Protein AF-0000000081161377 (afdb_homodimer)

Structure (mmCIF, N/CA/C/O backbone):
data_AF-0000000081161377-model_v1
#
loop_
_entity.id
_entity.type
_entity.pdbx_description
1 polymer 'Uncharacterized protein'
#
loop_
_atom_site.group_PDB
_atom_site.id
_atom_site.type_symbol
_atom_site.label_atom_id
_atom_site.label_alt_id
_atom_site.label_comp_id
_atom_site.label_asym_id
_atom_site.label_entity_id
_atom_site.label_seq_id
_atom_site.pdbx_PDB_ins_code
_atom_site.Cartn_x
_atom_site.Cartn_y
_atom_site.Cartn_z
_atom_site.occupancy
_atom_site.B_iso_or_equiv
_atom_site.auth_seq_id
_atom_site.auth_comp_id
_atom_site.auth_asym_id
_atom_site.auth_atom_id
_atom_site.pdbx_PDB_model_num
ATOM 1 N N . MET A 1 1 ? 20.375 -40.031 -29.859 1 19.09 1 MET A N 1
ATOM 2 C CA . MET A 1 1 ? 19.906 -38.844 -30.578 1 19.09 1 MET A CA 1
ATOM 3 C C . MET A 1 1 ? 18.578 -38.344 -30 1 19.09 1 MET A C 1
ATOM 5 O O . MET A 1 1 ? 17.781 -37.719 -30.703 1 19.09 1 MET A O 1
ATOM 9 N N . GLY A 1 2 ? 18.172 -38.812 -28.812 1 23.3 2 GLY A N 1
ATOM 10 C CA . GLY A 1 2 ? 16.859 -38.844 -28.172 1 23.3 2 GLY A CA 1
ATOM 11 C C . GLY A 1 2 ? 16.281 -37.469 -27.922 1 23.3 2 GLY A C 1
ATOM 12 O O . GLY A 1 2 ? 16.859 -36.656 -27.188 1 23.3 2 GLY A O 1
ATOM 13 N N . LYS A 1 3 ? 15.68 -36.938 -29.031 1 28.64 3 LYS A N 1
ATOM 14 C CA . LYS A 1 3 ? 15.125 -35.625 -29.344 1 28.64 3 LYS A CA 1
ATOM 15 C C . LYS A 1 3 ? 14.031 -35.25 -28.359 1 28.64 3 LYS A C 1
ATOM 17 O O . LYS A 1 3 ? 12.992 -35.906 -28.281 1 28.64 3 LYS A O 1
ATOM 22 N N . PHE A 1 4 ? 14.305 -35.125 -27.172 1 28.86 4 PHE A N 1
ATOM 23 C CA . PHE A 1 4 ? 13.289 -34.719 -26.219 1 28.86 4 PHE A CA 1
ATOM 24 C C . PHE A 1 4 ? 12.438 -33.594 -26.797 1 28.86 4 PHE A C 1
ATOM 26 O O . PHE A 1 4 ? 12.961 -32.562 -27.234 1 28.86 4 PHE A O 1
ATOM 33 N N . PRO A 1 5 ? 11.359 -33.906 -27.5 1 31.62 5 PRO A N 1
ATOM 34 C CA . PRO A 1 5 ? 10.477 -32.875 -28.047 1 31.62 5 PRO A CA 1
ATOM 35 C C . PRO A 1 5 ? 10.102 -31.812 -27.016 1 31.62 5 PRO A C 1
ATOM 37 O O . PRO A 1 5 ? 9.508 -32.125 -25.984 1 31.62 5 PRO A O 1
ATOM 40 N N . ARG A 1 6 ? 10.922 -31.031 -26.453 1 37.88 6 ARG A N 1
ATOM 41 C CA . ARG A 1 6 ? 10.758 -29.859 -25.625 1 37.88 6 ARG A CA 1
ATOM 42 C C . ARG A 1 6 ? 9.523 -29.062 -26.031 1 37.88 6 ARG A C 1
ATOM 44 O O . ARG A 1 6 ? 9.5 -28.453 -27.109 1 37.88 6 ARG A O 1
ATOM 51 N N . LYS A 1 7 ? 8.359 -29.516 -25.891 1 40.12 7 LYS A N 1
ATOM 52 C CA . LYS A 1 7 ? 7.25 -28.594 -26.141 1 40.12 7 LYS A CA 1
ATOM 53 C C . LYS A 1 7 ? 7.547 -27.203 -25.578 1 40.12 7 LYS A C 1
ATOM 55 O O . LYS A 1 7 ? 7.871 -27.062 -24.406 1 40.12 7 LYS A O 1
ATOM 60 N N . TRP A 1 8 ? 8.078 -26.266 -26.344 1 36.84 8 TRP A N 1
ATOM 61 C CA . TRP A 1 8 ? 8.609 -24.906 -26.297 1 36.84 8 TRP A CA 1
ATOM 62 C C . TRP A 1 8 ? 7.664 -23.969 -25.562 1 36.84 8 TRP A C 1
ATOM 64 O O . TRP A 1 8 ? 6.539 -23.734 -26 1 36.84 8 TRP A O 1
ATOM 74 N N . ASN A 1 9 ? 7.461 -24.094 -24.219 1 48 9 ASN A N 1
ATOM 75 C CA . ASN A 1 9 ? 6.883 -22.906 -23.594 1 48 9 ASN A CA 1
ATOM 76 C C . ASN A 1 9 ? 7.684 -21.641 -23.938 1 48 9 ASN A C 1
ATOM 78 O O . ASN A 1 9 ? 8.891 -21.594 -23.688 1 48 9 ASN A O 1
ATOM 82 N N . PRO A 1 10 ? 7.191 -20.812 -24.797 1 52.94 10 PRO A N 1
ATOM 83 C CA . PRO A 1 10 ? 7.875 -19.609 -25.281 1 52.94 10 PRO A CA 1
ATOM 84 C C . PRO A 1 10 ? 8.453 -18.766 -24.156 1 52.94 10 PRO A C 1
ATOM 86 O O . PRO A 1 10 ? 9.266 -17.875 -24.406 1 52.94 10 PRO A O 1
ATOM 89 N N . TYR A 1 11 ? 8.039 -19.188 -22.984 1 63.38 11 TYR A N 1
ATOM 90 C CA . TYR A 1 11 ? 8.539 -18.328 -21.922 1 63.38 11 TYR A CA 1
ATOM 91 C C . TYR A 1 11 ? 9.609 -19.031 -21.094 1 63.38 11 TYR A C 1
ATOM 93 O O . TYR A 1 11 ? 9.359 -20.094 -20.516 1 63.38 11 TYR A O 1
ATOM 101 N N . SER A 1 12 ? 10.812 -18.531 -21.125 1 63.22 12 SER A N 1
ATOM 102 C CA . SER A 1 12 ? 11.977 -19.125 -20.484 1 63.22 12 SER A CA 1
ATOM 103 C C . SER A 1 12 ? 11.758 -19.266 -18.969 1 63.22 12 SER A C 1
ATOM 105 O O . SER A 1 12 ? 12.43 -20.062 -18.312 1 63.22 12 SER A O 1
ATOM 107 N N . ASN A 1 13 ? 10.805 -18.547 -18.469 1 67.75 13 ASN A N 1
ATOM 108 C CA . ASN A 1 13 ? 10.578 -18.547 -17.031 1 67.75 13 ASN A CA 1
ATOM 109 C C . ASN A 1 13 ? 9.43 -19.484 -16.641 1 67.75 13 ASN A C 1
ATOM 111 O O . ASN A 1 13 ? 8.961 -19.453 -15.508 1 67.75 13 ASN A O 1
ATOM 115 N N . VAL A 1 14 ? 8.992 -20.266 -17.609 1 73.38 14 VAL A N 1
ATOM 116 C CA . VAL A 1 14 ? 7.898 -21.203 -17.359 1 73.38 14 VAL A CA 1
ATOM 117 C C . VAL A 1 14 ? 8.359 -22.625 -17.641 1 73.38 14 VAL A C 1
ATOM 119 O O . VAL A 1 14 ? 8.812 -22.938 -18.75 1 73.38 14 VAL A O 1
ATOM 122 N N . ILE A 1 15 ? 8.328 -23.484 -16.641 1 74.38 15 ILE A N 1
ATOM 123 C CA . ILE A 1 15 ? 8.617 -24.906 -16.844 1 74.38 15 ILE A CA 1
ATOM 124 C C . ILE A 1 15 ? 7.434 -25.578 -17.531 1 74.38 15 ILE A C 1
ATOM 126 O O . ILE A 1 15 ? 7.602 -26.25 -18.547 1 74.38 15 ILE A O 1
ATOM 130 N N . SER A 1 16 ? 6.277 -25.281 -16.969 1 76.19 16 SER A N 1
ATOM 131 C CA . SER A 1 16 ? 5.043 -25.797 -17.562 1 76.19 16 SER A CA 1
ATOM 132 C C . SER A 1 16 ? 3.824 -25.078 -16.984 1 76.19 16 SER A C 1
ATOM 134 O O . SER A 1 16 ? 3.828 -24.688 -15.812 1 76.19 16 SER A O 1
ATOM 136 N N . THR A 1 17 ? 2.809 -24.984 -17.766 1 75.75 17 THR A N 1
ATOM 137 C CA . THR A 1 17 ? 1.557 -24.391 -17.297 1 75.75 17 THR A CA 1
ATOM 138 C C . THR A 1 17 ? 0.518 -25.484 -17.016 1 75.75 17 THR A C 1
ATOM 140 O O . THR A 1 17 ? -0.561 -25.203 -16.5 1 75.75 17 THR A O 1
ATOM 143 N N . SER A 1 18 ? 0.878 -26.688 -17.312 1 80.5 18 SER A N 1
ATOM 144 C CA . SER A 1 18 ? -0.15 -27.719 -17.219 1 80.5 18 SER A CA 1
ATOM 145 C C . SER A 1 18 ? 0.377 -28.969 -16.531 1 80.5 18 SER A C 1
ATOM 147 O O . SER A 1 18 ? -0.378 -29.906 -16.266 1 80.5 18 SER A O 1
ATOM 149 N N . GLU A 1 19 ? 1.676 -28.922 -16.266 1 85 19 GLU A N 1
ATOM 150 C CA . GLU A 1 19 ? 2.27 -30.094 -15.609 1 85 19 GLU A CA 1
ATOM 151 C C . GLU A 1 19 ? 3.135 -29.672 -14.422 1 85 19 GLU A C 1
ATOM 153 O O . GLU A 1 19 ? 3.59 -28.531 -14.352 1 85 19 GLU A O 1
ATOM 158 N N . THR A 1 20 ? 3.262 -30.578 -13.539 1 89.94 20 THR A N 1
ATOM 159 C CA . THR A 1 20 ? 4.227 -30.391 -12.453 1 89.94 20 THR A CA 1
ATOM 160 C C . THR A 1 20 ? 5.613 -30.859 -12.883 1 89.94 20 THR A C 1
ATOM 162 O O . THR A 1 20 ? 5.816 -31.25 -14.039 1 89.94 20 THR A O 1
ATOM 165 N N . LEU A 1 21 ? 6.562 -30.781 -12.008 1 87.19 21 LEU A N 1
ATOM 166 C CA . LEU A 1 21 ? 7.922 -31.234 -12.289 1 87.19 21 LEU A CA 1
ATOM 167 C C . LEU A 1 21 ? 7.949 -32.719 -12.625 1 87.19 21 LEU A C 1
ATOM 169 O O . LEU A 1 21 ? 7.305 -33.531 -11.953 1 87.19 21 LEU A O 1
ATOM 173 N N . ASN A 1 22 ? 8.586 -33 -13.625 1 88.12 22 ASN A N 1
ATOM 174 C CA . ASN A 1 22 ? 8.781 -34.406 -14.031 1 88.12 22 ASN A CA 1
ATOM 175 C C . ASN A 1 22 ? 10.07 -34.562 -14.82 1 88.12 22 ASN A C 1
ATOM 177 O O . ASN A 1 22 ? 10.781 -33.594 -15.086 1 88.12 22 ASN A O 1
ATOM 181 N N . ASP A 1 23 ? 10.352 -35.781 -15.18 1 85.94 23 ASP A N 1
ATOM 182 C CA . ASP A 1 23 ? 11.641 -36.125 -15.773 1 85.94 23 ASP A CA 1
ATOM 183 C C . ASP A 1 23 ? 11.781 -35.5 -17.156 1 85.94 23 ASP A C 1
ATOM 185 O O . ASP A 1 23 ? 12.891 -35.312 -17.656 1 85.94 23 ASP A O 1
ATOM 189 N N . GLN A 1 24 ? 10.711 -35.094 -17.719 1 82.31 24 GLN A N 1
ATOM 190 C CA . GLN A 1 24 ? 10.727 -34.562 -19.078 1 82.31 24 GLN A CA 1
ATOM 191 C C . GLN A 1 24 ? 10.961 -33.031 -19.078 1 82.31 24 GLN A C 1
ATOM 193 O O . GLN A 1 24 ? 11.469 -32.5 -20.047 1 82.31 24 GLN A O 1
ATOM 198 N N . ASN A 1 25 ? 10.625 -32.344 -17.984 1 82.56 25 ASN A N 1
ATOM 199 C CA . ASN A 1 25 ? 10.68 -30.891 -18.047 1 82.56 25 ASN A CA 1
ATOM 200 C C . ASN A 1 25 ? 11.727 -30.328 -17.078 1 82.56 25 ASN A C 1
ATOM 202 O O . ASN A 1 25 ? 11.898 -29.109 -16.984 1 82.56 25 ASN A O 1
ATOM 206 N N . VAL A 1 26 ? 12.367 -31.172 -16.406 1 80.94 26 VAL A N 1
ATOM 207 C CA . VAL A 1 26 ? 13.469 -30.75 -15.555 1 80.94 26 VAL A CA 1
ATOM 208 C C . VAL A 1 26 ? 14.805 -31.125 -16.188 1 80.94 26 VAL A C 1
ATOM 210 O O . VAL A 1 26 ? 15.016 -32.281 -16.562 1 80.94 26 VAL A O 1
ATOM 213 N N . GLN A 1 27 ? 15.57 -30.062 -16.297 1 74.31 27 GLN A N 1
ATOM 214 C CA . GLN A 1 27 ? 16.906 -30.344 -16.812 1 74.31 27 GLN A CA 1
ATOM 215 C C . GLN A 1 27 ? 17.734 -31.109 -15.789 1 74.31 27 GLN A C 1
ATOM 217 O O . GLN A 1 27 ? 17.844 -30.703 -14.633 1 74.31 27 GLN A O 1
ATOM 222 N N . PRO A 1 28 ? 18.203 -32.281 -16.281 1 71.5 28 PRO A N 1
ATOM 223 C CA . PRO A 1 28 ? 19.016 -33.062 -15.344 1 71.5 28 PRO A CA 1
ATOM 224 C C . PRO A 1 28 ? 20.25 -32.312 -14.844 1 71.5 28 PRO A C 1
ATOM 226 O O . PRO A 1 28 ? 20.859 -31.547 -15.602 1 71.5 28 PRO A O 1
ATOM 229 N N . LEU A 1 29 ? 20.422 -32.406 -13.555 1 72.44 29 LEU A N 1
ATOM 230 C CA . LEU A 1 29 ? 21.609 -31.828 -12.945 1 72.44 29 LEU A CA 1
ATOM 231 C C . LEU A 1 29 ? 22.812 -32.781 -13.07 1 72.44 29 LEU A C 1
ATOM 233 O O . LEU A 1 29 ? 22.656 -34 -13.125 1 72.44 29 LEU A O 1
ATOM 237 N N . PRO A 1 30 ? 24 -31.953 -13.266 1 67.44 30 PRO A N 1
ATOM 238 C CA . PRO A 1 30 ? 25.188 -32.781 -13.172 1 67.44 30 PRO A CA 1
ATOM 239 C C . PRO A 1 30 ? 25.219 -33.625 -11.898 1 67.44 30 PRO A C 1
ATOM 241 O O . PRO A 1 30 ? 24.516 -33.312 -10.93 1 67.44 30 PRO A O 1
ATOM 244 N N . LEU A 1 31 ? 26.078 -34.688 -11.938 1 70.31 31 LEU A N 1
ATOM 245 C CA . LEU A 1 31 ? 26.203 -35.594 -10.812 1 70.31 31 LEU A CA 1
ATOM 246 C C . LEU A 1 31 ? 26.609 -34.844 -9.547 1 70.31 31 LEU A C 1
ATOM 248 O O . LEU A 1 31 ? 27.469 -33.969 -9.594 1 70.31 31 LEU A O 1
ATOM 252 N N . ASN A 1 32 ? 26 -35 -8.344 1 70.5 32 ASN A N 1
ATOM 253 C CA . ASN A 1 32 ? 26.281 -34.5 -7 1 70.5 32 ASN A CA 1
ATOM 254 C C . ASN A 1 32 ? 25.828 -33.062 -6.836 1 70.5 32 ASN A C 1
ATOM 256 O O . ASN A 1 32 ? 26.391 -32.312 -6.023 1 70.5 32 ASN A O 1
ATOM 260 N N . ARG A 1 33 ? 25.047 -32.625 -7.828 1 73.5 33 ARG A N 1
ATOM 261 C CA . ARG A 1 33 ? 24.531 -31.281 -7.648 1 73.5 33 ARG A CA 1
ATOM 262 C C . ARG A 1 33 ? 23.047 -31.312 -7.316 1 73.5 33 ARG A C 1
ATOM 264 O O . ARG A 1 33 ? 22.344 -32.281 -7.652 1 73.5 33 ARG A O 1
ATOM 271 N N . SER A 1 34 ? 22.594 -30.422 -6.562 1 74.69 34 SER A N 1
ATOM 272 C CA . SER A 1 34 ? 21.188 -30.281 -6.207 1 74.69 34 SER A CA 1
ATOM 273 C C . SER A 1 34 ? 20.672 -28.891 -6.57 1 74.69 34 SER A C 1
ATOM 275 O O . SER A 1 34 ? 21.453 -27.953 -6.75 1 74.69 34 SER A O 1
ATOM 277 N N . PHE A 1 35 ? 19.422 -28.875 -6.836 1 76.44 35 PHE A N 1
ATOM 278 C CA . PHE A 1 35 ? 18.797 -27.562 -7.043 1 76.44 35 PHE A CA 1
ATOM 279 C C . PHE A 1 35 ? 18.734 -26.781 -5.738 1 76.44 35 PHE A C 1
ATOM 281 O O . PHE A 1 35 ? 18.359 -27.328 -4.699 1 76.44 35 PHE A O 1
ATOM 288 N N . ASP A 1 36 ? 19.188 -25.578 -5.832 1 70.19 36 ASP A N 1
ATOM 289 C CA . ASP A 1 36 ? 19.156 -24.75 -4.633 1 70.19 36 ASP A CA 1
ATOM 290 C C . ASP A 1 36 ? 17.875 -23.938 -4.559 1 70.19 36 ASP A C 1
ATOM 292 O O . ASP A 1 36 ? 17.375 -23.641 -3.469 1 70.19 36 ASP A O 1
ATOM 296 N N . LEU A 1 37 ? 17.406 -23.547 -5.691 1 72.75 37 LEU A N 1
ATOM 297 C CA . LEU A 1 37 ? 16.234 -22.688 -5.742 1 72.75 37 LEU A CA 1
ATOM 298 C C . LEU A 1 37 ? 15.43 -22.953 -7.016 1 72.75 37 LEU A C 1
ATOM 300 O O . LEU A 1 37 ? 16 -23.109 -8.094 1 72.75 37 LEU A O 1
ATOM 304 N N . VAL A 1 38 ? 14.227 -23.266 -6.828 1 71.69 38 VAL A N 1
ATOM 305 C CA . VAL A 1 38 ? 13.305 -23.312 -7.961 1 71.69 38 VAL A CA 1
ATOM 306 C C . VAL A 1 38 ? 12.336 -22.141 -7.898 1 71.69 38 VAL A C 1
ATOM 308 O O . VAL A 1 38 ? 11.609 -21.969 -6.914 1 71.69 38 VAL A O 1
ATOM 311 N N . CYS A 1 39 ? 12.461 -21.281 -8.906 1 67.31 39 CYS A N 1
ATOM 312 C CA . CYS A 1 39 ? 11.625 -20.078 -8.883 1 67.31 39 CYS A CA 1
ATOM 313 C C . CYS A 1 39 ? 10.812 -19.953 -10.164 1 67.31 39 CYS A C 1
ATOM 315 O O . CYS A 1 39 ? 10.297 -18.875 -10.477 1 67.31 39 CYS A O 1
ATOM 317 N N . PHE A 1 40 ? 10.438 -20.984 -10.883 1 67.31 40 PHE A N 1
ATOM 318 C CA . PHE A 1 40 ? 9.75 -20.891 -12.164 1 67.31 40 PHE A CA 1
ATOM 319 C C . PHE A 1 40 ? 8.273 -21.234 -12.016 1 67.31 40 PHE A C 1
ATOM 321 O O . PHE A 1 40 ? 7.852 -21.734 -10.977 1 67.31 40 PHE A O 1
ATOM 328 N N . HIS A 1 41 ? 7.602 -20.781 -13.016 1 77.5 41 HIS A N 1
ATOM 329 C CA . HIS A 1 41 ? 6.18 -21.094 -13.07 1 77.5 41 HIS A CA 1
ATOM 330 C C . HIS A 1 41 ? 5.953 -22.578 -13.391 1 77.5 41 HIS A C 1
ATOM 332 O O . HIS A 1 41 ? 6.344 -23.047 -14.461 1 77.5 41 HIS A O 1
ATOM 338 N N . VAL A 1 42 ? 5.414 -23.266 -12.516 1 82.5 42 VAL A N 1
ATOM 339 C CA . VAL A 1 42 ? 5.078 -24.688 -12.648 1 82.5 42 VAL A CA 1
ATOM 340 C C . VAL A 1 42 ? 3.967 -25.047 -11.672 1 82.5 42 VAL A C 1
ATOM 342 O O . VAL A 1 42 ? 3.814 -24.406 -10.633 1 82.5 42 VAL A O 1
ATOM 345 N N . LEU A 1 43 ? 3.252 -26.016 -12.102 1 88.5 43 LEU A N 1
ATOM 346 C CA . LEU A 1 43 ? 2.199 -26.469 -11.195 1 88.5 43 LEU A CA 1
ATOM 347 C C . LEU A 1 43 ? 2.793 -27.125 -9.953 1 88.5 43 LEU A C 1
ATOM 349 O O . LEU A 1 43 ? 3.721 -27.938 -10.055 1 88.5 43 LEU A O 1
ATOM 353 N N . TYR A 1 44 ? 2.232 -26.859 -8.859 1 93.19 44 TYR A N 1
ATOM 354 C CA . TYR A 1 44 ? 2.783 -27.359 -7.605 1 93.19 44 TYR A CA 1
ATOM 355 C C . TYR A 1 44 ? 2.297 -28.781 -7.332 1 93.19 44 TYR A C 1
ATOM 357 O O . TYR A 1 44 ? 1.117 -29.094 -7.523 1 93.19 44 TYR A O 1
ATOM 365 N N . ASN A 1 45 ? 3.166 -29.531 -6.98 1 93.56 45 ASN A N 1
ATOM 366 C CA . ASN A 1 45 ? 2.973 -30.891 -6.477 1 93.56 45 ASN A CA 1
ATOM 367 C C . ASN A 1 45 ? 4.105 -31.312 -5.543 1 93.56 45 ASN A C 1
ATOM 369 O O . ASN A 1 45 ? 5.246 -31.484 -5.984 1 93.56 45 ASN A O 1
ATOM 373 N N . ARG A 1 46 ? 3.758 -31.516 -4.312 1 93.62 46 ARG A N 1
ATOM 374 C CA . ARG A 1 46 ? 4.785 -31.766 -3.303 1 93.62 46 ARG A CA 1
ATOM 375 C C . ARG A 1 46 ? 5.598 -33 -3.635 1 93.62 46 ARG A C 1
ATOM 377 O O . ARG A 1 46 ? 6.828 -32.969 -3.596 1 93.62 46 ARG A O 1
ATOM 384 N N . ALA A 1 47 ? 4.902 -34.062 -3.908 1 93.12 47 ALA A N 1
ATOM 385 C CA . ALA A 1 47 ? 5.578 -35.344 -4.18 1 93.12 47 ALA A CA 1
ATOM 386 C C . ALA A 1 47 ? 6.512 -35.219 -5.383 1 93.12 47 ALA A C 1
ATOM 388 O O . ALA A 1 47 ? 7.633 -35.719 -5.359 1 93.12 47 ALA A O 1
ATOM 389 N N . ALA A 1 48 ? 6.055 -34.531 -6.398 1 91.88 48 ALA A N 1
ATOM 390 C CA . ALA A 1 48 ? 6.875 -34.344 -7.59 1 91.88 48 ALA A CA 1
ATOM 391 C C . ALA A 1 48 ? 8.102 -33.5 -7.273 1 91.88 48 ALA A C 1
ATOM 393 O O . ALA A 1 48 ? 9.211 -33.812 -7.711 1 91.88 48 ALA A O 1
ATOM 394 N N . PHE A 1 49 ? 7.934 -32.438 -6.523 1 91.56 49 PHE A N 1
ATOM 395 C CA . PHE A 1 49 ? 9.023 -31.516 -6.184 1 91.56 49 PHE A CA 1
ATOM 396 C C . PHE A 1 49 ? 10.078 -32.219 -5.34 1 91.56 49 PHE A C 1
ATOM 398 O O . PHE A 1 49 ? 11.281 -32 -5.523 1 91.56 49 PHE A O 1
ATOM 405 N N . GLU A 1 50 ? 9.648 -33.125 -4.469 1 91.19 50 GLU A N 1
ATOM 406 C CA . GLU A 1 50 ? 10.539 -33.812 -3.553 1 91.19 50 GLU A CA 1
ATOM 407 C C . GLU A 1 50 ? 11.469 -34.781 -4.301 1 91.19 50 GLU A C 1
ATOM 409 O O . GLU A 1 50 ? 12.508 -35.188 -3.777 1 91.19 50 GLU A O 1
ATOM 414 N N . LYS A 1 51 ? 11.047 -35.156 -5.484 1 88.25 51 LYS A N 1
ATOM 415 C CA . LYS A 1 51 ? 11.883 -36.031 -6.305 1 88.25 51 LYS A CA 1
ATOM 416 C C . LYS A 1 51 ? 13.117 -35.281 -6.816 1 88.25 51 LYS A C 1
ATOM 418 O O . LYS A 1 51 ? 14.141 -35.875 -7.117 1 88.25 51 LYS A O 1
ATOM 423 N N . TYR A 1 52 ? 13.023 -33.969 -6.871 1 86.12 52 TYR A N 1
ATOM 424 C CA . TYR A 1 52 ? 14.078 -33.219 -7.539 1 86.12 52 TYR A CA 1
ATOM 425 C C . TYR A 1 52 ? 14.773 -32.281 -6.566 1 86.12 52 TYR A C 1
ATOM 427 O O . TYR A 1 52 ? 15.883 -31.797 -6.836 1 86.12 52 TYR A O 1
ATOM 435 N N . LEU A 1 53 ? 14.141 -31.969 -5.469 1 88.75 53 LEU A N 1
ATOM 436 C CA . LEU A 1 53 ? 14.688 -31 -4.516 1 88.75 53 LEU A CA 1
ATOM 437 C C . LEU A 1 53 ? 15.125 -31.703 -3.234 1 88.75 53 LEU A C 1
ATOM 439 O O . LEU A 1 53 ? 14.617 -32.781 -2.895 1 88.75 53 LEU A O 1
ATOM 443 N N . PRO A 1 54 ? 16.016 -31.062 -2.52 1 88.94 54 PRO A N 1
ATOM 444 C CA . PRO A 1 54 ? 16.453 -31.641 -1.243 1 88.94 54 PRO A CA 1
ATOM 445 C C . PRO A 1 54 ? 15.305 -31.781 -0.244 1 88.94 54 PRO A C 1
ATOM 447 O O . PRO A 1 54 ? 14.312 -31.047 -0.33 1 88.94 54 PRO A O 1
ATOM 450 N N . LYS A 1 55 ? 15.477 -32.625 0.676 1 88.12 55 LYS A N 1
ATOM 451 C CA . LYS A 1 55 ? 14.445 -32.938 1.663 1 88.12 55 LYS A CA 1
ATOM 452 C C . LYS A 1 55 ? 14.195 -31.75 2.584 1 88.12 55 LYS A C 1
ATOM 454 O O . LYS A 1 55 ? 13.086 -31.578 3.104 1 88.12 55 LYS A O 1
ATOM 459 N N . ASP A 1 56 ? 15.133 -30.906 2.748 1 89.38 56 ASP A N 1
ATOM 460 C CA . ASP A 1 56 ? 14.992 -29.781 3.672 1 89.38 56 ASP A CA 1
ATOM 461 C C . ASP A 1 56 ? 14.602 -28.516 2.932 1 89.38 56 ASP A C 1
ATOM 463 O O . ASP A 1 56 ? 14.82 -27.406 3.428 1 89.38 56 ASP A O 1
ATOM 467 N N . THR A 1 57 ? 14.023 -28.734 1.763 1 92.81 57 THR A N 1
ATOM 468 C CA . THR A 1 57 ? 13.602 -27.578 0.966 1 92.81 57 THR A CA 1
ATOM 469 C C . THR A 1 57 ? 12.477 -26.828 1.665 1 92.81 57 THR A C 1
ATOM 471 O O . THR A 1 57 ? 11.539 -27.422 2.186 1 92.81 57 THR A O 1
ATOM 474 N N . THR A 1 58 ? 12.695 -25.469 1.743 1 94.12 58 THR A N 1
ATOM 475 C CA . THR A 1 58 ? 11.633 -24.609 2.234 1 94.12 58 THR A CA 1
ATOM 476 C C . THR A 1 58 ? 10.758 -24.109 1.084 1 94.12 58 THR A C 1
ATOM 478 O O . THR A 1 58 ? 11.273 -23.672 0.05 1 94.12 58 THR A O 1
ATOM 481 N N . TYR A 1 59 ? 9.461 -24.281 1.235 1 94.94 59 TYR A N 1
ATOM 482 C CA . TYR A 1 59 ? 8.516 -23.859 0.206 1 94.94 59 TYR A CA 1
ATOM 483 C C . TYR A 1 59 ? 7.863 -22.531 0.577 1 94.94 59 TYR A C 1
ATOM 485 O O . TYR A 1 59 ? 7.316 -22.391 1.673 1 94.94 59 TYR A O 1
ATOM 493 N N . ILE A 1 60 ? 8.016 -21.609 -0.321 1 95.62 60 ILE A N 1
ATOM 494 C CA . ILE A 1 60 ? 7.383 -20.297 -0.2 1 95.62 60 ILE A CA 1
ATOM 495 C C . ILE A 1 60 ? 6.516 -20.031 -1.427 1 95.62 60 ILE A C 1
ATOM 497 O O . ILE A 1 60 ? 6.969 -20.188 -2.562 1 95.62 60 ILE A O 1
ATOM 501 N N . GLY A 1 61 ? 5.262 -19.781 -1.216 1 95.06 61 GLY A N 1
ATOM 502 C CA . GLY A 1 61 ? 4.359 -19.438 -2.311 1 95.06 61 GLY A CA 1
ATOM 503 C C . GLY A 1 61 ? 3.982 -17.969 -2.35 1 95.06 61 GLY A C 1
ATOM 504 O O . GLY A 1 61 ? 4.355 -17.203 -1.46 1 95.06 61 GLY A O 1
ATOM 505 N N . ILE A 1 62 ? 3.32 -17.562 -3.402 1 95.56 62 ILE A N 1
ATOM 506 C CA . ILE A 1 62 ? 2.797 -16.203 -3.525 1 95.56 62 ILE A CA 1
ATOM 507 C C . ILE A 1 62 ? 1.359 -16.25 -4.039 1 95.56 62 ILE A C 1
ATOM 509 O O . ILE A 1 62 ? 1.039 -17.047 -4.93 1 95.56 62 ILE A O 1
ATOM 513 N N . MET A 1 63 ? 0.553 -15.484 -3.449 1 95.88 63 MET A N 1
ATOM 514 C CA . MET A 1 63 ? -0.841 -15.383 -3.869 1 95.88 63 MET A CA 1
ATOM 515 C C . MET A 1 63 ? -1.244 -13.93 -4.07 1 95.88 63 MET A C 1
ATOM 517 O O . MET A 1 63 ? -0.723 -13.039 -3.396 1 95.88 63 MET A O 1
ATOM 521 N N . ARG A 1 64 ? -2.111 -13.742 -4.953 1 93.56 64 ARG A N 1
ATOM 522 C CA . ARG A 1 64 ? -2.762 -12.461 -5.215 1 93.56 64 ARG A CA 1
ATOM 523 C C . ARG A 1 64 ? -4.281 -12.586 -5.121 1 93.56 64 ARG A C 1
ATOM 525 O O . ARG A 1 64 ? -4.836 -13.648 -5.406 1 93.56 64 ARG A O 1
ATOM 532 N N . ASP A 1 65 ? -4.902 -11.461 -4.742 1 95.06 65 ASP A N 1
ATOM 533 C CA . ASP A 1 65 ? -6.359 -11.438 -4.773 1 95.06 65 ASP A CA 1
ATOM 534 C C . ASP A 1 65 ? -6.883 -11.82 -6.156 1 95.06 65 ASP A C 1
ATOM 536 O O . ASP A 1 65 ? -6.34 -11.383 -7.172 1 95.06 65 ASP A O 1
ATOM 540 N N . PRO A 1 66 ? -7.91 -12.602 -6.168 1 93.56 66 PRO A N 1
ATOM 541 C CA . PRO A 1 66 ? -8.375 -13.133 -7.449 1 93.56 66 PRO A CA 1
ATOM 542 C C . PRO A 1 66 ? -8.641 -12.031 -8.477 1 93.56 66 PRO A C 1
ATOM 544 O O . PRO A 1 66 ? -8.297 -12.188 -9.656 1 93.56 66 PRO A O 1
ATOM 547 N N . TYR A 1 67 ? -9.273 -10.984 -8.102 1 92.5 67 TYR A N 1
ATOM 548 C CA . TYR A 1 67 ? -9.492 -9.914 -9.055 1 92.5 67 TYR A CA 1
ATOM 549 C C . TYR A 1 67 ? -8.18 -9.227 -9.43 1 92.5 67 TYR A C 1
ATOM 551 O O . TYR A 1 67 ? -7.988 -8.812 -10.57 1 92.5 67 TYR A O 1
ATOM 559 N N . GLY A 1 68 ? -7.348 -9.062 -8.445 1 88.94 68 GLY A N 1
ATOM 560 C CA . GLY A 1 68 ? -6.016 -8.547 -8.742 1 88.94 68 GLY A CA 1
ATOM 561 C C . GLY A 1 68 ? -5.273 -9.383 -9.766 1 88.94 68 GLY A C 1
ATOM 562 O O . GLY A 1 68 ? -4.594 -8.844 -10.641 1 88.94 68 GLY A O 1
ATOM 563 N N . MET A 1 69 ? -5.387 -10.625 -9.617 1 87.62 69 MET A N 1
ATOM 564 C CA . MET A 1 69 ? -4.766 -11.539 -10.578 1 87.62 69 MET A CA 1
ATOM 565 C C . MET A 1 69 ? -5.355 -11.352 -11.969 1 87.62 69 MET A C 1
ATOM 567 O O . MET A 1 69 ? -4.617 -11.273 -12.953 1 87.62 69 MET A O 1
ATOM 571 N N . PHE A 1 70 ? -6.594 -11.273 -12.031 1 86.75 70 PHE A N 1
ATOM 572 C CA . PHE A 1 70 ? -7.297 -11.039 -13.289 1 86.75 70 PHE A CA 1
ATOM 573 C C . PHE A 1 70 ? -6.801 -9.766 -13.961 1 86.75 70 PHE A C 1
ATOM 575 O O . PHE A 1 70 ? -6.453 -9.781 -15.148 1 86.75 70 PHE A O 1
ATOM 582 N N . ARG A 1 71 ? -6.68 -8.758 -13.203 1 83.75 71 ARG A N 1
ATOM 583 C CA . ARG A 1 71 ? -6.227 -7.4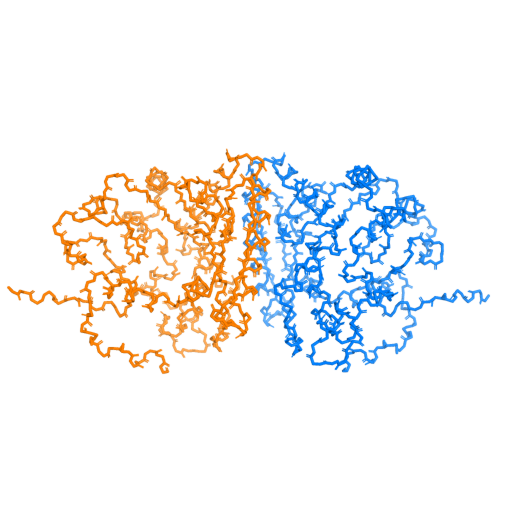73 -13.727 1 83.75 71 ARG A CA 1
ATOM 584 C C . ARG A 1 71 ? -4.773 -7.551 -14.188 1 83.75 71 ARG A C 1
ATOM 586 O O . ARG A 1 71 ? -4.414 -6.984 -15.227 1 83.75 71 ARG A O 1
ATOM 593 N N . SER A 1 72 ? -4.039 -8.141 -13.383 1 78.44 72 SER A N 1
ATOM 594 C CA . SER A 1 72 ? -2.619 -8.266 -13.695 1 78.44 72 SER A CA 1
ATOM 595 C C . SER A 1 72 ? -2.412 -9.008 -15.016 1 78.44 72 SER A C 1
ATOM 597 O O . SER A 1 72 ? -1.575 -8.617 -15.828 1 78.44 72 SER A O 1
ATOM 599 N N . ILE A 1 73 ? -3.105 -10.031 -15.188 1 76.06 73 ILE A N 1
ATOM 600 C CA . ILE A 1 73 ? -2.982 -10.82 -16.406 1 76.06 73 ILE A CA 1
ATOM 601 C C . ILE A 1 73 ? -3.418 -9.984 -17.609 1 76.06 73 ILE A C 1
ATOM 603 O O . ILE A 1 73 ? -2.766 -10.008 -18.656 1 76.06 73 ILE A O 1
ATOM 607 N N . LEU A 1 74 ? -4.516 -9.273 -17.438 1 75.88 74 LEU A N 1
ATOM 608 C CA . LEU A 1 74 ? -5.016 -8.438 -18.516 1 75.88 74 LEU A CA 1
ATOM 609 C C . LEU A 1 74 ? -4.02 -7.336 -18.859 1 75.88 74 LEU A C 1
ATOM 611 O O . LEU A 1 74 ? -3.898 -6.941 -20.031 1 75.88 74 LEU A O 1
ATOM 615 N N . SER A 1 75 ? -3.41 -6.84 -17.859 1 72.5 75 SER A N 1
ATOM 616 C CA . SER A 1 75 ? -2.451 -5.762 -18.078 1 72.5 75 SER A CA 1
ATOM 617 C C . SER A 1 75 ? -1.178 -6.281 -18.75 1 72.5 75 SER A C 1
ATOM 619 O O . SER A 1 75 ? -0.536 -5.566 -19.516 1 72.5 75 SER A O 1
ATOM 621 N N . TYR A 1 76 ? -0.879 -7.434 -18.344 1 63.31 76 TYR A N 1
ATOM 622 C CA . TYR A 1 76 ? 0.36 -8.016 -18.844 1 63.31 76 TYR A CA 1
ATOM 623 C C . TYR A 1 76 ? 0.18 -8.547 -20.266 1 63.31 76 TYR A C 1
ATOM 625 O O . TYR A 1 76 ? 1.052 -8.359 -21.109 1 63.31 76 TYR A O 1
ATOM 633 N N . PHE A 1 77 ? -0.932 -9.172 -20.328 1 61.34 77 PHE A N 1
ATOM 634 C CA . PHE A 1 77 ? -1.205 -9.727 -21.656 1 61.34 77 PHE A CA 1
ATOM 635 C C . PHE A 1 77 ? -2.271 -8.914 -22.375 1 61.34 77 PHE A C 1
ATOM 637 O O . PHE A 1 77 ? -3.162 -8.344 -21.734 1 61.34 77 PHE A O 1
ATOM 644 N N . ARG A 1 78 ? -2.107 -8.477 -23.516 1 59.31 78 ARG A N 1
ATOM 645 C CA . ARG A 1 78 ? -3.166 -7.809 -24.266 1 59.31 78 ARG A CA 1
ATOM 646 C C . ARG A 1 78 ? -4.469 -8.602 -24.203 1 59.31 78 ARG A C 1
ATOM 648 O O . ARG A 1 78 ? -4.48 -9.805 -24.469 1 59.31 78 ARG A O 1
ATOM 655 N N . PRO A 1 79 ? -5.477 -7.906 -23.594 1 54.56 79 PRO A N 1
ATOM 656 C CA . PRO A 1 79 ? -6.738 -8.625 -23.391 1 54.56 79 PRO A CA 1
ATOM 657 C C . PRO A 1 79 ? -7.176 -9.422 -24.609 1 54.56 79 PRO A C 1
ATOM 659 O O . PRO A 1 79 ? -7.703 -10.531 -24.469 1 54.56 79 PRO A O 1
ATOM 662 N N . ARG A 1 80 ? -6.918 -8.852 -25.625 1 56.78 80 ARG A N 1
ATOM 663 C CA . ARG A 1 80 ? -7.309 -9.539 -26.859 1 56.78 80 ARG A CA 1
ATOM 664 C C . ARG A 1 80 ? -6.551 -10.852 -27.016 1 56.78 80 ARG A C 1
ATOM 666 O O . ARG A 1 80 ? -7.105 -11.844 -27.484 1 56.78 80 ARG A O 1
ATOM 673 N N . GLN A 1 81 ? -5.367 -10.789 -26.594 1 58.91 81 GLN A N 1
ATOM 674 C CA . GLN A 1 81 ? -4.52 -11.969 -26.719 1 58.91 81 GLN A CA 1
ATOM 675 C C . GLN A 1 81 ? -4.898 -13.031 -25.688 1 58.91 81 GLN A C 1
ATOM 677 O O . GLN A 1 81 ? -4.941 -14.227 -26 1 58.91 81 GLN A O 1
ATOM 682 N N . VAL A 1 82 ? -5.281 -12.461 -24.656 1 59.31 82 VAL A N 1
ATOM 683 C CA . VAL A 1 82 ? -5.535 -13.406 -23.578 1 59.31 82 VAL A CA 1
ATOM 684 C C . VAL A 1 82 ? -6.977 -13.906 -23.656 1 59.31 82 VAL A C 1
ATOM 686 O O . VAL A 1 82 ? -7.246 -15.094 -23.422 1 59.31 82 VAL A O 1
ATOM 689 N N . LEU A 1 83 ? -7.812 -12.953 -24.078 1 62 83 LEU A N 1
ATOM 690 C CA . LEU A 1 83 ? -9.227 -13.297 -24.062 1 62 83 LEU A CA 1
ATOM 691 C C . LEU A 1 83 ? -9.664 -13.867 -25.406 1 62 83 LEU A C 1
ATOM 693 O O . LEU A 1 83 ? -10.656 -14.602 -25.484 1 62 83 LEU A O 1
ATOM 697 N N . GLY A 1 84 ? -8.844 -13.531 -26.391 1 60.97 84 GLY A N 1
ATOM 698 C CA . GLY A 1 84 ? -9.125 -14.016 -27.734 1 60.97 84 GLY A CA 1
ATOM 699 C C . GLY A 1 84 ? -10.266 -13.281 -28.406 1 60.97 84 GLY A C 1
ATOM 700 O O . GLY A 1 84 ? -10.844 -13.773 -29.375 1 60.97 84 GLY A O 1
ATOM 701 N N . TYR A 1 85 ? -10.727 -12.266 -27.688 1 62.31 85 TYR A N 1
ATOM 702 C CA . TYR A 1 85 ? -11.859 -11.547 -28.266 1 62.31 85 TYR A CA 1
ATOM 703 C C . TYR A 1 85 ? -11.414 -10.227 -28.891 1 62.31 85 TYR A C 1
ATOM 705 O O . TYR A 1 85 ? -10.57 -9.523 -28.328 1 62.31 85 TYR A O 1
ATOM 713 N N . LYS A 1 86 ? -11.875 -10.055 -30.062 1 63.31 86 LYS A N 1
ATOM 714 C CA . LYS A 1 86 ? -11.398 -8.914 -30.828 1 63.31 86 LYS A CA 1
ATOM 715 C C . LYS A 1 86 ? -12.422 -7.785 -30.844 1 63.31 86 LYS A C 1
ATOM 717 O O . LYS A 1 86 ? -12.195 -6.73 -31.438 1 63.31 86 LYS A O 1
ATOM 722 N N . GLY A 1 87 ? -13.406 -7.965 -30.172 1 64.44 87 GLY A N 1
ATOM 723 C CA . GLY A 1 87 ? -14.445 -6.941 -30.203 1 64.44 87 GLY A CA 1
ATOM 724 C C . GLY A 1 87 ? -14.078 -5.699 -29.422 1 64.44 87 GLY A C 1
ATOM 725 O O . GLY A 1 87 ? -12.938 -5.535 -29 1 64.44 87 GLY A O 1
ATOM 726 N N . LYS A 1 88 ? -15.031 -4.723 -29.25 1 69.44 88 LYS A N 1
ATOM 727 C CA . LYS A 1 88 ? -14.859 -3.43 -28.594 1 69.44 88 LYS A CA 1
ATOM 728 C C . LYS A 1 88 ? -14.703 -3.592 -27.094 1 69.44 88 LYS A C 1
ATOM 730 O O . LYS A 1 88 ? -14.016 -2.799 -26.438 1 69.44 88 LYS A O 1
ATOM 735 N N . ASP A 1 89 ? -15.375 -4.68 -26.609 1 78.19 89 ASP A N 1
ATOM 736 C CA . ASP A 1 89 ? -15.312 -4.965 -25.172 1 78.19 89 ASP A CA 1
ATOM 737 C C . ASP A 1 89 ? -14.984 -6.434 -24.922 1 78.19 89 ASP A C 1
ATOM 739 O O . ASP A 1 89 ? -15.867 -7.223 -24.578 1 78.19 89 ASP A O 1
ATOM 743 N N . PRO A 1 90 ? -13.797 -6.676 -25.062 1 77.44 90 PRO A N 1
ATOM 744 C CA . PRO A 1 90 ? -13.398 -8.086 -24.969 1 77.44 90 PRO A CA 1
ATOM 745 C C . PRO A 1 90 ? -13.719 -8.703 -23.609 1 77.44 90 PRO A C 1
ATOM 747 O O . PRO A 1 90 ? -13.984 -9.898 -23.516 1 77.44 90 PRO A O 1
ATOM 750 N N . ILE A 1 91 ? -13.727 -7.938 -22.594 1 81.12 91 ILE A N 1
ATOM 751 C CA . ILE A 1 91 ? -13.992 -8.477 -21.266 1 81.12 91 ILE A CA 1
ATOM 752 C C . ILE A 1 91 ? -15.453 -8.898 -21.156 1 81.12 91 ILE A C 1
ATOM 754 O O . ILE A 1 91 ? -15.758 -9.992 -20.672 1 81.12 91 ILE A O 1
ATOM 758 N N . THR A 1 92 ? -16.297 -8.039 -21.594 1 81.81 92 THR A N 1
ATOM 759 C CA . THR A 1 92 ? -17.719 -8.367 -21.578 1 81.81 92 THR A CA 1
ATOM 760 C C . THR A 1 92 ? -18 -9.586 -22.453 1 81.81 92 THR A C 1
ATOM 762 O O . THR A 1 92 ? -18.766 -10.469 -22.062 1 81.81 92 THR A O 1
ATOM 765 N N . GLU A 1 93 ? -17.422 -9.578 -23.516 1 80.69 93 GLU A N 1
ATOM 766 C CA . GLU A 1 93 ? -17.594 -10.711 -24.422 1 80.69 93 GLU A CA 1
ATOM 767 C C . GLU A 1 93 ? -17.109 -12.008 -23.781 1 80.69 93 GLU A C 1
ATOM 769 O O . GLU A 1 93 ? -17.734 -13.055 -23.953 1 80.69 93 GLU A O 1
ATOM 774 N N . PHE A 1 94 ? -16.078 -11.867 -23.125 1 80.12 94 PHE A N 1
ATOM 775 C CA . PHE A 1 94 ? -15.523 -13.023 -22.422 1 80.12 94 PHE A CA 1
ATOM 776 C C . PHE A 1 94 ? -16.531 -13.586 -21.422 1 80.12 94 PHE A C 1
ATOM 778 O O . PHE A 1 94 ? -16.766 -14.797 -21.391 1 80.12 94 PHE A O 1
ATOM 785 N N . PHE A 1 95 ? -17.188 -12.805 -20.703 1 83 95 PHE A N 1
ATOM 786 C CA . PHE A 1 95 ? -18.094 -13.258 -19.656 1 83 95 PHE A CA 1
ATOM 787 C C . PHE A 1 95 ? -19.438 -13.656 -20.219 1 83 95 PHE A C 1
ATOM 789 O O . PHE A 1 95 ? -20.141 -14.508 -19.656 1 83 95 PHE A O 1
ATOM 796 N N . GLU A 1 96 ? -19.812 -13.117 -21.312 1 79.19 96 GLU A N 1
ATOM 797 C CA . GLU A 1 96 ? -21.094 -13.43 -21.938 1 79.19 96 GLU A CA 1
ATOM 798 C C . GLU A 1 96 ? -21.031 -14.742 -22.719 1 79.19 96 GLU A C 1
ATOM 800 O O . GLU A 1 96 ? -22 -15.508 -22.734 1 79.19 96 GLU A O 1
ATOM 805 N N . LYS A 1 97 ? -20.062 -14.891 -23.484 1 71.44 97 LYS A N 1
ATOM 806 C CA . LYS A 1 97 ? -19.969 -16.078 -24.328 1 71.44 97 LYS A CA 1
ATOM 807 C C . LYS A 1 97 ? -19.734 -17.328 -23.5 1 71.44 97 LYS A C 1
ATOM 809 O O . LYS A 1 97 ? -20.109 -18.438 -23.906 1 71.44 97 LYS A O 1
ATOM 814 N N . GLY A 1 98 ? -19.344 -17.25 -22.375 1 61.16 98 GLY A N 1
ATOM 815 C CA . GLY A 1 98 ? -19.312 -18.359 -21.422 1 61.16 98 GLY A CA 1
ATOM 816 C C . GLY A 1 98 ? -18.375 -19.469 -21.844 1 61.16 98 GLY A C 1
ATOM 817 O O . GLY A 1 98 ? -18.328 -20.516 -21.203 1 61.16 98 GLY A O 1
ATOM 818 N N . ASN A 1 99 ? -17.984 -19.609 -23.094 1 52.97 99 ASN A N 1
ATOM 819 C CA . ASN A 1 99 ? -17.172 -20.734 -23.547 1 52.97 99 ASN A CA 1
ATOM 820 C C . ASN A 1 99 ? -15.789 -20.719 -22.906 1 52.97 99 ASN A C 1
ATOM 822 O O . ASN A 1 99 ? -14.812 -20.297 -23.531 1 52.97 99 ASN A O 1
ATOM 826 N N . TYR A 1 100 ? -15.852 -20.906 -21.641 1 53.25 100 TYR A N 1
ATOM 827 C CA . TYR A 1 100 ? -14.719 -20.875 -20.734 1 53.25 100 TYR A CA 1
ATOM 828 C C . TYR A 1 100 ? -13.758 -22.031 -21.016 1 53.25 100 TYR A C 1
ATOM 830 O O . TYR A 1 100 ? -12.961 -22.391 -20.156 1 53.25 100 TYR A O 1
ATOM 838 N N . MET A 1 101 ? -13.844 -22.641 -22.203 1 48.97 101 MET A N 1
ATOM 839 C CA . MET A 1 101 ? -13.219 -23.953 -22.391 1 48.97 101 MET A CA 1
ATOM 840 C C . MET A 1 101 ? -11.734 -23.812 -22.688 1 48.97 101 MET A C 1
ATOM 842 O O . MET A 1 101 ? -10.992 -24.797 -22.656 1 48.97 101 MET A O 1
ATOM 846 N N . GLY A 1 102 ? -11.195 -22.672 -22.875 1 50.34 102 GLY A N 1
ATOM 847 C CA . GLY A 1 102 ? -9.789 -22.734 -23.266 1 50.34 102 GLY A CA 1
ATOM 848 C C . GLY A 1 102 ? -8.844 -22.422 -22.125 1 50.34 102 GLY A C 1
ATOM 849 O O . GLY A 1 102 ? -9.273 -22 -21.047 1 50.34 102 GLY A O 1
ATOM 850 N N . MET A 1 103 ? -7.605 -23.078 -22.219 1 52.66 103 MET A N 1
ATOM 851 C CA . MET A 1 103 ? -6.52 -22.891 -21.266 1 52.66 103 MET A CA 1
ATOM 852 C C . MET A 1 103 ? -6.504 -21.453 -20.734 1 52.66 103 MET A C 1
ATOM 854 O O . MET A 1 103 ? -6.215 -21.234 -19.547 1 52.66 103 MET A O 1
ATOM 858 N N . GLY A 1 104 ? -6.945 -20.625 -21.562 1 55 104 GLY A N 1
ATOM 859 C CA . GLY A 1 104 ? -6.984 -19.219 -21.219 1 55 104 GLY A CA 1
ATOM 860 C C . GLY A 1 104 ? -8.008 -18.906 -20.141 1 55 104 GLY A C 1
ATOM 861 O O . GLY A 1 104 ? -7.762 -18.078 -19.266 1 55 104 GLY A O 1
ATOM 862 N N . ASP A 1 105 ? -9.086 -19.656 -20.203 1 57.97 105 ASP A N 1
ATOM 863 C CA . ASP A 1 105 ? -10.18 -19.391 -19.281 1 57.97 105 ASP A CA 1
ATOM 864 C C . ASP A 1 105 ? -9.82 -19.844 -17.859 1 57.97 105 ASP A C 1
ATOM 866 O O . ASP A 1 105 ? -10.094 -19.141 -16.891 1 57.97 105 ASP A O 1
ATOM 870 N N . ILE A 1 106 ? -9.188 -20.938 -17.875 1 58.97 106 ILE A N 1
ATOM 871 C CA . ILE A 1 106 ? -8.805 -21.469 -16.578 1 58.97 106 ILE A CA 1
ATOM 872 C C . ILE A 1 106 ? -7.844 -20.516 -15.883 1 58.97 106 ILE A C 1
ATOM 874 O O . ILE A 1 106 ? -8 -20.203 -14.695 1 58.97 106 ILE A O 1
ATOM 878 N N . PHE A 1 107 ? -7.125 -19.938 -16.688 1 64.75 107 PHE A N 1
ATOM 879 C CA . PHE A 1 107 ? -6.031 -19.172 -16.109 1 64.75 107 PHE A CA 1
ATOM 880 C C . PHE A 1 107 ? -6.492 -17.766 -15.719 1 64.75 107 PHE A C 1
ATOM 882 O O . PHE A 1 107 ? -5.852 -17.109 -14.898 1 64.75 107 PHE A O 1
ATOM 889 N N . LEU A 1 108 ? -7.684 -17.547 -16.125 1 71.81 108 LEU A N 1
ATOM 890 C CA . LEU A 1 108 ? -8.055 -16.156 -15.891 1 71.81 108 LEU A CA 1
ATOM 891 C C . LEU A 1 108 ? -9.055 -16.047 -14.75 1 71.81 108 LEU A C 1
ATOM 893 O O . LEU A 1 108 ? -8.922 -15.18 -13.883 1 71.81 108 LEU A O 1
ATOM 897 N N . THR A 1 109 ? -10.062 -16.984 -14.805 1 81.06 109 THR A N 1
ATOM 898 C CA . THR A 1 109 ? -11.125 -16.688 -13.844 1 81.06 109 THR A CA 1
ATOM 899 C C . THR A 1 109 ? -11.602 -17.969 -13.156 1 81.06 109 THR A C 1
ATOM 901 O O . THR A 1 109 ? -12.375 -17.922 -12.203 1 81.06 109 THR A O 1
ATOM 904 N N . ALA A 1 110 ? -11.125 -19.109 -13.617 1 85.88 110 ALA A N 1
ATOM 905 C CA . ALA A 1 110 ? -11.656 -20.359 -13.062 1 85.88 110 ALA A CA 1
ATOM 906 C C . ALA A 1 110 ? -10.68 -20.969 -12.062 1 85.88 110 ALA A C 1
ATOM 908 O O . ALA A 1 110 ? -10.219 -22.094 -12.242 1 85.88 110 ALA A O 1
ATOM 909 N N . ASN A 1 111 ? -10.406 -20.266 -11.016 1 90.94 111 ASN A N 1
ATOM 910 C CA . ASN A 1 111 ? -9.641 -20.688 -9.859 1 90.94 111 ASN A CA 1
ATOM 911 C C . ASN A 1 111 ? -8.195 -21 -10.227 1 90.94 111 ASN A C 1
ATOM 913 O O . ASN A 1 111 ? -7.695 -22.094 -9.922 1 90.94 111 ASN A O 1
ATOM 917 N N . PRO A 1 112 ? -7.578 -20 -10.82 1 89.5 112 PRO A N 1
ATOM 918 C CA . PRO A 1 112 ? -6.188 -20.219 -11.227 1 89.5 112 PRO A CA 1
ATOM 919 C C . PRO A 1 112 ? -5.27 -20.516 -10.039 1 89.5 112 PRO A C 1
ATOM 921 O O . PRO A 1 112 ? -4.324 -21.297 -10.164 1 89.5 112 PRO A O 1
ATOM 924 N N . LEU A 1 113 ? -5.477 -19.938 -8.969 1 92.31 113 LEU A N 1
ATOM 925 C CA . LEU A 1 113 ? -4.652 -20.156 -7.785 1 92.31 113 LEU A CA 1
ATOM 926 C C . LEU A 1 113 ? -4.738 -21.609 -7.332 1 92.31 113 LEU A C 1
ATOM 928 O O . LEU A 1 113 ? -3.713 -22.266 -7.129 1 92.31 113 LEU A O 1
ATOM 932 N N . ALA A 1 114 ? -5.98 -22.094 -7.184 1 93.62 114 ALA A N 1
ATOM 933 C CA . ALA A 1 114 ? -6.168 -23.484 -6.801 1 93.62 114 ALA A CA 1
ATOM 934 C C . ALA A 1 114 ? -5.492 -24.422 -7.797 1 93.62 114 ALA A C 1
ATOM 936 O O . ALA A 1 114 ? -4.828 -25.391 -7.398 1 93.62 114 ALA A O 1
ATOM 937 N N . TYR A 1 115 ? -5.66 -24.094 -8.992 1 90.81 115 TYR A N 1
ATOM 938 C CA . TYR A 1 115 ? -5.082 -24.906 -10.055 1 90.81 115 TYR A CA 1
ATOM 939 C C . TYR A 1 115 ? -3.562 -24.938 -9.953 1 90.81 115 TYR A C 1
ATOM 941 O O . TYR A 1 115 ? -2.957 -26.016 -9.945 1 90.81 115 TYR A O 1
ATOM 949 N N . GLU A 1 116 ? -2.953 -23.828 -9.836 1 90.5 116 GLU A N 1
ATOM 950 C CA . GLU A 1 116 ? -1.498 -23.719 -9.836 1 90.5 116 GLU A CA 1
ATOM 951 C C . GLU A 1 116 ? -0.895 -24.344 -8.586 1 90.5 116 GLU A C 1
ATOM 953 O O . GLU A 1 116 ? 0.224 -24.875 -8.625 1 90.5 116 GLU A O 1
ATOM 958 N N . TYR A 1 117 ? -1.644 -24.344 -7.531 1 94.38 117 TYR A N 1
ATOM 959 C CA . TYR A 1 117 ? -1.14 -24.922 -6.289 1 94.38 117 TYR A CA 1
ATOM 960 C C . TYR A 1 117 ? -1.436 -26.422 -6.223 1 94.38 117 TYR A C 1
ATOM 962 O O . TYR A 1 117 ? -1.159 -27.062 -5.211 1 94.38 117 TYR A O 1
ATOM 970 N N . GLY A 1 118 ? -2.074 -26.938 -7.25 1 93 118 GLY A N 1
ATOM 971 C CA . GLY A 1 118 ? -2.201 -28.391 -7.375 1 93 118 GLY A CA 1
ATOM 972 C C . GLY A 1 118 ? -3.463 -28.938 -6.738 1 93 118 GLY A C 1
ATOM 973 O O . GLY A 1 118 ? -3.467 -30.047 -6.207 1 93 118 GLY A O 1
ATOM 974 N N . ALA A 1 119 ? -4.535 -28.188 -6.734 1 94.44 119 ALA A N 1
ATOM 975 C CA . ALA A 1 119 ? -5.801 -28.688 -6.195 1 94.44 119 ALA A CA 1
ATOM 976 C C . ALA A 1 119 ? -6.254 -29.953 -6.918 1 94.44 119 ALA A C 1
ATOM 978 O O . ALA A 1 119 ? -6.133 -30.047 -8.141 1 94.44 119 ALA A O 1
ATOM 979 N N . PRO A 1 120 ? -6.836 -30.906 -6.137 1 93.06 120 PRO A N 1
ATOM 980 C CA . PRO A 1 120 ? -7.359 -32.125 -6.781 1 93.06 120 PRO A CA 1
ATOM 981 C C . PRO A 1 120 ? -8.469 -31.812 -7.789 1 93.06 120 PRO A C 1
ATOM 983 O O . PRO A 1 120 ? -9.234 -30.859 -7.605 1 93.06 120 PRO A O 1
ATOM 986 N N . ILE A 1 121 ? -8.5 -32.625 -8.758 1 89.88 121 ILE A N 1
ATOM 987 C CA . ILE A 1 121 ? -9.461 -32.438 -9.836 1 89.88 121 ILE A CA 1
ATOM 988 C C . ILE A 1 121 ? -10.883 -32.438 -9.273 1 89.88 121 ILE A C 1
ATOM 990 O O . ILE A 1 121 ? -11.734 -31.656 -9.719 1 89.88 121 ILE A O 1
ATOM 994 N N . GLU A 1 122 ? -11.117 -33.219 -8.32 1 92.56 122 GLU A N 1
ATOM 995 C CA . GLU A 1 122 ? -12.445 -33.312 -7.703 1 92.56 122 GLU A CA 1
ATOM 996 C C . GLU A 1 122 ? -12.836 -31.969 -7.078 1 92.56 122 GLU A C 1
ATOM 998 O O . GLU A 1 122 ? -14 -31.562 -7.152 1 92.56 122 GLU A O 1
ATOM 1003 N N . LEU A 1 123 ? -11.867 -31.328 -6.457 1 93.25 123 LEU A N 1
ATOM 1004 C CA . LEU A 1 123 ? -12.117 -30.031 -5.848 1 93.25 123 LEU A CA 1
ATOM 1005 C C . LEU A 1 123 ? -12.391 -28.969 -6.914 1 93.25 123 LEU A C 1
ATOM 1007 O O . LEU A 1 123 ? -13.289 -28.141 -6.754 1 93.25 123 LEU A O 1
ATOM 1011 N N . GLN A 1 124 ? -11.711 -29.031 -7.953 1 87.06 124 GLN A N 1
ATOM 1012 C CA . GLN A 1 124 ? -11.852 -28.062 -9.031 1 87.06 124 GLN A CA 1
ATOM 1013 C C . GLN A 1 124 ? -13.211 -28.188 -9.711 1 87.06 124 GLN A C 1
ATOM 1015 O O . GLN A 1 124 ? -13.789 -27.188 -10.148 1 87.06 124 GLN A O 1
ATOM 1020 N N . GLN A 1 125 ? -13.766 -29.359 -9.68 1 86.94 125 GLN A N 1
ATOM 1021 C CA . GLN A 1 125 ? -15.016 -29.625 -10.383 1 86.94 125 GLN A CA 1
ATOM 1022 C C . GLN A 1 125 ? -16.219 -29.391 -9.477 1 86.94 125 GLN A C 1
ATOM 1024 O O . GLN A 1 125 ? -17.25 -28.875 -9.914 1 86.94 125 GLN A O 1
ATOM 1029 N N . ASN A 1 126 ? -16.188 -29.828 -8.172 1 86.94 126 ASN A N 1
ATOM 1030 C CA . ASN A 1 126 ? -17.391 -29.859 -7.344 1 86.94 126 ASN A CA 1
ATOM 1031 C C . ASN A 1 126 ? -17.297 -28.859 -6.195 1 86.94 126 ASN A C 1
ATOM 1033 O O . ASN A 1 126 ? -18.266 -28.656 -5.465 1 86.94 126 ASN A O 1
ATOM 1037 N N . HIS A 1 127 ? -16.219 -28.172 -6.008 1 88.38 127 HIS A N 1
ATOM 1038 C CA . HIS A 1 127 ? -15.984 -27.156 -4.992 1 88.38 127 HIS A CA 1
ATOM 1039 C C . HIS A 1 127 ? -16.469 -27.625 -3.623 1 88.38 127 HIS A C 1
ATOM 1041 O O . HIS A 1 127 ? -17.125 -26.875 -2.898 1 88.38 127 HIS A O 1
ATOM 1047 N N . ASN A 1 128 ? -16.266 -28.859 -3.258 1 92.12 128 ASN A N 1
ATOM 1048 C CA . ASN A 1 128 ? -16.625 -29.469 -1.985 1 92.12 128 ASN A CA 1
ATOM 1049 C C . ASN A 1 128 ? -15.898 -28.812 -0.817 1 92.12 128 ASN A C 1
ATOM 1051 O O . ASN A 1 128 ? -14.672 -28.75 -0.81 1 92.12 128 ASN A O 1
ATOM 1055 N N . THR A 1 129 ? -16.656 -28.422 0.166 1 94.62 129 THR A N 1
ATOM 1056 C CA . THR A 1 129 ? -16.109 -27.672 1.289 1 94.62 129 THR A CA 1
ATOM 1057 C C . THR A 1 129 ? -15.125 -28.516 2.086 1 94.62 129 THR A C 1
ATOM 1059 O O . THR A 1 129 ? -14.086 -28.031 2.533 1 94.62 129 THR A O 1
ATOM 1062 N N . THR A 1 130 ? -15.5 -29.766 2.273 1 96.25 130 THR A N 1
ATOM 1063 C CA . THR A 1 130 ? -14.617 -30.672 3.016 1 96.25 130 THR A CA 1
ATOM 1064 C C . THR A 1 130 ? -13.281 -30.828 2.299 1 96.25 130 THR A C 1
ATOM 1066 O O . THR A 1 130 ? -12.227 -30.75 2.924 1 96.25 130 THR A O 1
ATOM 1069 N N . LEU A 1 131 ? -13.352 -31.062 1.025 1 96.56 131 LEU A N 1
ATOM 1070 C CA . LEU A 1 131 ? -12.141 -31.203 0.222 1 96.56 131 LEU A CA 1
ATOM 1071 C C . LEU A 1 131 ? -11.344 -29.906 0.21 1 96.56 131 LEU A C 1
ATOM 1073 O O . LEU A 1 131 ? -10.109 -29.938 0.26 1 96.56 131 LEU A O 1
ATOM 1077 N N . LEU A 1 132 ? -12.031 -28.812 0.129 1 97.38 132 LEU A N 1
ATOM 1078 C CA . LEU A 1 132 ? -11.383 -27.5 0.147 1 97.38 132 LEU A CA 1
ATOM 1079 C C . LEU A 1 132 ? -10.617 -27.297 1.453 1 97.38 132 LEU A C 1
ATOM 1081 O O . LEU A 1 132 ? -9.461 -26.875 1.44 1 97.38 132 LEU A O 1
ATOM 1085 N N . ASN A 1 133 ? -11.25 -27.578 2.531 1 97.75 133 ASN A N 1
ATOM 1086 C CA . ASN A 1 133 ? -10.609 -27.438 3.832 1 97.75 133 ASN A CA 1
ATOM 1087 C C . ASN A 1 133 ? -9.383 -28.328 3.955 1 97.75 133 ASN A C 1
ATOM 1089 O O . ASN A 1 133 ? -8.352 -27.922 4.496 1 97.75 133 ASN A O 1
ATOM 1093 N N . ALA A 1 134 ? -9.523 -29.547 3.506 1 97.62 134 ALA A N 1
ATOM 1094 C CA . ALA A 1 134 ? -8.391 -30.469 3.523 1 97.62 134 ALA A CA 1
ATOM 1095 C C . ALA A 1 134 ? -7.234 -29.938 2.678 1 97.62 134 ALA A C 1
ATOM 1097 O O . ALA A 1 134 ? -6.07 -30.047 3.068 1 97.62 134 ALA A O 1
ATOM 1098 N N . PHE A 1 135 ? -7.562 -29.422 1.509 1 97.62 135 PHE A N 1
ATOM 1099 C CA . PHE A 1 135 ? -6.566 -28.859 0.605 1 97.62 135 PHE A CA 1
ATOM 1100 C C . PHE A 1 135 ? -5.848 -27.688 1.255 1 97.62 135 PHE A C 1
ATOM 1102 O O . PHE A 1 135 ? -4.621 -27.578 1.197 1 97.62 135 PHE A O 1
ATOM 1109 N N . ILE A 1 136 ? -6.523 -26.781 1.903 1 98.19 136 ILE A N 1
ATOM 1110 C CA . ILE A 1 136 ? -5.969 -25.625 2.594 1 98.19 136 ILE A CA 1
ATOM 1111 C C . ILE A 1 136 ? -5.039 -26.094 3.713 1 98.19 136 ILE A C 1
ATOM 1113 O O . ILE A 1 136 ? -3.938 -25.562 3.871 1 98.19 136 ILE A O 1
ATOM 1117 N N . LYS A 1 137 ? -5.465 -27.062 4.465 1 98 137 LYS A N 1
ATOM 1118 C CA . LYS A 1 137 ? -4.645 -27.609 5.543 1 98 137 LYS A CA 1
ATOM 1119 C C . LYS A 1 137 ? -3.348 -28.203 5 1 98 137 LYS A C 1
ATOM 1121 O O . LYS A 1 137 ? -2.283 -28.031 5.602 1 98 137 LYS A O 1
ATOM 1126 N N . GLN A 1 138 ? -3.494 -28.891 3.928 1 97.69 138 GLN A N 1
ATOM 1127 C CA . GLN A 1 138 ? -2.318 -29.453 3.266 1 97.69 138 GLN A CA 1
ATOM 1128 C C . GLN A 1 138 ? -1.322 -28.359 2.9 1 97.69 138 GLN A C 1
ATOM 1130 O O . GLN A 1 138 ? -0.131 -28.469 3.199 1 97.69 138 GLN A O 1
ATOM 1135 N N . LEU A 1 139 ? -1.797 -27.281 2.264 1 97.62 139 LEU A N 1
ATOM 1136 C CA . LEU A 1 139 ? -0.932 -26.172 1.872 1 97.62 139 LEU A CA 1
ATOM 1137 C C . LEU A 1 139 ? -0.291 -25.531 3.096 1 97.62 139 LEU A C 1
ATOM 1139 O O . LEU A 1 139 ? 0.885 -25.156 3.061 1 97.62 139 LEU A O 1
ATOM 1143 N N . GLU A 1 140 ? -1.047 -25.406 4.137 1 97.19 140 GLU A N 1
ATOM 1144 C CA . GLU A 1 140 ? -0.542 -24.812 5.371 1 97.19 140 GLU A CA 1
ATOM 1145 C C . GLU A 1 140 ? 0.631 -25.609 5.926 1 97.19 140 GLU A C 1
ATOM 1147 O O . GLU A 1 140 ? 1.574 -25.031 6.477 1 97.19 140 GLU A O 1
ATOM 1152 N N . GLN A 1 141 ? 0.548 -26.875 5.812 1 96.62 141 GLN A N 1
ATOM 1153 C CA . GLN A 1 141 ? 1.591 -27.75 6.324 1 96.62 141 GLN A CA 1
ATOM 1154 C C . GLN A 1 141 ? 2.814 -27.75 5.414 1 96.62 141 GLN A C 1
ATOM 1156 O O . GLN A 1 141 ? 3.947 -27.875 5.883 1 96.62 141 GLN A O 1
ATOM 1161 N N . GLU A 1 142 ? 2.566 -27.594 4.195 1 96.56 142 GLU A N 1
ATOM 1162 C CA . GLU A 1 142 ? 3.637 -27.781 3.221 1 96.56 142 GLU A CA 1
ATOM 1163 C C . GLU A 1 142 ? 4.395 -26.484 2.98 1 96.56 142 GLU A C 1
ATOM 1165 O O . GLU A 1 142 ? 5.594 -26.5 2.686 1 96.56 142 GLU A O 1
ATOM 1170 N N . PHE A 1 143 ? 3.715 -25.359 3.057 1 97.12 143 PHE A N 1
ATOM 1171 C CA . PHE A 1 143 ? 4.348 -24.078 2.785 1 97.12 143 PHE A CA 1
ATOM 1172 C C . PHE A 1 143 ? 4.707 -23.359 4.086 1 97.12 143 PHE A C 1
ATOM 1174 O O . PHE A 1 143 ? 3.836 -23.109 4.918 1 97.12 143 PHE A O 1
ATOM 1181 N N . ARG A 1 144 ? 5.965 -23.016 4.164 1 96.62 144 ARG A N 1
ATOM 1182 C CA . ARG A 1 144 ? 6.426 -22.266 5.328 1 96.62 144 ARG A CA 1
ATOM 1183 C C . ARG A 1 144 ? 5.758 -20.891 5.391 1 96.62 144 ARG A C 1
ATOM 1185 O O . ARG A 1 144 ? 5.488 -20.375 6.477 1 96.62 144 ARG A O 1
ATOM 1192 N N . MET A 1 145 ? 5.539 -20.344 4.242 1 97.06 145 MET A N 1
ATOM 1193 C CA . MET A 1 145 ? 4.887 -19.047 4.137 1 97.06 145 MET A CA 1
ATOM 1194 C C . MET A 1 145 ? 4.277 -18.859 2.752 1 97.06 145 MET A C 1
ATOM 1196 O O . MET A 1 145 ? 4.785 -19.391 1.765 1 97.06 145 MET A O 1
ATOM 1200 N N . ILE A 1 146 ? 3.223 -18.156 2.727 1 97.75 146 ILE A N 1
ATOM 1201 C CA . ILE A 1 146 ? 2.621 -17.672 1.485 1 97.75 146 ILE A CA 1
ATOM 1202 C C . ILE A 1 146 ? 2.67 -16.156 1.437 1 97.75 146 ILE A C 1
ATOM 1204 O O . ILE A 1 146 ? 2.082 -15.484 2.285 1 97.75 146 ILE A O 1
ATOM 1208 N N . ILE A 1 147 ? 3.381 -15.648 0.478 1 97.81 147 ILE A N 1
ATOM 1209 C CA . ILE A 1 147 ? 3.459 -14.211 0.245 1 97.81 147 ILE A CA 1
ATOM 1210 C C . ILE A 1 147 ? 2.119 -13.695 -0.278 1 97.81 147 ILE A C 1
ATOM 1212 O O . ILE A 1 147 ? 1.503 -14.32 -1.144 1 97.81 147 ILE A O 1
ATOM 1216 N N . ILE A 1 148 ? 1.662 -12.633 0.305 1 97.56 148 ILE A N 1
ATOM 1217 C CA . ILE A 1 148 ? 0.48 -11.945 -0.199 1 97.56 148 ILE A CA 1
ATOM 1218 C C . ILE A 1 148 ? 0.901 -10.695 -0.972 1 97.56 148 ILE A C 1
ATOM 1220 O O . ILE A 1 148 ? 1.445 -9.75 -0.392 1 97.56 148 ILE A O 1
ATOM 1224 N N . SER A 1 149 ? 0.593 -10.633 -2.248 1 94.69 149 SER A N 1
ATOM 1225 C CA . SER A 1 149 ? 1.096 -9.602 -3.15 1 94.69 149 SER A CA 1
ATOM 1226 C C . SER A 1 149 ? 0.658 -8.211 -2.699 1 94.69 149 SER A C 1
ATOM 1228 O O . SER A 1 149 ? 1.408 -7.246 -2.84 1 94.69 149 SER A O 1
ATOM 1230 N N . ASP A 1 150 ? -0.533 -8.07 -2.133 1 92.44 150 ASP A N 1
ATOM 1231 C CA . ASP A 1 150 ? -1.05 -6.781 -1.676 1 92.44 150 ASP A CA 1
ATOM 1232 C C . ASP A 1 150 ? -0.332 -6.32 -0.409 1 92.44 150 ASP A C 1
ATOM 1234 O O . ASP A 1 150 ? -0.453 -5.16 -0.008 1 92.44 150 ASP A O 1
ATOM 1238 N N . PHE A 1 151 ? 0.291 -7.172 0.218 1 95.75 151 PHE A N 1
ATOM 1239 C CA . PHE A 1 151 ? 1.111 -6.906 1.394 1 95.75 151 PHE A CA 1
ATOM 1240 C C . PHE A 1 151 ? 2.535 -7.406 1.185 1 95.75 151 PHE A C 1
ATOM 1242 O O . PHE A 1 151 ? 3.076 -8.125 2.025 1 95.75 151 PHE A O 1
ATOM 1249 N N . PHE A 1 152 ? 3.066 -6.906 0.064 1 96.38 152 PHE A N 1
ATOM 1250 C CA . PHE A 1 152 ? 4.34 -7.43 -0.415 1 96.38 152 PHE A CA 1
ATOM 1251 C C . PHE A 1 152 ? 5.477 -7.023 0.514 1 96.38 152 PHE A C 1
ATOM 1253 O O . PHE A 1 152 ? 6.34 -7.84 0.844 1 96.38 152 PHE A O 1
ATOM 1260 N N . GLU A 1 153 ? 5.52 -5.762 0.964 1 97.25 153 GLU A N 1
ATOM 1261 C CA . GLU A 1 153 ? 6.586 -5.309 1.851 1 97.25 153 GLU A CA 1
ATOM 1262 C C . GLU A 1 153 ? 6.535 -6.031 3.193 1 97.25 153 GLU A C 1
ATOM 1264 O O . GLU A 1 153 ? 7.57 -6.445 3.721 1 97.25 153 GLU A O 1
ATOM 1269 N N . GLU A 1 154 ? 5.348 -6.172 3.713 1 97.56 154 GLU A N 1
ATOM 1270 C CA . GLU A 1 154 ? 5.168 -6.957 4.93 1 97.56 154 GLU A CA 1
ATOM 1271 C C . GLU A 1 154 ? 5.656 -8.391 4.738 1 97.56 154 GLU A C 1
ATOM 1273 O O . GLU A 1 154 ? 6.34 -8.938 5.605 1 97.56 154 GLU A O 1
ATOM 1278 N N . SER A 1 155 ? 5.312 -8.922 3.584 1 98.31 155 SER A N 1
ATOM 1279 C CA . SER A 1 155 ? 5.688 -10.297 3.277 1 98.31 155 SER A CA 1
ATOM 1280 C C . SER A 1 155 ? 7.199 -10.445 3.139 1 98.31 155 SER A C 1
ATOM 1282 O O . SER A 1 155 ? 7.777 -11.445 3.572 1 98.31 155 SER A O 1
ATOM 1284 N N . MET A 1 156 ? 7.867 -9.461 2.578 1 98 156 MET A N 1
ATOM 1285 C CA . MET A 1 156 ? 9.312 -9.508 2.393 1 98 156 MET A CA 1
ATOM 1286 C C . MET A 1 156 ? 10.039 -9.492 3.736 1 98 156 MET A C 1
ATOM 1288 O O . MET A 1 156 ? 10.969 -10.273 3.953 1 98 156 MET A O 1
ATOM 1292 N N . VAL A 1 157 ? 9.555 -8.625 4.57 1 98.44 157 VAL A N 1
ATOM 1293 C CA . VAL A 1 157 ? 10.18 -8.547 5.887 1 98.44 157 VAL A CA 1
ATOM 1294 C C . VAL A 1 157 ? 9.969 -9.859 6.637 1 98.44 157 VAL A C 1
ATOM 1296 O O . VAL A 1 157 ? 10.898 -10.375 7.262 1 98.44 157 VAL A O 1
ATOM 1299 N N . LEU A 1 158 ? 8.781 -10.383 6.578 1 98.5 158 LEU A N 1
ATOM 1300 C CA . LEU A 1 158 ? 8.508 -11.664 7.23 1 98.5 158 LEU A CA 1
ATOM 1301 C C . LEU A 1 158 ? 9.375 -12.766 6.641 1 98.5 158 LEU A C 1
ATOM 1303 O O . LEU A 1 158 ? 9.945 -13.578 7.379 1 98.5 158 LEU A O 1
ATOM 1307 N N . MET A 1 159 ? 9.414 -12.828 5.316 1 97.94 159 MET A N 1
ATOM 1308 C CA . MET A 1 159 ? 10.227 -13.844 4.645 1 97.94 159 MET A CA 1
ATOM 1309 C C . MET A 1 159 ? 11.688 -13.75 5.086 1 97.94 159 MET A C 1
ATOM 1311 O O . MET A 1 159 ? 12.32 -14.773 5.359 1 97.94 159 MET A O 1
ATOM 1315 N N . ARG A 1 160 ? 12.211 -12.539 5.133 1 97.56 160 ARG A N 1
ATOM 1316 C CA . ARG A 1 160 ? 13.57 -12.312 5.594 1 97.56 160 ARG A CA 1
ATOM 1317 C C . ARG A 1 160 ? 13.805 -12.953 6.957 1 97.56 160 ARG A C 1
ATOM 1319 O O . ARG A 1 160 ? 14.797 -13.648 7.168 1 97.56 160 ARG A O 1
ATOM 1326 N N . ARG A 1 161 ? 12.922 -12.734 7.855 1 97.69 161 ARG A N 1
ATOM 1327 C CA . ARG A 1 161 ? 13.039 -13.258 9.211 1 97.69 161 ARG A CA 1
ATOM 1328 C C . ARG A 1 161 ? 12.953 -14.781 9.227 1 97.69 161 ARG A C 1
ATOM 1330 O O . ARG A 1 161 ? 13.773 -15.445 9.852 1 97.69 161 ARG A O 1
ATOM 1337 N N . LEU A 1 162 ? 11.961 -15.305 8.508 1 96.62 162 LEU A N 1
ATOM 1338 C CA . LEU A 1 162 ? 11.703 -16.734 8.516 1 96.62 162 LEU A CA 1
ATOM 1339 C C . LEU A 1 162 ? 12.875 -17.5 7.91 1 96.62 162 LEU A C 1
ATOM 1341 O O . LEU A 1 162 ? 13.172 -18.625 8.336 1 96.62 162 LEU A O 1
ATOM 1345 N N . LEU A 1 163 ? 13.539 -16.891 6.934 1 95.44 163 LEU A N 1
ATOM 1346 C CA . LEU A 1 163 ? 14.617 -17.578 6.23 1 95.44 163 LEU A CA 1
ATOM 1347 C C . LEU A 1 163 ? 15.977 -17.172 6.789 1 95.44 163 LEU A C 1
ATOM 1349 O O . LEU A 1 163 ? 17.016 -17.641 6.312 1 95.44 163 LEU A O 1
ATOM 1353 N N . ASN A 1 164 ? 15.977 -16.234 7.711 1 95.19 164 ASN A N 1
ATOM 1354 C CA . ASN A 1 164 ? 17.203 -15.695 8.305 1 95.19 164 ASN A CA 1
ATOM 1355 C C . ASN A 1 164 ? 18.109 -15.07 7.246 1 95.19 164 ASN A C 1
ATOM 1357 O O . ASN A 1 164 ? 19.297 -15.352 7.207 1 95.19 164 ASN A O 1
ATOM 1361 N N . TRP A 1 165 ? 17.516 -14.375 6.355 1 95 165 TRP A N 1
ATOM 1362 C CA 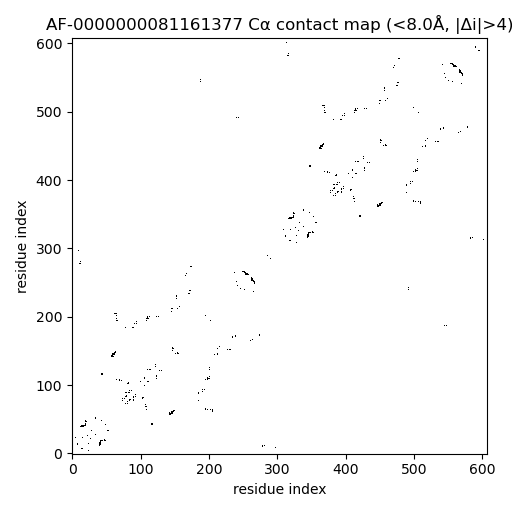. TRP A 1 165 ? 18.234 -13.641 5.309 1 95 165 TRP A CA 1
ATOM 1363 C C . TRP A 1 165 ? 18.547 -12.219 5.754 1 95 165 TRP A C 1
ATOM 1365 O O . TRP A 1 165 ? 18.047 -11.758 6.789 1 95 165 TRP A O 1
ATOM 1375 N N . GLY A 1 166 ? 19.453 -11.562 5.027 1 95.5 166 GLY A N 1
ATOM 1376 C CA . GLY A 1 166 ? 19.719 -10.156 5.258 1 95.5 166 GLY A CA 1
ATOM 1377 C C . GLY A 1 166 ? 18.75 -9.234 4.539 1 95.5 166 GLY A C 1
ATOM 1378 O O . GLY A 1 166 ? 18.047 -9.664 3.615 1 95.5 166 GLY A O 1
ATOM 1379 N N . THR A 1 167 ? 18.719 -8 5 1 97.69 167 THR A N 1
ATOM 1380 C CA . THR A 1 167 ? 17.828 -7.023 4.395 1 97.69 167 THR A CA 1
ATOM 1381 C C . THR A 1 167 ? 18.141 -6.844 2.91 1 97.69 167 THR A C 1
ATOM 1383 O O . THR A 1 167 ? 17.234 -6.676 2.094 1 97.69 167 THR A O 1
ATOM 1386 N N . LYS A 1 168 ? 19.391 -6.891 2.561 1 96.94 168 LYS A N 1
ATOM 1387 C CA . LYS A 1 168 ? 19.797 -6.727 1.169 1 96.94 168 LYS A CA 1
ATOM 1388 C C . LYS A 1 168 ? 19.172 -7.801 0.283 1 96.94 168 LYS A C 1
ATOM 1390 O O . LYS A 1 168 ? 18.844 -7.539 -0.877 1 96.94 168 LYS A O 1
ATOM 1395 N N . ASP A 1 169 ? 18.953 -8.961 0.86 1 95.25 169 ASP A N 1
ATOM 1396 C CA . ASP A 1 169 ? 18.484 -10.117 0.103 1 95.25 169 ASP A CA 1
ATOM 1397 C C . ASP A 1 169 ? 17.016 -9.961 -0.284 1 95.25 169 ASP A C 1
ATOM 1399 O O . ASP A 1 169 ? 16.516 -10.672 -1.161 1 95.25 169 ASP A O 1
ATOM 1403 N N . VAL A 1 170 ? 16.312 -9.07 0.312 1 96.81 170 VAL A N 1
ATOM 1404 C CA . VAL A 1 170 ? 14.883 -8.969 0.037 1 96.81 170 VAL A CA 1
ATOM 1405 C C . VAL A 1 170 ? 14.578 -7.598 -0.565 1 96.81 170 VAL A C 1
ATOM 1407 O O . VAL A 1 170 ? 13.422 -7.176 -0.61 1 96.81 170 VAL A O 1
ATOM 1410 N N . LEU A 1 171 ? 15.602 -6.879 -0.974 1 96.69 171 LEU A N 1
ATOM 1411 C CA . LEU A 1 171 ? 15.383 -5.613 -1.663 1 96.69 171 LEU A CA 1
ATOM 1412 C C . LEU A 1 171 ? 14.852 -5.848 -3.074 1 96.69 171 LEU A C 1
ATOM 1414 O O . LEU A 1 171 ? 15.18 -6.852 -3.707 1 96.69 171 LEU A O 1
ATOM 1418 N N . TYR A 1 172 ? 14.039 -4.977 -3.502 1 94.81 172 TYR A N 1
ATOM 1419 C CA . TYR A 1 172 ? 13.555 -4.973 -4.879 1 94.81 172 TYR A CA 1
ATOM 1420 C C . TYR A 1 172 ? 13.242 -3.553 -5.34 1 94.81 172 TYR A C 1
ATOM 1422 O O . TYR A 1 172 ? 13.125 -2.639 -4.52 1 94.81 172 TYR A O 1
ATOM 1430 N N . VAL A 1 173 ? 13.25 -3.34 -6.613 1 92.62 173 VAL A N 1
ATOM 1431 C CA . VAL A 1 173 ? 12.906 -2.064 -7.234 1 92.62 173 VAL A CA 1
ATOM 1432 C C . VAL A 1 173 ? 11.602 -2.205 -8.023 1 92.62 173 VAL A C 1
ATOM 1434 O O . VAL A 1 173 ? 11.375 -3.23 -8.664 1 92.62 173 VAL A O 1
ATOM 1437 N N . ASP A 1 174 ? 10.766 -1.206 -7.789 1 86.81 174 ASP A N 1
ATOM 1438 C CA . ASP A 1 174 ? 9.539 -1.197 -8.578 1 86.81 174 ASP A CA 1
ATOM 1439 C C . ASP A 1 174 ? 9.836 -0.959 -10.055 1 86.81 174 ASP A C 1
ATOM 1441 O O . ASP A 1 174 ? 10.492 0.022 -10.414 1 86.81 174 ASP A O 1
ATOM 1445 N N . LEU A 1 175 ? 9.484 -1.921 -10.82 1 74.5 175 LEU A N 1
ATOM 1446 C CA . LEU A 1 175 ? 9.672 -1.739 -12.25 1 74.5 175 LEU A CA 1
ATOM 1447 C C . LEU A 1 175 ? 8.508 -0.97 -12.859 1 74.5 175 LEU A C 1
ATOM 1449 O O . LEU A 1 175 ? 7.355 -1.169 -12.469 1 74.5 175 LEU A O 1
ATOM 1453 N N . ASN A 1 176 ? 8.727 0.495 -13.062 1 53.5 176 ASN A N 1
ATOM 1454 C CA . ASN A 1 176 ? 7.688 1.299 -13.695 1 53.5 176 ASN A CA 1
ATOM 1455 C C . ASN A 1 176 ? 7.152 0.626 -14.961 1 53.5 176 ASN A C 1
ATOM 1457 O O . ASN A 1 176 ? 7.715 0.792 -16.047 1 53.5 176 ASN A O 1
ATOM 1461 N N . VAL A 1 177 ? 6.641 -0.441 -14.914 1 49.81 177 VAL A N 1
ATOM 1462 C CA . VAL A 1 177 ? 6.074 -0.97 -16.156 1 49.81 177 VAL A CA 1
ATOM 1463 C C . VAL A 1 177 ? 5.023 -0.005 -16.703 1 49.81 177 VAL A C 1
ATOM 1465 O O . VAL A 1 177 ? 4.012 0.256 -16.047 1 49.81 177 VAL A O 1
ATOM 1468 N N . SER A 1 178 ? 5.477 1.172 -17.094 1 45.84 178 SER A N 1
ATOM 1469 C CA . SER A 1 178 ? 4.551 2.031 -17.812 1 45.84 178 SER A CA 1
ATOM 1470 C C . SER A 1 178 ? 3.355 1.241 -18.344 1 45.84 178 SER A C 1
ATOM 1472 O O . SER A 1 178 ? 3.514 0.127 -18.844 1 45.84 178 SER A O 1
ATOM 1474 N N . ASN A 1 179 ? 2.342 1.371 -17.656 1 47.34 179 ASN A N 1
ATOM 1475 C CA . ASN A 1 179 ? 1.096 0.899 -18.25 1 47.34 179 ASN A CA 1
ATOM 1476 C C . ASN A 1 179 ? 1.104 1.061 -19.781 1 47.34 179 ASN A C 1
ATOM 1478 O O . ASN A 1 179 ? 0.646 2.078 -20.297 1 47.34 179 ASN A O 1
ATOM 1482 N N . LYS A 1 180 ? 2.139 0.708 -20.328 1 43.38 180 LYS A N 1
ATOM 1483 C CA . LYS A 1 180 ? 2.045 0.827 -21.781 1 43.38 180 LYS A CA 1
ATOM 1484 C C . LYS A 1 180 ? 0.685 0.355 -22.281 1 43.38 180 LYS A C 1
ATOM 1486 O O . LYS A 1 180 ? 0.413 0.398 -23.484 1 43.38 180 LYS A O 1
ATOM 1491 N N . SER A 1 181 ? 0.061 -0.499 -21.656 1 44.25 181 SER A N 1
ATOM 1492 C CA . SER A 1 181 ? -1.009 -1.006 -22.5 1 44.25 181 SER A CA 1
ATOM 1493 C C . SER A 1 181 ? -2.07 0.061 -22.75 1 44.25 181 SER A C 1
ATOM 1495 O O . SER A 1 181 ? -2.65 0.598 -21.812 1 44.25 181 SER A O 1
ATOM 1497 N N . ASN A 1 182 ? -1.886 0.765 -23.688 1 44.47 182 ASN A N 1
ATOM 1498 C CA . ASN A 1 182 ? -2.863 1.568 -24.422 1 44.47 182 ASN A CA 1
ATOM 1499 C C . ASN A 1 182 ? -4.27 0.987 -24.297 1 44.47 182 ASN A C 1
ATOM 1501 O O . ASN A 1 182 ? -5.227 1.554 -24.828 1 44.47 182 ASN A O 1
ATOM 1505 N N . PHE A 1 183 ? -4.355 -0.241 -24.234 1 44.66 183 PHE A N 1
ATOM 1506 C CA . PHE A 1 183 ? -5.699 -0.793 -24.344 1 44.66 183 PHE A CA 1
ATOM 1507 C C . PHE A 1 183 ? -6.445 -0.662 -23.016 1 44.66 183 PHE A C 1
ATOM 1509 O O . PHE A 1 183 ? -6.195 -1.423 -22.078 1 44.66 183 PHE A O 1
ATOM 1516 N N . LYS A 1 184 ? -6.969 0.439 -22.812 1 54.25 184 LYS A N 1
ATOM 1517 C CA . LYS A 1 184 ? -7.777 0.97 -21.719 1 54.25 184 LYS A CA 1
ATOM 1518 C C . LYS A 1 184 ? -9.016 0.103 -21.484 1 54.25 184 LYS A C 1
ATOM 1520 O O . LYS A 1 184 ? -10.141 0.598 -21.516 1 54.25 184 LYS A O 1
ATOM 1525 N N . VAL A 1 185 ? -9.039 -1.206 -21.891 1 58.25 185 VAL A N 1
ATOM 1526 C CA . VAL A 1 185 ? -10.273 -1.898 -21.516 1 58.25 185 VAL A CA 1
ATOM 1527 C C . VAL A 1 185 ? -10.359 -2.014 -20 1 58.25 185 VAL A C 1
ATOM 1529 O O . VAL A 1 185 ? -9.461 -2.557 -19.359 1 58.25 185 VAL A O 1
ATOM 1532 N N . VAL A 1 186 ? -11.352 -1.313 -19.453 1 66.88 186 VAL A N 1
ATOM 1533 C CA . VAL A 1 186 ? -11.562 -1.187 -18.016 1 66.88 186 VAL A CA 1
ATOM 1534 C C . VAL A 1 186 ? -12.641 -2.162 -17.562 1 66.88 186 VAL A C 1
ATOM 1536 O O . VAL A 1 186 ? -13.742 -2.178 -18.109 1 66.88 186 VAL A O 1
ATOM 1539 N N . ALA A 1 187 ? -12.242 -3.15 -16.75 1 77.62 187 ALA A N 1
ATOM 1540 C CA . ALA A 1 187 ? -13.219 -4.039 -16.125 1 77.62 187 ALA A CA 1
ATOM 1541 C C . ALA A 1 187 ? -14.195 -3.252 -15.258 1 77.62 187 ALA A C 1
ATOM 1543 O O . ALA A 1 187 ? -13.797 -2.342 -14.531 1 77.62 187 ALA A O 1
ATOM 1544 N N . THR A 1 188 ? -15.508 -3.584 -15.422 1 82.75 188 THR A N 1
ATOM 1545 C CA . THR A 1 188 ? -16.562 -2.945 -14.641 1 82.75 188 THR A CA 1
ATOM 1546 C C . THR A 1 188 ? -16.703 -3.621 -13.281 1 82.75 188 THR A C 1
ATOM 1548 O O . THR A 1 188 ? -16.094 -4.66 -13.023 1 82.75 188 THR A O 1
ATOM 1551 N N . SER A 1 189 ? -17.516 -2.955 -12.508 1 87.56 189 SER A N 1
ATOM 1552 C CA . SER A 1 189 ? -17.797 -3.547 -11.203 1 87.56 189 SER A CA 1
ATOM 1553 C C . SER A 1 189 ? -18.5 -4.891 -11.352 1 87.56 189 SER A C 1
ATOM 1555 O O . SER A 1 189 ? -18.297 -5.801 -10.547 1 87.56 189 SER A O 1
ATOM 1557 N N . LYS A 1 190 ? -19.234 -4.969 -12.391 1 86.62 190 LYS A N 1
ATOM 1558 C CA . LYS A 1 190 ? -19.906 -6.234 -12.664 1 86.62 190 LYS A CA 1
ATOM 1559 C C . LYS A 1 190 ? -18.906 -7.316 -13.047 1 86.62 190 LYS A C 1
ATOM 1561 O O . LYS A 1 190 ? -19.016 -8.461 -12.609 1 86.62 190 LYS A O 1
ATOM 1566 N N . HIS A 1 191 ? -18 -6.973 -13.859 1 87.81 191 HIS A N 1
ATOM 1567 C CA . HIS A 1 191 ? -16.938 -7.91 -14.227 1 87.81 191 HIS A CA 1
ATOM 1568 C C . HIS A 1 191 ? -16.188 -8.406 -12.992 1 87.81 191 HIS A C 1
ATOM 1570 O O . HIS A 1 191 ? -15.914 -9.602 -12.875 1 87.81 191 HIS A O 1
ATOM 1576 N N . ARG A 1 192 ? -15.891 -7.508 -12.172 1 91.25 192 ARG A N 1
ATOM 1577 C CA . ARG A 1 192 ? -15.219 -7.848 -10.922 1 91.25 192 ARG A CA 1
ATOM 1578 C C . ARG A 1 192 ? -16.016 -8.875 -10.133 1 91.25 192 ARG A C 1
ATOM 1580 O O . ARG A 1 192 ? -15.461 -9.867 -9.656 1 91.25 192 ARG A O 1
ATOM 1587 N N . ASP A 1 193 ? -17.281 -8.641 -9.984 1 92.44 193 ASP A N 1
ATOM 1588 C CA . ASP A 1 193 ? -18.141 -9.57 -9.258 1 92.44 193 ASP A CA 1
ATOM 1589 C C . ASP A 1 193 ? -18.141 -10.945 -9.922 1 92.44 193 ASP A C 1
ATOM 1591 O O . ASP A 1 193 ? -18.141 -11.969 -9.234 1 92.44 193 ASP A O 1
ATOM 1595 N N . LEU A 1 194 ? -18.141 -10.906 -11.203 1 90.56 194 LEU A N 1
ATOM 1596 C CA . LEU A 1 194 ? -18.125 -12.164 -11.945 1 90.56 194 LEU A CA 1
ATOM 1597 C C . LEU A 1 194 ? -16.828 -12.914 -11.727 1 90.56 194 LEU A C 1
ATOM 1599 O O . LEU A 1 194 ? -16.812 -14.141 -11.609 1 90.56 194 LEU A O 1
ATOM 1603 N N . VAL A 1 195 ? -15.734 -12.227 -11.664 1 91.38 195 VAL A N 1
ATOM 1604 C CA . VAL A 1 195 ? -14.43 -12.836 -11.414 1 91.38 195 VAL A CA 1
ATOM 1605 C C . VAL A 1 195 ? -14.438 -13.523 -10.047 1 91.38 195 VAL A C 1
ATOM 1607 O O . VAL A 1 195 ? -14.031 -14.68 -9.93 1 91.38 195 VAL A O 1
ATOM 1610 N N . TYR A 1 196 ? -14.977 -12.844 -9.055 1 94.06 196 TYR A N 1
ATOM 1611 C CA . TYR A 1 196 ? -15 -13.414 -7.715 1 94.06 196 TYR A CA 1
ATOM 1612 C C . TYR A 1 196 ? -15.914 -14.633 -7.656 1 94.06 196 TYR A C 1
ATOM 1614 O O . TYR A 1 196 ? -15.602 -15.609 -6.969 1 94.06 196 TYR A O 1
ATOM 1622 N N . LYS A 1 197 ? -16.969 -14.555 -8.352 1 92.25 197 LYS A N 1
ATOM 1623 C CA . LYS A 1 197 ? -17.891 -15.68 -8.383 1 92.25 197 LYS A CA 1
ATOM 1624 C C . LYS A 1 197 ? -17.25 -16.906 -9.047 1 92.25 197 LYS A C 1
ATOM 1626 O O . LYS A 1 197 ? -17.391 -18.016 -8.547 1 92.25 197 LYS A O 1
ATOM 1631 N N . ARG A 1 198 ? -16.547 -16.672 -10.062 1 90.25 198 ARG A N 1
ATOM 1632 C CA . ARG A 1 198 ? -15.953 -17.766 -10.828 1 90.25 198 ARG A CA 1
ATOM 1633 C C . ARG A 1 198 ? -14.711 -18.312 -10.125 1 90.25 198 ARG A C 1
ATOM 1635 O O . ARG A 1 198 ? -14.375 -19.5 -10.281 1 90.25 198 ARG A O 1
ATOM 1642 N N . ALA A 1 199 ? -14.094 -17.469 -9.398 1 93.56 199 ALA A N 1
ATOM 1643 C CA . ALA A 1 199 ? -12.891 -17.875 -8.672 1 93.56 199 ALA A CA 1
ATOM 1644 C C . ALA A 1 199 ? -13.195 -18.125 -7.199 1 93.56 199 ALA A C 1
ATOM 1646 O O . ALA A 1 199 ? -12.438 -17.703 -6.32 1 93.56 199 ALA A O 1
ATOM 1647 N N . SER A 1 200 ? -14.25 -18.812 -6.934 1 94.19 200 SER A N 1
ATOM 1648 C CA . SER A 1 200 ? -14.766 -18.953 -5.578 1 94.19 200 SER A CA 1
ATOM 1649 C C . SER A 1 200 ? -13.805 -19.734 -4.699 1 94.19 200 SER A C 1
ATOM 1651 O O . SER A 1 200 ? -13.648 -19.438 -3.516 1 94.19 200 SER A O 1
ATOM 1653 N N . LEU A 1 201 ? -13.133 -20.781 -5.254 1 95.69 201 LEU A N 1
ATOM 1654 C CA . LEU A 1 201 ? -12.141 -21.516 -4.473 1 95.69 201 LEU A CA 1
ATOM 1655 C C . LEU A 1 201 ? -10.977 -20.609 -4.094 1 95.69 201 LEU A C 1
ATOM 1657 O O . LEU A 1 201 ? -10.539 -20.594 -2.938 1 95.69 201 LEU A O 1
ATOM 1661 N N . ASP A 1 202 ? -10.547 -19.859 -5.098 1 96.38 202 ASP A N 1
ATOM 1662 C CA . ASP A 1 202 ? -9.406 -18.969 -4.887 1 96.38 202 ASP A CA 1
ATOM 1663 C C . ASP A 1 202 ? -9.719 -17.922 -3.812 1 96.38 202 ASP A C 1
ATOM 1665 O O . ASP A 1 202 ? -8.836 -17.531 -3.049 1 96.38 202 ASP A O 1
ATOM 1669 N N . VAL A 1 203 ? -10.953 -17.469 -3.764 1 96.56 203 VAL A N 1
ATOM 1670 C CA . VAL A 1 203 ? -11.375 -16.484 -2.777 1 96.56 203 VAL A CA 1
ATOM 1671 C C . VAL A 1 203 ? -11.164 -17.031 -1.368 1 96.56 203 VAL A C 1
ATOM 1673 O O . VAL A 1 203 ? -10.602 -16.359 -0.506 1 96.56 203 VAL A O 1
ATOM 1676 N N . VAL A 1 204 ? -11.555 -18.234 -1.143 1 97.06 204 VAL A N 1
ATOM 1677 C CA . VAL A 1 204 ? -11.469 -18.875 0.17 1 97.06 204 VAL A CA 1
ATOM 1678 C C . VAL A 1 204 ? -10.016 -19.172 0.511 1 97.06 204 VAL A C 1
ATOM 1680 O O . VAL A 1 204 ? -9.555 -18.891 1.622 1 97.06 204 VAL A O 1
ATOM 1683 N N . ILE A 1 205 ? -9.281 -19.734 -0.449 1 97.94 205 ILE A N 1
ATOM 1684 C CA . ILE A 1 205 ? -7.883 -20.062 -0.236 1 97.94 205 ILE A CA 1
ATOM 1685 C C . ILE A 1 205 ? -7.09 -18.797 0.081 1 97.94 205 ILE A C 1
ATOM 1687 O O . ILE A 1 205 ? -6.328 -18.766 1.049 1 97.94 205 ILE A O 1
ATOM 1691 N N . TYR A 1 206 ? -7.312 -17.781 -0.706 1 97.88 206 TYR A N 1
ATOM 1692 C CA . TYR A 1 206 ? -6.625 -16.516 -0.517 1 97.88 206 TYR A CA 1
ATOM 1693 C C . TYR A 1 206 ? -6.91 -15.938 0.867 1 97.88 206 TYR A C 1
ATOM 1695 O O . TYR A 1 206 ? -5.992 -15.5 1.565 1 97.88 206 TYR A O 1
ATOM 1703 N N . LYS A 1 207 ? -8.141 -15.898 1.226 1 97.12 207 LYS A N 1
ATOM 1704 C CA . LYS A 1 207 ? -8.531 -15.359 2.525 1 97.12 207 LYS A CA 1
ATOM 1705 C C . LYS A 1 207 ? -7.824 -16.094 3.66 1 97.12 207 LYS A C 1
ATOM 1707 O O . LYS A 1 207 ? -7.379 -15.469 4.625 1 97.12 207 LYS A O 1
ATOM 1712 N N . HIS A 1 208 ? -7.758 -17.344 3.576 1 97.75 208 HIS A N 1
ATOM 1713 C CA . HIS A 1 208 ? -7.09 -18.141 4.602 1 97.75 208 HIS A CA 1
ATOM 1714 C C . HIS A 1 208 ? -5.625 -17.734 4.746 1 97.75 208 HIS A C 1
ATOM 1716 O O . HIS A 1 208 ? -5.148 -17.5 5.855 1 97.75 208 HIS A O 1
ATOM 1722 N N . PHE A 1 209 ? -5.008 -17.672 3.678 1 98.19 209 PHE A N 1
ATOM 1723 C CA . PHE A 1 209 ? -3.57 -17.438 3.754 1 98.19 209 PHE A CA 1
ATOM 1724 C C . PHE A 1 209 ? -3.283 -15.961 4.012 1 98.19 209 PHE A C 1
ATOM 1726 O O . PHE A 1 209 ? -2.234 -15.617 4.555 1 98.19 209 PHE A O 1
ATOM 1733 N N . TYR A 1 210 ? -4.191 -15.133 3.578 1 97.38 210 TYR A N 1
ATOM 1734 C CA . TYR A 1 210 ? -4.148 -13.758 4.043 1 97.38 210 TYR A CA 1
ATOM 1735 C C . TYR A 1 210 ? -4.152 -13.695 5.566 1 97.38 210 TYR A C 1
ATOM 1737 O O . TYR A 1 210 ? -3.318 -13.016 6.168 1 97.38 210 TYR A O 1
ATOM 1745 N N . ARG A 1 211 ? -4.988 -14.461 6.168 1 96.5 211 ARG A N 1
ATOM 1746 C CA . ARG A 1 211 ? -5.07 -14.531 7.621 1 96.5 211 ARG A CA 1
ATOM 1747 C C . ARG A 1 211 ? -3.793 -15.117 8.211 1 96.5 211 ARG A C 1
ATOM 1749 O O . ARG A 1 211 ? -3.287 -14.617 9.219 1 96.5 211 ARG A O 1
ATOM 1756 N N . ARG A 1 212 ? -3.418 -16.094 7.57 1 97.12 212 ARG A N 1
ATOM 1757 C CA . ARG A 1 212 ? -2.217 -16.766 8.062 1 97.12 212 ARG A CA 1
ATOM 1758 C C . ARG A 1 212 ? -1.021 -15.812 8.047 1 97.12 212 ARG A C 1
ATOM 1760 O O . ARG A 1 212 ? -0.195 -15.836 8.961 1 97.12 212 ARG A O 1
ATOM 1767 N N . LEU A 1 213 ? -0.91 -15.008 7.012 1 97.44 213 LEU A N 1
ATOM 1768 C CA . LEU A 1 213 ? 0.158 -14.016 6.953 1 97.44 213 LEU A CA 1
ATOM 1769 C C . LEU A 1 213 ? 0.127 -13.109 8.18 1 97.44 213 LEU A C 1
ATOM 1771 O O . LEU A 1 213 ? 1.146 -12.93 8.852 1 97.44 213 LEU A O 1
ATOM 1775 N N . TRP A 1 214 ? -0.971 -12.547 8.461 1 95.88 214 TRP A N 1
ATOM 1776 C CA . TRP A 1 214 ? -1.082 -11.594 9.555 1 95.88 214 TRP A CA 1
ATOM 1777 C C . TRP A 1 214 ? -0.887 -12.289 10.898 1 95.88 214 TRP A C 1
ATOM 1779 O O . TRP A 1 214 ? -0.347 -11.703 11.836 1 95.88 214 TRP A O 1
ATOM 1789 N N . GLN A 1 215 ? -1.301 -13.586 10.992 1 95.31 215 GLN A N 1
ATOM 1790 C CA . GLN A 1 215 ? -1.004 -14.375 12.18 1 95.31 215 GLN A CA 1
ATOM 1791 C C . GLN A 1 215 ? 0.502 -14.531 12.375 1 95.31 215 GLN A C 1
ATOM 1793 O O . GLN A 1 215 ? 1.012 -14.359 13.484 1 95.31 215 GLN A O 1
ATOM 1798 N N . GLN A 1 216 ? 1.148 -14.875 11.336 1 96.81 216 GLN A N 1
ATOM 1799 C CA . GLN A 1 216 ? 2.596 -15.047 11.406 1 96.81 216 GLN A CA 1
ATOM 1800 C C . GLN A 1 216 ? 3.285 -13.727 11.766 1 96.81 216 GLN A C 1
ATOM 1802 O O . GLN A 1 216 ? 4.25 -13.719 12.531 1 96.81 216 GLN A O 1
ATOM 1807 N N . ILE A 1 217 ? 2.82 -12.633 11.242 1 96.19 217 ILE A N 1
ATOM 1808 C CA . ILE A 1 217 ? 3.379 -11.32 11.539 1 96.19 217 ILE A CA 1
ATOM 1809 C C . ILE A 1 217 ? 3.184 -11 13.023 1 96.19 217 ILE A C 1
ATOM 1811 O O . ILE A 1 217 ? 4.098 -10.5 13.68 1 96.19 217 ILE A O 1
ATOM 1815 N N . ARG A 1 218 ? 2.027 -11.305 13.5 1 92.44 218 ARG A N 1
ATOM 1816 C CA . ARG A 1 218 ? 1.753 -11.078 14.914 1 92.44 218 ARG A CA 1
ATOM 1817 C C . ARG A 1 218 ? 2.703 -11.891 15.797 1 92.44 218 ARG A C 1
ATOM 1819 O O . ARG A 1 218 ? 3.152 -11.414 16.844 1 92.44 218 ARG A O 1
ATOM 1826 N N . GLU A 1 219 ? 3.006 -13.023 15.367 1 94.38 219 GLU A N 1
ATOM 1827 C CA . GLU A 1 219 ? 3.867 -13.922 16.125 1 94.38 219 GLU A CA 1
ATOM 1828 C C . GLU A 1 219 ? 5.301 -13.391 16.188 1 94.38 219 GLU A C 1
ATOM 1830 O O . GLU A 1 219 ? 6.082 -13.805 17.047 1 94.38 219 GLU A O 1
ATOM 1835 N N . GLU A 1 220 ? 5.699 -12.531 15.273 1 94.69 220 GLU A N 1
ATOM 1836 C CA . GLU A 1 220 ? 7.051 -11.984 15.219 1 94.69 220 GLU A CA 1
ATOM 1837 C C . GLU A 1 220 ? 7.273 -10.953 16.328 1 94.69 220 GLU A C 1
ATOM 1839 O O . GLU A 1 220 ? 8.414 -10.648 16.672 1 94.69 220 GLU A O 1
ATOM 1844 N N . GLY A 1 221 ? 6.141 -10.375 16.797 1 88.5 221 GLY A N 1
ATOM 1845 C CA . GLY A 1 221 ? 6.258 -9.422 17.891 1 88.5 221 GLY A CA 1
ATOM 1846 C C . GLY A 1 221 ? 6.168 -7.977 17.438 1 88.5 221 GLY A C 1
ATOM 1847 O O . GLY A 1 221 ? 5.949 -7.707 16.25 1 88.5 221 GLY A O 1
ATOM 1848 N N . ASP A 1 222 ? 6.426 -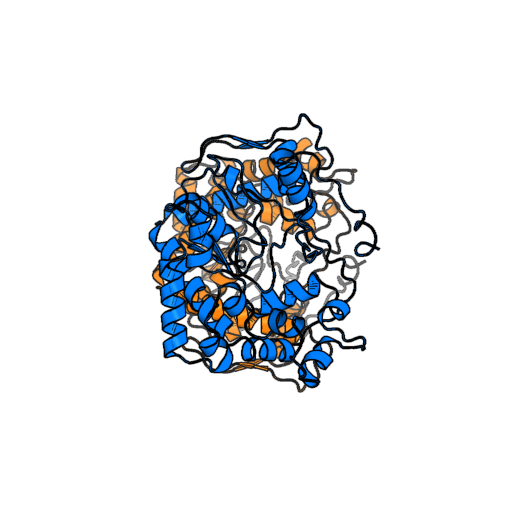7.078 18.344 1 83.38 222 ASP A N 1
ATOM 1849 C CA . ASP A 1 222 ? 6.109 -5.668 18.141 1 83.38 222 ASP A CA 1
ATOM 1850 C C . ASP A 1 222 ? 7.191 -4.98 17.312 1 83.38 222 ASP A C 1
ATOM 1852 O O . ASP A 1 222 ? 6.93 -3.969 16.656 1 83.38 222 ASP A O 1
ATOM 1856 N N . ASP A 1 223 ? 8.32 -5.555 17.344 1 93.62 223 ASP A N 1
ATOM 1857 C CA . ASP A 1 223 ? 9.391 -4.863 16.641 1 93.62 223 ASP A CA 1
ATOM 1858 C C . ASP A 1 223 ? 9.289 -5.07 15.133 1 93.62 223 ASP A C 1
ATOM 1860 O O . ASP A 1 223 ? 10.031 -4.461 14.367 1 93.62 223 ASP A O 1
ATOM 1864 N N . PHE A 1 224 ? 8.328 -5.949 14.75 1 96.69 224 PHE A N 1
ATOM 1865 C CA . PHE A 1 224 ? 8.141 -6.211 13.328 1 96.69 224 PHE A CA 1
ATOM 1866 C C . PHE A 1 224 ? 7.812 -4.922 12.578 1 96.69 224 PHE A C 1
ATOM 1868 O O . PHE A 1 224 ? 8.383 -4.648 11.523 1 96.69 224 PHE A O 1
ATOM 1875 N N . PHE A 1 225 ? 6.977 -4.16 13.133 1 95.38 225 PHE A N 1
ATOM 1876 C CA . PHE A 1 225 ? 6.488 -2.984 12.422 1 95.38 225 PHE A CA 1
ATOM 1877 C C . PHE A 1 225 ? 7.539 -1.878 12.43 1 95.38 225 PHE A C 1
ATOM 1879 O O . PHE A 1 225 ? 7.594 -1.064 11.5 1 95.38 225 PHE A O 1
ATOM 1886 N N . ASP A 1 226 ? 8.406 -1.846 13.414 1 95.75 226 ASP A N 1
ATOM 1887 C CA . ASP A 1 226 ? 9.562 -0.955 13.367 1 95.75 226 ASP A CA 1
ATOM 1888 C C . ASP A 1 226 ? 10.492 -1.32 12.211 1 95.75 226 ASP A C 1
ATOM 1890 O O . ASP A 1 226 ? 10.953 -0.443 11.477 1 95.75 226 ASP A O 1
ATOM 1894 N N . GLU A 1 227 ? 10.703 -2.59 12.117 1 97.69 227 GLU A N 1
ATOM 1895 C CA . GLU A 1 227 ? 11.539 -3.064 11.016 1 97.69 227 GLU A CA 1
ATOM 1896 C C . GLU A 1 227 ? 10.891 -2.768 9.664 1 97.69 227 GLU A C 1
ATOM 1898 O O . GLU A 1 227 ? 11.578 -2.379 8.719 1 97.69 227 GLU A O 1
ATOM 1903 N N . LEU A 1 228 ? 9.602 -3.008 9.625 1 97.62 228 LEU A N 1
ATOM 1904 C CA . LEU A 1 228 ? 8.875 -2.738 8.391 1 97.62 228 LEU A CA 1
ATOM 1905 C C . LEU A 1 228 ? 9.031 -1.279 7.977 1 97.62 228 LEU A C 1
ATOM 1907 O O . LEU A 1 228 ? 9.234 -0.983 6.797 1 97.62 228 LEU A O 1
ATOM 1911 N N . LEU A 1 229 ? 8.93 -0.344 8.906 1 96.38 229 LEU A N 1
ATOM 1912 C CA . LEU A 1 229 ? 9.086 1.077 8.617 1 96.38 229 LEU A CA 1
ATOM 1913 C C . LEU A 1 229 ? 10.477 1.363 8.047 1 96.38 229 LEU A C 1
ATOM 1915 O O . LEU A 1 229 ? 10.602 2.064 7.043 1 96.38 229 LEU A O 1
ATOM 1919 N N . GLU A 1 230 ? 11.461 0.781 8.719 1 96.06 230 GLU A N 1
ATOM 1920 C CA . GLU A 1 230 ? 12.828 0.96 8.258 1 96.06 230 GLU A CA 1
ATOM 1921 C C . GLU A 1 230 ? 13.023 0.37 6.863 1 96.06 230 GLU A C 1
ATOM 1923 O O . GLU A 1 230 ? 13.695 0.963 6.016 1 96.06 230 GLU A O 1
ATOM 1928 N N . TYR A 1 231 ? 12.508 -0.783 6.656 1 97.69 231 TYR A N 1
ATOM 1929 C CA . TYR A 1 231 ? 12.602 -1.461 5.367 1 97.69 231 TYR A CA 1
ATOM 1930 C C . TYR A 1 231 ? 11.953 -0.627 4.266 1 97.69 231 TYR A C 1
ATOM 1932 O O . TYR A 1 231 ? 12.531 -0.463 3.186 1 97.69 231 TYR A O 1
ATOM 1940 N N . ARG A 1 232 ? 10.781 -0.139 4.52 1 96.38 232 ARG A N 1
ATOM 1941 C CA . ARG A 1 232 ? 10.062 0.68 3.553 1 96.38 232 ARG A CA 1
ATOM 1942 C C . ARG A 1 232 ? 10.859 1.924 3.182 1 96.38 232 ARG A C 1
ATOM 1944 O O . ARG A 1 232 ? 10.945 2.285 2.006 1 96.38 232 ARG A O 1
ATOM 1951 N N . ARG A 1 233 ? 11.383 2.623 4.145 1 95.25 233 ARG A N 1
ATOM 1952 C CA . ARG A 1 233 ? 12.211 3.805 3.898 1 95.25 233 ARG A CA 1
ATOM 1953 C C . ARG A 1 233 ? 13.414 3.457 3.039 1 95.25 233 ARG A C 1
ATOM 1955 O O . ARG A 1 233 ? 13.727 4.164 2.076 1 95.25 233 ARG A O 1
ATOM 1962 N N . LEU A 1 234 ? 14.047 2.367 3.414 1 96.25 234 LEU A N 1
ATOM 1963 C CA . LEU A 1 234 ? 15.219 1.928 2.664 1 96.25 234 LEU A CA 1
ATOM 1964 C C . LEU A 1 234 ? 14.844 1.579 1.228 1 96.25 234 LEU A C 1
ATOM 1966 O O . LEU A 1 234 ? 15.523 1.992 0.287 1 96.25 234 LEU A O 1
ATOM 1970 N N . ARG A 1 235 ? 13.828 0.778 1.093 1 95.81 235 ARG A N 1
ATOM 1971 C CA . ARG A 1 235 ? 13.391 0.354 -0.234 1 95.81 235 ARG A CA 1
ATOM 1972 C C . ARG A 1 235 ? 13.109 1.557 -1.129 1 95.81 235 ARG A C 1
ATOM 1974 O O . ARG A 1 235 ? 13.469 1.558 -2.307 1 95.81 235 ARG A O 1
ATOM 1981 N N . ARG A 1 236 ? 12.43 2.535 -0.6 1 93.12 236 ARG A N 1
ATOM 1982 C CA . ARG A 1 236 ? 12.148 3.75 -1.356 1 93.12 236 ARG A CA 1
ATOM 1983 C C . ARG A 1 236 ? 13.438 4.457 -1.757 1 93.12 236 ARG A C 1
ATOM 1985 O O . ARG A 1 236 ? 13.555 4.965 -2.875 1 93.12 236 ARG A O 1
ATOM 1992 N N . LYS A 1 237 ? 14.359 4.535 -0.846 1 93.56 237 LYS A N 1
ATOM 1993 C CA . LYS A 1 237 ? 15.656 5.117 -1.166 1 93.56 237 LYS A CA 1
ATOM 1994 C C . LYS A 1 237 ? 16.328 4.355 -2.301 1 93.56 237 LYS A C 1
ATOM 1996 O O . LYS A 1 237 ? 16.891 4.961 -3.219 1 93.56 237 LYS A O 1
ATOM 2001 N N . VAL A 1 238 ? 16.297 3.061 -2.209 1 94.19 238 VAL A N 1
ATOM 2002 C CA . VAL A 1 238 ? 16.906 2.209 -3.225 1 94.19 238 VAL A CA 1
ATOM 2003 C C . VAL A 1 238 ? 16.219 2.438 -4.57 1 94.19 238 VAL A C 1
ATOM 2005 O O . VAL A 1 238 ? 16.891 2.502 -5.609 1 94.19 238 VAL A O 1
ATOM 2008 N N . ASN A 1 239 ? 14.891 2.516 -4.531 1 92.69 239 ASN A N 1
ATOM 2009 C CA . ASN A 1 239 ? 14.156 2.818 -5.754 1 92.69 239 ASN A CA 1
ATOM 2010 C C . ASN A 1 239 ? 14.664 4.098 -6.41 1 92.69 239 ASN A C 1
ATOM 2012 O O . ASN A 1 239 ? 14.867 4.141 -7.625 1 92.69 239 ASN A O 1
ATOM 2016 N N . ILE A 1 240 ? 14.859 5.105 -5.617 1 89.06 240 ILE A N 1
ATOM 2017 C CA . ILE A 1 240 ? 15.336 6.391 -6.121 1 89.06 240 ILE A CA 1
ATOM 2018 C C . ILE A 1 240 ? 16.766 6.25 -6.617 1 89.06 240 ILE A C 1
ATOM 2020 O O . ILE A 1 240 ? 17.094 6.668 -7.73 1 89.06 240 ILE A O 1
ATOM 2024 N N . PHE A 1 241 ? 17.578 5.668 -5.848 1 90.5 241 PHE A N 1
ATOM 2025 C CA . PHE A 1 241 ? 18.984 5.488 -6.168 1 90.5 241 PHE A CA 1
ATOM 2026 C C . PHE A 1 241 ? 19.156 4.754 -7.492 1 90.5 241 PHE A C 1
ATOM 2028 O O . PHE A 1 241 ? 19.922 5.184 -8.352 1 90.5 241 PHE A O 1
ATOM 2035 N N . CYS A 1 242 ? 18.438 3.727 -7.668 1 90.62 242 CYS A N 1
ATOM 2036 C CA . CYS A 1 242 ? 18.578 2.896 -8.859 1 90.62 242 CYS A CA 1
ATOM 2037 C C . CYS A 1 242 ? 17.953 3.57 -10.07 1 90.62 242 CYS A C 1
ATOM 2039 O O . CYS A 1 242 ? 18.234 3.182 -11.211 1 90.62 242 CYS A O 1
ATOM 2041 N N . SER A 1 243 ? 17.094 4.488 -9.891 1 85.81 243 SER A N 1
ATOM 2042 C CA . SER A 1 243 ? 16.469 5.199 -11 1 85.81 243 SER A CA 1
ATOM 2043 C C . SER A 1 243 ? 17.328 6.371 -11.461 1 85.81 243 SER A C 1
ATOM 2045 O O . SER A 1 243 ? 17.125 6.914 -12.547 1 85.81 243 SER A O 1
ATOM 2047 N N . GLU A 1 244 ? 18.188 6.836 -10.609 1 82.88 244 GLU A N 1
ATOM 2048 C CA . GLU A 1 244 ? 19.047 7.973 -10.93 1 82.88 244 GLU A CA 1
ATOM 2049 C C . GLU A 1 244 ? 19.938 7.676 -12.141 1 82.88 244 GLU A C 1
ATOM 2051 O O . GLU A 1 244 ? 20.438 6.562 -12.281 1 82.88 244 GLU A O 1
ATOM 2056 N N . LYS A 1 245 ? 19.703 8.43 -13.18 1 65.19 245 LYS A N 1
ATOM 2057 C CA . LYS A 1 245 ? 20.328 8.258 -14.484 1 65.19 245 LYS A CA 1
ATOM 2058 C C . LYS A 1 245 ? 21.844 8.172 -14.352 1 65.19 245 LYS A C 1
ATOM 2060 O O . LYS A 1 245 ? 22.516 7.598 -15.219 1 65.19 245 LYS A O 1
ATOM 2065 N N . GLU A 1 246 ? 22.281 8.859 -13.406 1 60.47 246 GLU A N 1
ATOM 2066 C CA . GLU A 1 246 ? 23.734 8.961 -13.352 1 60.47 246 GLU A CA 1
ATOM 2067 C C . GLU A 1 246 ? 24.359 7.68 -12.797 1 60.47 246 GLU A C 1
ATOM 2069 O O . GLU A 1 246 ? 25.516 7.676 -12.391 1 60.47 246 GLU A O 1
ATOM 2074 N N . TYR A 1 247 ? 23.594 6.605 -12.812 1 57.16 247 TYR A N 1
ATOM 2075 C CA . TYR A 1 247 ? 24.266 5.461 -12.203 1 57.16 247 TYR A CA 1
ATOM 2076 C C . TYR A 1 247 ? 25.609 5.184 -12.875 1 57.16 247 TYR A C 1
ATOM 2078 O O . TYR A 1 247 ? 25.656 4.652 -13.984 1 57.16 247 TYR A O 1
ATOM 2086 N N . GLN A 1 248 ? 26.484 6.16 -12.508 1 61.5 248 GLN A N 1
ATOM 2087 C CA . GLN A 1 248 ? 27.859 5.844 -12.852 1 61.5 248 GLN A CA 1
ATOM 2088 C C . GLN A 1 248 ? 28.375 4.648 -12.047 1 61.5 248 GLN A C 1
ATOM 2090 O O . GLN A 1 248 ? 27.953 4.441 -10.906 1 61.5 248 GLN A O 1
ATOM 2095 N N . THR A 1 249 ? 29.094 3.744 -12.641 1 64.62 249 THR A N 1
ATOM 2096 C CA . THR A 1 249 ? 29.641 2.475 -12.172 1 64.62 249 THR A CA 1
ATOM 2097 C C . THR A 1 249 ? 30.234 2.627 -10.773 1 64.62 249 THR A C 1
ATOM 2099 O O . THR A 1 249 ? 30.234 1.683 -9.984 1 64.62 249 THR A O 1
ATOM 2102 N N . ASP A 1 250 ? 30.406 3.922 -10.352 1 72.19 250 ASP A N 1
ATOM 2103 C CA . ASP A 1 250 ? 31.172 4 -9.109 1 72.19 250 ASP A CA 1
ATOM 2104 C C . ASP A 1 250 ? 30.297 4.512 -7.961 1 72.19 250 ASP A C 1
ATOM 2106 O O . ASP A 1 250 ? 30.734 4.535 -6.805 1 72.19 250 ASP A O 1
ATOM 2110 N N . ASN A 1 251 ? 29.031 4.812 -8.242 1 81.69 251 ASN A N 1
ATOM 2111 C CA . ASN A 1 251 ? 28.188 5.305 -7.16 1 81.69 251 ASN A CA 1
ATOM 2112 C C . ASN A 1 251 ? 27.703 4.164 -6.27 1 81.69 251 ASN A C 1
ATOM 2114 O O . ASN A 1 251 ? 27.312 3.105 -6.762 1 81.69 251 ASN A O 1
ATOM 2118 N N . VAL A 1 252 ? 27.938 4.395 -4.922 1 90.12 252 VAL A N 1
ATOM 2119 C CA . VAL A 1 252 ? 27.562 3.379 -3.939 1 90.12 252 VAL A CA 1
ATOM 2120 C C . VAL A 1 252 ? 26.641 3.99 -2.891 1 90.12 252 VAL A C 1
ATOM 2122 O O . VAL A 1 252 ? 26.859 5.121 -2.447 1 90.12 252 VAL A O 1
ATOM 2125 N N . MET A 1 253 ? 25.609 3.338 -2.607 1 93.44 253 MET A N 1
ATOM 2126 C CA . MET A 1 253 ? 24.75 3.715 -1.496 1 93.44 253 MET A CA 1
ATOM 2127 C C . MET A 1 253 ? 25.078 2.902 -0.249 1 93.44 253 MET A C 1
ATOM 2129 O O . MET A 1 253 ? 24.953 1.676 -0.252 1 93.44 253 MET A O 1
ATOM 2133 N N . VAL A 1 254 ? 25.453 3.604 0.756 1 94.56 254 VAL A N 1
ATOM 2134 C CA . VAL A 1 254 ? 25.812 2.941 2.008 1 94.56 254 VAL A CA 1
ATOM 2135 C C . VAL A 1 254 ? 24.578 2.828 2.9 1 94.56 254 VAL A C 1
ATOM 2137 O O . VAL A 1 254 ? 23.875 3.818 3.129 1 94.56 254 VAL A O 1
ATOM 2140 N N . VAL A 1 255 ? 24.266 1.651 3.312 1 95.75 255 VAL A N 1
ATOM 2141 C CA . VAL A 1 255 ? 23.172 1.375 4.246 1 95.75 255 VAL A CA 1
ATOM 2142 C C . VAL A 1 255 ? 23.75 0.996 5.609 1 95.75 255 VAL A C 1
ATOM 2144 O O . VAL A 1 255 ? 24.5 0.019 5.727 1 95.75 255 VAL A O 1
ATOM 2147 N N . GLU A 1 256 ? 23.406 1.711 6.594 1 94.56 256 GLU A N 1
ATOM 2148 C CA . GLU A 1 256 ? 23.953 1.509 7.934 1 94.56 256 GLU A CA 1
ATOM 2149 C C . GLU A 1 256 ? 23.312 0.302 8.609 1 94.56 256 GLU A C 1
ATOM 2151 O O . GLU A 1 256 ? 22.203 -0.111 8.242 1 94.56 256 GLU A O 1
ATOM 2156 N N . LYS A 1 257 ? 24.062 -0.149 9.562 1 95.69 257 LYS A N 1
ATOM 2157 C CA . LYS A 1 257 ? 23.547 -1.251 10.375 1 95.69 257 LYS A CA 1
ATOM 2158 C C . LYS A 1 257 ? 22.297 -0.841 11.141 1 95.69 257 LYS A C 1
ATOM 2160 O O . LYS A 1 257 ? 22.188 0.297 11.602 1 95.69 257 LYS A O 1
ATOM 2165 N N . THR A 1 258 ? 21.375 -1.756 11.211 1 94.38 258 THR A N 1
ATOM 2166 C CA . THR A 1 258 ? 20.172 -1.623 12.023 1 94.38 258 THR A CA 1
ATOM 2167 C C . THR A 1 258 ? 20.062 -2.779 13.016 1 94.38 258 THR A C 1
ATOM 2169 O O . THR A 1 258 ? 20.859 -3.721 12.969 1 94.38 258 THR A O 1
ATOM 2172 N N . PRO A 1 259 ? 19.141 -2.699 13.914 1 93.12 259 PRO A N 1
ATOM 2173 C CA . PRO A 1 259 ? 18.953 -3.836 14.82 1 93.12 259 PRO A CA 1
ATOM 2174 C C . PRO A 1 259 ? 18.656 -5.137 14.078 1 93.12 259 PRO A C 1
ATOM 2176 O O . PRO A 1 259 ? 18.875 -6.223 14.617 1 93.12 259 PRO A O 1
ATOM 2179 N N . TRP A 1 260 ? 18.266 -5.047 12.797 1 94.31 260 TRP A N 1
ATOM 2180 C CA . TRP A 1 260 ? 17.766 -6.227 12.102 1 94.31 260 TRP A CA 1
ATOM 2181 C C . TRP A 1 260 ? 18.719 -6.641 10.977 1 94.31 260 TRP A C 1
ATOM 2183 O O . TRP A 1 260 ? 18.531 -7.695 10.367 1 94.31 260 TRP A O 1
ATOM 2193 N N . SER A 1 261 ? 19.672 -5.773 10.695 1 93.19 261 SER A N 1
ATOM 2194 C CA . SER A 1 261 ? 20.547 -6.074 9.555 1 93.19 261 SER A CA 1
ATOM 2195 C C . SER A 1 261 ? 21.922 -5.434 9.719 1 93.19 261 SER A C 1
ATOM 2197 O O . SER A 1 261 ? 22.031 -4.305 10.203 1 93.19 261 SER A O 1
ATOM 2199 N N . GLU A 1 262 ? 22.891 -6.141 9.219 1 94.88 262 GLU A N 1
ATOM 2200 C CA . GLU A 1 262 ? 24.219 -5.539 9.109 1 94.88 262 GLU A CA 1
ATOM 2201 C C . GLU A 1 262 ? 24.25 -4.465 8.031 1 94.88 262 GLU A C 1
ATOM 2203 O O . GLU A 1 262 ? 23.359 -4.418 7.168 1 94.88 262 GLU A O 1
ATOM 2208 N N . GLY A 1 263 ? 25.203 -3.686 8.172 1 96.5 263 GLY A N 1
ATOM 2209 C CA . GLY A 1 263 ? 25.391 -2.703 7.117 1 96.5 263 GLY A CA 1
ATOM 2210 C C . GLY A 1 263 ? 25.828 -3.316 5.801 1 96.5 263 GLY A C 1
ATOM 2211 O O . GLY A 1 263 ? 26.484 -4.359 5.781 1 96.5 263 GLY A O 1
ATOM 2212 N N . PHE A 1 264 ? 25.453 -2.701 4.742 1 97.25 264 PHE A N 1
ATOM 2213 C CA . PHE A 1 264 ? 25.844 -3.174 3.418 1 97.25 264 PHE A CA 1
ATOM 2214 C C . PHE A 1 264 ? 25.828 -2.031 2.41 1 97.25 264 PHE A C 1
ATOM 2216 O O . PHE A 1 264 ? 25.562 -0.883 2.77 1 97.25 264 PHE A O 1
ATOM 2223 N N . GLU A 1 265 ? 26.219 -2.338 1.228 1 96.06 265 GLU A N 1
ATOM 2224 C CA . GLU A 1 265 ? 26.219 -1.356 0.147 1 96.06 265 GLU A CA 1
ATOM 2225 C C . GLU A 1 265 ? 25.328 -1.797 -1.009 1 96.06 265 GLU A C 1
ATOM 2227 O O . GLU A 1 265 ? 25.203 -2.992 -1.285 1 96.06 265 GLU A O 1
ATOM 2232 N N . VAL A 1 266 ? 24.703 -0.877 -1.59 1 94.81 266 VAL A N 1
ATOM 2233 C CA . VAL A 1 266 ? 24 -1.095 -2.852 1 94.81 266 VAL A CA 1
ATOM 2234 C C . VAL A 1 266 ? 24.781 -0.46 -3.996 1 94.81 266 VAL A C 1
ATOM 2236 O O . VAL A 1 266 ? 25.047 0.747 -3.986 1 94.81 266 VAL A O 1
ATOM 2239 N N . LYS A 1 267 ? 25.156 -1.268 -4.887 1 92.56 267 LYS A N 1
ATOM 2240 C CA . LYS A 1 267 ? 25.984 -0.837 -6.008 1 92.56 267 LYS A CA 1
ATOM 2241 C C . LYS A 1 267 ? 25.219 -0.908 -7.324 1 92.56 267 LYS A C 1
ATOM 2243 O O . LYS A 1 267 ? 24.078 -1.386 -7.359 1 92.56 267 LYS A O 1
ATOM 2248 N N . TYR A 1 268 ? 25.891 -0.459 -8.305 1 89.12 268 TYR A N 1
ATOM 2249 C CA . TYR A 1 268 ? 25.281 -0.448 -9.633 1 89.12 268 TYR A CA 1
ATOM 2250 C C . TYR A 1 268 ? 24.828 -1.846 -10.031 1 89.12 268 TYR A C 1
ATOM 2252 O O . TYR A 1 268 ? 23.734 -2.018 -10.578 1 89.12 268 TYR A O 1
ATOM 2260 N N . MET A 1 269 ? 25.672 -2.777 -9.773 1 89.44 269 MET A N 1
ATOM 2261 C CA . MET A 1 269 ? 25.344 -4.152 -10.156 1 89.44 269 MET A CA 1
ATOM 2262 C C . MET A 1 269 ? 24.094 -4.641 -9.438 1 89.44 269 MET A C 1
ATOM 2264 O O . MET A 1 269 ? 23.312 -5.406 -10 1 89.44 269 MET A O 1
ATOM 2268 N N . ASP A 1 270 ? 23.953 -4.227 -8.227 1 92.94 270 ASP A N 1
ATOM 2269 C CA . ASP A 1 270 ? 22.734 -4.582 -7.496 1 92.94 270 ASP A CA 1
ATOM 2270 C C . ASP A 1 270 ? 21.484 -4.02 -8.188 1 92.94 270 ASP A C 1
ATOM 2272 O O . ASP A 1 270 ? 20.5 -4.727 -8.352 1 92.94 270 ASP A O 1
ATOM 2276 N N . CYS A 1 271 ? 21.578 -2.77 -8.531 1 92.5 271 CYS A N 1
ATOM 2277 C CA . CYS A 1 271 ? 20.469 -2.123 -9.227 1 92.5 271 CYS A CA 1
ATOM 2278 C C . CYS A 1 271 ? 20.172 -2.822 -10.547 1 92.5 271 CYS A C 1
ATOM 2280 O O . CYS A 1 271 ? 19 -3.057 -10.875 1 92.5 271 CYS A O 1
ATOM 2282 N N . LYS A 1 272 ? 21.188 -3.152 -11.258 1 89.38 272 LYS A N 1
ATOM 2283 C CA . LYS A 1 272 ? 21.047 -3.842 -12.539 1 89.38 272 LYS A CA 1
ATOM 2284 C C . LYS A 1 272 ? 20.328 -5.176 -12.367 1 89.38 272 LYS A C 1
ATOM 2286 O O . LYS A 1 272 ? 19.406 -5.5 -13.133 1 89.38 272 LYS A O 1
ATOM 2291 N N . LEU A 1 273 ? 20.688 -5.883 -11.414 1 89.88 273 LEU A N 1
ATOM 2292 C CA . LEU A 1 273 ? 20.078 -7.188 -11.164 1 89.88 273 LEU A CA 1
ATOM 2293 C C . LEU A 1 273 ? 18.625 -7.035 -10.734 1 89.88 273 LEU A C 1
ATOM 2295 O O . LEU A 1 273 ? 17.75 -7.797 -11.18 1 89.88 273 LEU A O 1
ATOM 2299 N N . MET A 1 274 ? 18.344 -6.055 -9.945 1 91.5 274 MET A N 1
ATOM 2300 C CA . MET A 1 274 ? 16.984 -5.867 -9.438 1 91.5 274 MET A CA 1
ATOM 2301 C C . MET A 1 274 ? 16.047 -5.367 -10.539 1 91.5 274 MET A C 1
ATOM 2303 O O . MET A 1 274 ? 14.836 -5.523 -10.445 1 91.5 274 MET A O 1
ATOM 2307 N N . THR A 1 275 ? 16.625 -4.816 -11.508 1 89.12 275 THR A N 1
ATOM 2308 C CA . THR A 1 275 ? 15.773 -4.223 -12.539 1 89.12 275 THR A CA 1
ATOM 2309 C C . THR A 1 275 ? 15.773 -5.086 -13.797 1 89.12 275 THR A C 1
ATOM 2311 O O . THR A 1 275 ? 15.094 -4.766 -14.781 1 89.12 275 THR A O 1
ATOM 2314 N N . MET A 1 276 ? 16.516 -6.102 -13.805 1 86.81 276 MET A N 1
ATOM 2315 C CA . MET A 1 276 ? 16.609 -6.98 -14.969 1 86.81 276 MET A CA 1
ATOM 2316 C C . MET A 1 276 ? 15.297 -7.738 -15.18 1 86.81 276 MET A C 1
ATOM 2318 O O . MET A 1 276 ? 14.727 -8.281 -14.227 1 86.81 276 MET A O 1
ATOM 2322 N N . PHE A 1 277 ? 14.891 -7.742 -16.375 1 83.44 277 PHE A N 1
ATOM 2323 C CA . PHE A 1 277 ? 13.68 -8.477 -16.719 1 83.44 277 PHE A CA 1
ATOM 2324 C C . PHE A 1 277 ? 13.859 -9.969 -16.469 1 83.44 277 PHE A C 1
ATOM 2326 O O . PHE A 1 277 ? 14.93 -10.523 -16.734 1 83.44 277 PHE A O 1
ATOM 2333 N N . GLU A 1 278 ? 12.844 -10.547 -16.094 1 79.69 278 GLU A N 1
ATOM 2334 C CA . GLU A 1 278 ? 12.891 -11.938 -15.656 1 79.69 278 GLU A CA 1
ATOM 2335 C C . GLU A 1 278 ? 13.43 -12.844 -16.75 1 79.69 278 GLU A C 1
ATOM 2337 O O . GLU A 1 278 ? 14.234 -13.742 -16.484 1 79.69 278 GLU A O 1
ATOM 2342 N N . MET A 1 279 ? 12.969 -12.648 -17.906 1 77.31 279 MET A N 1
ATOM 2343 C CA . MET A 1 279 ? 13.383 -13.516 -19 1 77.31 279 MET A CA 1
ATOM 2344 C C . MET A 1 279 ? 14.875 -13.375 -19.281 1 77.31 279 MET A C 1
ATOM 2346 O O . MET A 1 279 ? 15.562 -14.367 -19.531 1 77.31 279 MET A O 1
ATOM 2350 N N . HIS A 1 280 ? 15.32 -12.156 -19.203 1 81.62 280 HIS A N 1
ATOM 2351 C CA . HIS A 1 280 ? 16.75 -11.914 -19.391 1 81.62 280 HIS A CA 1
ATOM 2352 C C . HIS A 1 280 ? 17.562 -12.508 -18.234 1 81.62 280 HIS A C 1
ATOM 2354 O O . HIS A 1 280 ? 18.609 -13.117 -18.469 1 81.62 280 HIS A O 1
ATOM 2360 N N . PHE A 1 281 ? 17.078 -12.336 -17.156 1 84.12 281 PHE A N 1
ATOM 2361 C CA . PHE A 1 281 ? 17.75 -12.875 -15.977 1 84.12 281 PHE A CA 1
ATOM 2362 C C . PHE A 1 281 ? 17.828 -14.391 -16.047 1 84.12 281 PHE A C 1
ATOM 2364 O O . PHE A 1 281 ? 18.875 -14.977 -15.742 1 84.12 281 PHE A O 1
ATOM 2371 N N . THR A 1 282 ? 16.719 -15.016 -16.391 1 80.81 282 THR A N 1
ATOM 2372 C CA . THR A 1 282 ? 16.672 -16.469 -16.516 1 80.81 282 THR A CA 1
ATOM 2373 C C . THR A 1 282 ? 17.688 -16.953 -17.547 1 80.81 282 THR A C 1
ATOM 2375 O O . THR A 1 282 ? 18.406 -17.922 -17.297 1 80.81 282 THR A O 1
ATOM 2378 N N . LYS A 1 283 ? 17.75 -16.25 -18.594 1 79.62 283 LYS A N 1
ATOM 2379 C CA . LYS A 1 283 ? 18.719 -16.609 -19.625 1 79.62 283 LYS A CA 1
ATOM 2380 C C . LYS A 1 283 ? 20.156 -16.484 -19.094 1 79.62 283 LYS A C 1
ATOM 2382 O O . LYS A 1 283 ? 20.984 -17.375 -19.328 1 79.62 283 LYS A O 1
ATOM 2387 N N . MET A 1 284 ? 20.391 -15.477 -18.438 1 83.06 284 MET A N 1
ATOM 2388 C CA . MET A 1 284 ? 21.719 -15.227 -17.891 1 83.06 284 MET A CA 1
ATOM 2389 C C . MET A 1 284 ? 22.125 -16.344 -16.922 1 83.06 284 MET A C 1
ATOM 2391 O O . MET A 1 284 ? 23.25 -16.828 -16.969 1 83.06 284 MET A O 1
ATOM 2395 N N . ILE A 1 285 ? 21.203 -16.703 -16.062 1 81.62 285 ILE A N 1
ATOM 2396 C CA . ILE A 1 285 ? 21.5 -17.719 -15.062 1 81.62 285 ILE A CA 1
ATOM 2397 C C . ILE A 1 285 ? 21.75 -19.062 -15.75 1 81.62 285 ILE A C 1
ATOM 2399 O O . ILE A 1 285 ? 22.656 -19.812 -15.375 1 8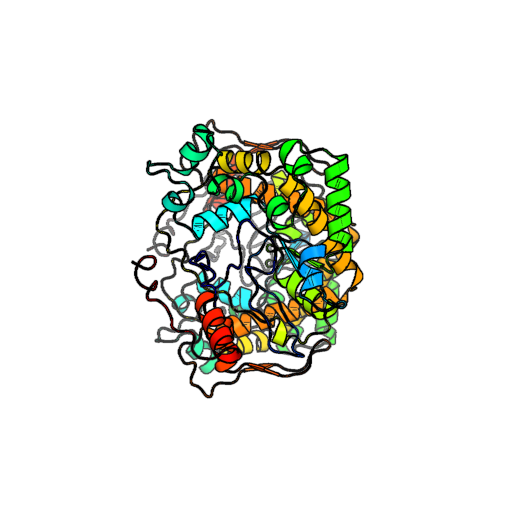1.62 285 ILE A O 1
ATOM 2403 N N . ARG A 1 286 ? 20.922 -19.359 -16.703 1 77.75 286 ARG A N 1
ATOM 2404 C CA . ARG A 1 286 ? 21.078 -20.609 -17.438 1 77.75 286 ARG A CA 1
ATOM 2405 C C . ARG A 1 286 ? 22.422 -20.672 -18.156 1 77.75 286 ARG A C 1
ATOM 2407 O O . ARG A 1 286 ? 23.078 -21.719 -18.172 1 77.75 286 ARG A O 1
ATOM 2414 N N . GLU A 1 287 ? 22.734 -19.562 -18.703 1 80.75 287 GLU A N 1
ATOM 2415 C CA . GLU A 1 287 ? 24.016 -19.484 -19.391 1 80.75 287 GLU A CA 1
ATOM 2416 C C . GLU A 1 287 ? 25.172 -19.688 -18.406 1 80.75 287 GLU A C 1
ATOM 2418 O O . GLU A 1 287 ? 26.156 -20.344 -18.719 1 80.75 287 GLU A O 1
ATOM 2423 N N . LYS A 1 288 ? 25.031 -19.125 -17.344 1 80.81 288 LYS A N 1
ATOM 2424 C CA . LYS A 1 288 ? 26.062 -19.281 -16.328 1 80.81 288 LYS A CA 1
ATOM 2425 C C . LYS A 1 288 ? 26.141 -20.719 -15.828 1 80.81 288 LYS A C 1
ATOM 2427 O O . LYS A 1 288 ? 27.234 -21.234 -15.578 1 80.81 288 LYS A O 1
ATOM 2432 N N . GLN A 1 289 ? 25 -21.328 -15.688 1 76.62 289 GLN A N 1
ATOM 2433 C CA . GLN A 1 289 ? 24.938 -22.656 -15.094 1 76.62 289 GLN A CA 1
ATOM 2434 C C . GLN A 1 289 ? 25.281 -23.734 -16.125 1 76.62 289 GLN A C 1
ATOM 2436 O O . GLN A 1 289 ? 25.938 -24.719 -15.805 1 76.62 289 GLN A O 1
ATOM 2441 N N . TRP A 1 290 ? 24.859 -23.578 -17.375 1 75.75 290 TRP A N 1
ATOM 2442 C CA . TRP A 1 290 ? 24.969 -24.656 -18.344 1 75.75 290 TRP A CA 1
ATOM 2443 C C . TRP A 1 290 ? 25.75 -24.219 -19.578 1 75.75 290 TRP A C 1
ATOM 2445 O O . TRP A 1 290 ? 25.906 -25 -20.516 1 75.75 290 TRP A O 1
ATOM 2455 N N . GLY A 1 291 ? 26.312 -23.062 -19.484 1 72.06 291 GLY A N 1
ATOM 2456 C CA . GLY A 1 291 ? 27 -22.547 -20.656 1 72.06 291 GLY A CA 1
ATOM 2457 C C . GLY A 1 291 ? 26.062 -22.047 -21.734 1 72.06 291 GLY A C 1
ATOM 2458 O O . GLY A 1 291 ? 24.844 -22.062 -21.562 1 72.06 291 GLY A O 1
ATOM 2459 N N . PRO A 1 292 ? 26.656 -21.328 -22.797 1 66.38 292 PRO A N 1
ATOM 2460 C CA . PRO A 1 292 ? 25.828 -20.766 -23.875 1 66.38 292 PRO A CA 1
ATOM 2461 C C . PRO A 1 292 ? 24.859 -21.797 -24.469 1 66.38 292 PRO A C 1
ATOM 2463 O O . PRO A 1 292 ? 25.25 -22.938 -24.719 1 66.38 292 PRO A O 1
ATOM 2466 N N . GLN A 1 293 ? 23.625 -21.609 -24.203 1 57.72 293 GLN A N 1
ATOM 2467 C CA . GLN A 1 293 ? 22.609 -22.484 -24.781 1 57.72 293 GLN A CA 1
ATOM 2468 C C . GLN A 1 293 ? 22.266 -22.078 -26.203 1 57.72 293 GLN A C 1
ATOM 2470 O O . GLN A 1 293 ? 22.328 -20.891 -26.547 1 57.72 293 GLN A O 1
ATOM 2475 N N . ILE A 1 294 ? 22.469 -22.703 -27.25 1 46.94 294 ILE A N 1
ATOM 2476 C CA . ILE A 1 294 ? 22.125 -22.406 -28.625 1 46.94 294 ILE A CA 1
ATOM 2477 C C . ILE A 1 294 ? 20.719 -21.797 -28.688 1 46.94 294 ILE A C 1
ATOM 2479 O O . ILE A 1 294 ? 19.75 -22.422 -28.234 1 46.94 294 ILE A O 1
ATOM 2483 N N . SER A 1 295 ? 20.625 -20.5 -28.406 1 47.22 295 SER A N 1
ATOM 2484 C CA . SER A 1 295 ? 19.391 -19.734 -28.5 1 47.22 295 SER A CA 1
ATOM 2485 C C . SER A 1 295 ? 18.609 -20.094 -29.75 1 47.22 295 SER A C 1
ATOM 2487 O O . SER A 1 295 ? 19.125 -20 -30.875 1 47.22 295 SER A O 1
ATOM 2489 N N . GLU A 1 296 ? 17.875 -20.984 -29.891 1 38.69 296 GLU A N 1
ATOM 2490 C CA . GLU A 1 296 ? 16.969 -20.844 -31.016 1 38.69 296 GLU A CA 1
ATOM 2491 C C . GLU A 1 296 ? 16.266 -19.484 -31 1 38.69 296 GLU A C 1
ATOM 2493 O O . GLU A 1 296 ? 16 -18.938 -29.938 1 38.69 296 GLU A O 1
ATOM 2498 N N . GLN A 1 297 ? 16.203 -18.594 -32.156 1 35.19 297 GLN A N 1
ATOM 2499 C CA . GLN A 1 297 ? 15.75 -17.297 -32.656 1 35.19 297 GLN A CA 1
ATOM 2500 C C . GLN A 1 297 ? 14.352 -16.969 -32.125 1 35.19 297 GLN A C 1
ATOM 2502 O O . GLN A 1 297 ? 13.422 -16.75 -32.906 1 35.19 297 GLN A O 1
ATOM 2507 N N . VAL A 1 298 ? 13.781 -17.438 -31.203 1 36.53 298 VAL A N 1
ATOM 2508 C CA . VAL A 1 298 ? 12.391 -17.016 -31.156 1 36.53 298 VAL A CA 1
ATOM 2509 C C . VAL A 1 298 ? 12.289 -15.602 -30.594 1 36.53 298 VAL A C 1
ATOM 2511 O O . VAL A 1 298 ? 12.18 -15.406 -29.391 1 36.53 298 VAL A O 1
ATOM 2514 N N . GLU A 1 299 ? 13.266 -14.688 -30.656 1 35.94 299 GLU A N 1
ATOM 2515 C CA . GLU A 1 299 ? 13.227 -13.352 -30.062 1 35.94 299 GLU A CA 1
ATOM 2516 C C . GLU A 1 299 ? 12.07 -12.531 -30.625 1 35.94 299 GLU A C 1
ATOM 2518 O O . GLU A 1 299 ? 11.656 -11.539 -30.016 1 35.94 299 GLU A O 1
ATOM 2523 N N . SER A 1 300 ? 11.797 -12.508 -31.953 1 34.25 300 SER A N 1
ATOM 2524 C CA . SER A 1 300 ? 11.312 -11.344 -32.688 1 34.25 300 SER A CA 1
ATOM 2525 C C . SER A 1 300 ? 9.867 -11.023 -32.344 1 34.25 300 SER A C 1
ATOM 2527 O O . SER A 1 300 ? 9.453 -9.859 -32.406 1 34.25 300 SER A O 1
ATOM 2529 N N . GLU A 1 301 ? 8.93 -11.93 -32.281 1 31.91 301 GLU A N 1
ATOM 2530 C CA . GLU A 1 301 ? 7.566 -11.578 -32.656 1 31.91 301 GLU A CA 1
ATOM 2531 C C . GLU A 1 301 ? 6.844 -10.883 -31.5 1 31.91 301 GLU A C 1
ATOM 2533 O O . GLU A 1 301 ? 5.883 -10.141 -31.719 1 31.91 301 GLU A O 1
ATOM 2538 N N . TYR A 1 302 ? 7.027 -11.203 -30.25 1 31.77 302 TYR A N 1
ATOM 2539 C CA . TYR A 1 302 ? 6 -10.711 -29.344 1 31.77 302 TYR A CA 1
ATOM 2540 C C . TYR A 1 302 ? 6.328 -9.312 -28.844 1 31.77 302 TYR A C 1
ATOM 2542 O O . TYR A 1 302 ? 5.559 -8.711 -28.094 1 31.77 302 TYR A O 1
ATOM 2550 N N . HIS A 1 303 ? 7.559 -8.797 -29.016 1 31.05 303 HIS A N 1
ATOM 2551 C CA . HIS A 1 303 ? 7.785 -7.402 -28.672 1 31.05 303 HIS A CA 1
ATOM 2552 C C . HIS A 1 303 ? 7.438 -6.484 -29.844 1 31.05 303 HIS A C 1
ATOM 2554 O O . HIS A 1 303 ? 7.719 -5.285 -29.797 1 31.05 303 HIS A O 1
ATOM 2560 N N . SER A 1 304 ? 7.062 -6.98 -31.078 1 24.7 304 SER A N 1
ATOM 2561 C CA . SER A 1 304 ? 6.695 -5.961 -32.062 1 24.7 304 SER A CA 1
ATOM 2562 C C . SER A 1 304 ? 5.293 -5.422 -31.797 1 24.7 304 SER A C 1
ATOM 2564 O O . SER A 1 304 ? 4.387 -6.18 -31.438 1 24.7 304 SER A O 1
ATOM 2566 N N . MET B 1 1 ? -18.641 48.156 13.078 1 19.47 1 MET B N 1
ATOM 2567 C CA . MET B 1 1 ? -19.109 47.562 11.836 1 19.47 1 MET B CA 1
ATOM 2568 C C . MET B 1 1 ? -17.938 47.062 10.992 1 19.47 1 MET B C 1
ATOM 2570 O O . MET B 1 1 ? -17.953 47.188 9.773 1 19.47 1 MET B O 1
ATOM 2574 N N . GLY B 1 2 ? -16.797 46.781 11.633 1 22.72 2 GLY B N 1
ATOM 2575 C CA . GLY B 1 2 ? -15.359 46.688 11.398 1 22.72 2 GLY B CA 1
ATOM 2576 C C . GLY B 1 2 ? -14.961 45.562 10.484 1 22.72 2 GLY B C 1
ATOM 2577 O O . GLY B 1 2 ? -15.523 44.469 10.578 1 22.72 2 GLY B O 1
ATOM 2578 N N . LYS B 1 3 ? -14.688 45.969 9.281 1 28.91 3 LYS B N 1
ATOM 2579 C CA . LYS B 1 3 ? -14.266 45.219 8.094 1 28.91 3 LYS B CA 1
ATOM 2580 C C . LYS B 1 3 ? -13.086 44.312 8.391 1 28.91 3 LYS B C 1
ATOM 2582 O O . LYS B 1 3 ? -12.008 44.781 8.766 1 28.91 3 LYS B O 1
ATOM 2587 N N . PHE B 1 4 ? -13.273 43.375 9.211 1 28.47 4 PHE B N 1
ATOM 2588 C CA . PHE B 1 4 ? -12.203 42.438 9.508 1 28.47 4 PHE B CA 1
ATOM 2589 C C . PHE B 1 4 ? -11.438 42.062 8.234 1 28.47 4 PHE B C 1
ATOM 2591 O O . PHE B 1 4 ? -12.039 41.625 7.25 1 28.47 4 PHE B O 1
ATOM 2598 N N . PRO B 1 5 ? -10.445 42.844 7.93 1 30.56 5 PRO B N 1
ATOM 2599 C CA . PRO B 1 5 ? -9.633 42.438 6.773 1 30.56 5 PRO B CA 1
ATOM 2600 C C . PRO B 1 5 ? -9.266 40.969 6.789 1 30.56 5 PRO B C 1
ATOM 2602 O O . PRO B 1 5 ? -8.656 40.5 7.746 1 30.56 5 PRO B O 1
ATOM 2605 N N . ARG B 1 6 ? -10.109 39.969 6.578 1 37.22 6 ARG B N 1
ATOM 2606 C CA . ARG B 1 6 ? -9.914 38.562 6.281 1 37.22 6 ARG B CA 1
ATOM 2607 C C . ARG B 1 6 ? -8.609 38.344 5.516 1 37.22 6 ARG B C 1
ATOM 2609 O O . ARG B 1 6 ? -8.492 38.719 4.359 1 37.22 6 ARG B O 1
ATOM 2616 N N . LYS B 1 7 ? -7.504 38.531 6.062 1 39.19 7 LYS B N 1
ATOM 2617 C CA . LYS B 1 7 ? -6.309 38.125 5.32 1 39.19 7 LYS B CA 1
ATOM 2618 C C . LYS B 1 7 ? -6.531 36.812 4.57 1 39.19 7 LYS B C 1
ATOM 2620 O O . LYS B 1 7 ? -6.91 35.812 5.168 1 39.19 7 LYS B O 1
ATOM 2625 N N . TRP B 1 8 ? -6.957 36.875 3.324 1 36.62 8 TRP B N 1
ATOM 2626 C CA . TRP B 1 8 ? -7.418 36 2.256 1 36.62 8 TRP B CA 1
ATOM 2627 C C . TRP B 1 8 ? -6.461 34.812 2.062 1 36.62 8 TRP B C 1
ATOM 2629 O O . TRP B 1 8 ? -5.293 35.031 1.709 1 36.62 8 TRP B O 1
ATOM 2639 N N . ASN B 1 9 ? -6.301 33.844 3.008 1 48.12 9 ASN B N 1
ATOM 2640 C CA . ASN B 1 9 ? -5.703 32.625 2.496 1 48.12 9 ASN B CA 1
ATOM 2641 C C . ASN B 1 9 ? -6.418 32.125 1.241 1 48.12 9 ASN B C 1
ATOM 2643 O O . ASN B 1 9 ? -7.637 31.953 1.246 1 48.12 9 ASN B O 1
ATOM 2647 N N . PRO B 1 10 ? -5.812 32.25 0.101 1 52.78 10 PRO B N 1
ATOM 2648 C CA . PRO B 1 10 ? -6.402 31.922 -1.196 1 52.78 10 PRO B CA 1
ATOM 2649 C C . PRO B 1 10 ? -7.039 30.531 -1.212 1 52.78 10 PRO B C 1
ATOM 2651 O O . PRO B 1 10 ? -7.797 30.203 -2.129 1 52.78 10 PRO B O 1
ATOM 2654 N N . TYR B 1 11 ? -6.742 29.859 -0.108 1 63.44 11 TYR B N 1
ATOM 2655 C CA . TYR B 1 11 ? -7.293 28.516 -0.172 1 63.44 11 TYR B CA 1
ATOM 2656 C C . TYR B 1 11 ? -8.461 28.359 0.797 1 63.44 11 TYR B C 1
ATOM 2658 O O . TYR B 1 11 ? -8.297 28.547 2.006 1 63.44 11 TYR B O 1
ATOM 2666 N N . SER B 1 12 ? -9.641 28.125 0.286 1 63.09 12 SER B N 1
ATOM 2667 C CA . SER B 1 12 ? -10.875 28.031 1.052 1 63.09 12 SER B CA 1
ATOM 2668 C C . SER B 1 12 ? -10.797 26.922 2.104 1 63.09 12 SER B C 1
ATOM 2670 O O . SER B 1 12 ? -11.547 26.938 3.08 1 63.09 12 SER B O 1
ATOM 2672 N N . ASN B 1 13 ? -9.852 26.062 1.949 1 67.19 13 ASN B N 1
ATOM 2673 C CA . ASN B 1 13 ? -9.75 24.922 2.867 1 67.19 13 ASN B CA 1
ATOM 2674 C C . ASN B 1 13 ? -8.688 25.172 3.932 1 67.19 13 ASN B C 1
ATOM 2676 O O . ASN B 1 13 ? -8.312 24.25 4.66 1 67.19 13 ASN B O 1
ATOM 2680 N N . VAL B 1 14 ? -8.203 26.391 3.994 1 73.06 14 VAL B N 1
ATOM 2681 C CA . VAL B 1 14 ? -7.18 26.734 4.973 1 73.06 14 VAL B CA 1
ATOM 2682 C C . VAL B 1 14 ? -7.68 27.875 5.871 1 73.06 14 VAL B C 1
ATOM 2684 O O . VAL B 1 14 ? -8.055 28.938 5.383 1 73.06 14 VAL B O 1
ATOM 2687 N N . ILE B 1 15 ? -7.75 27.625 7.156 1 74.44 15 ILE B N 1
ATOM 2688 C CA . ILE B 1 15 ? -8.078 28.672 8.117 1 74.44 15 ILE B CA 1
ATOM 2689 C C . ILE B 1 15 ? -6.867 29.578 8.32 1 74.44 15 ILE B C 1
ATOM 2691 O O . ILE B 1 15 ? -6.973 30.812 8.188 1 74.44 15 ILE B O 1
ATOM 2695 N N . SER B 1 16 ? -5.754 28.922 8.539 1 76.12 16 SER B N 1
ATOM 2696 C CA . SER B 1 16 ? -4.492 29.641 8.672 1 76.12 16 SER B CA 1
ATOM 2697 C C . SER B 1 16 ? -3.301 28.688 8.586 1 76.12 16 SER B C 1
ATOM 2699 O O . SER B 1 16 ? -3.389 27.531 9 1 76.12 16 SER B O 1
ATOM 2701 N N . THR B 1 17 ? -2.221 29.188 8.086 1 75.88 17 THR B N 1
ATOM 2702 C CA . THR B 1 17 ? -0.992 28.406 8.031 1 75.88 17 THR B CA 1
ATOM 2703 C C . THR B 1 17 ? -0.027 28.828 9.133 1 75.88 17 THR B C 1
ATOM 2705 O O . THR B 1 17 ? 1.007 28.188 9.336 1 75.88 17 THR B O 1
ATOM 2708 N N . SER B 1 18 ? -0.393 29.828 9.859 1 80.62 18 SER B N 1
ATOM 2709 C CA . SER B 1 18 ? 0.583 30.359 10.805 1 80.62 18 SER B CA 1
ATOM 2710 C C . SER B 1 18 ? -0.054 30.609 12.164 1 80.62 18 SER B C 1
ATOM 2712 O O . SER B 1 18 ? 0.636 30.984 13.125 1 80.62 18 SER B O 1
ATOM 2714 N N . GLU B 1 19 ? -1.372 30.438 12.188 1 85.12 19 GLU B N 1
ATOM 2715 C CA . GLU B 1 19 ? -2.066 30.688 13.453 1 85.12 19 GLU B CA 1
ATOM 2716 C C . GLU B 1 19 ? -3.014 29.531 13.789 1 85.12 19 GLU B C 1
ATOM 2718 O O . GLU B 1 19 ? -3.434 28.781 12.898 1 85.12 19 GLU B O 1
ATOM 2723 N N . THR B 1 20 ? -3.25 29.406 15.031 1 90 20 THR B N 1
ATOM 2724 C CA . THR B 1 20 ? -4.293 28.5 15.484 1 90 20 THR B CA 1
ATOM 2725 C C . THR B 1 20 ? -5.656 29.188 15.461 1 90 20 THR B C 1
ATOM 2727 O O . THR B 1 20 ? -5.773 30.328 15.031 1 90 20 THR B O 1
ATOM 2730 N N . LEU B 1 21 ? -6.672 28.484 15.852 1 87.38 21 LEU B N 1
ATOM 2731 C CA . LEU B 1 21 ? -8.023 29.047 15.914 1 87.38 21 LEU B CA 1
ATOM 2732 C C . LEU B 1 21 ? -8.078 30.234 16.859 1 87.38 21 LEU B C 1
ATOM 2734 O O . LEU B 1 21 ? -7.527 30.172 17.969 1 87.38 21 LEU B O 1
ATOM 2738 N N . ASN B 1 22 ? -8.633 31.219 16.438 1 88.19 22 ASN B N 1
ATOM 2739 C CA . ASN B 1 22 ? -8.852 32.406 17.25 1 88.19 22 ASN B CA 1
ATOM 2740 C C . ASN B 1 22 ? -10.078 33.188 16.781 1 88.19 22 ASN B C 1
ATOM 2742 O O . ASN B 1 22 ? -10.711 32.844 15.797 1 88.19 22 ASN B O 1
ATOM 2746 N N . ASP B 1 23 ? -10.359 34.25 17.484 1 85.81 23 ASP B N 1
ATOM 2747 C CA . ASP B 1 23 ? -11.602 34.969 17.266 1 85.81 23 ASP B CA 1
ATOM 2748 C C . ASP B 1 23 ? -11.594 35.656 15.906 1 85.81 23 ASP B C 1
ATOM 2750 O O . ASP B 1 23 ? -12.656 35.969 15.359 1 85.81 23 ASP B O 1
ATOM 2754 N N . GLN B 1 24 ? -10.461 35.812 15.328 1 82.19 24 GLN B N 1
ATOM 2755 C CA . GLN B 1 24 ? -10.344 36.531 14.07 1 82.19 24 GLN B CA 1
ATOM 2756 C C . GLN B 1 24 ? -10.508 35.594 12.875 1 82.19 24 GLN B C 1
ATOM 2758 O O . GLN B 1 24 ? -10.922 36.031 11.797 1 82.19 24 GLN B O 1
ATOM 2763 N N . ASN B 1 25 ? -10.242 34.312 13.031 1 82.44 25 ASN B N 1
ATOM 2764 C CA . ASN B 1 25 ? -10.242 33.438 11.852 1 82.44 25 ASN B CA 1
ATOM 2765 C C . ASN B 1 25 ? -11.352 32.375 11.922 1 82.44 25 ASN B C 1
ATOM 2767 O O . ASN B 1 25 ? -11.477 31.562 11.016 1 82.44 25 ASN B O 1
ATOM 2771 N N . VAL B 1 26 ? -12.055 32.406 12.945 1 80.56 26 VAL B N 1
ATOM 2772 C CA . VAL B 1 26 ? -13.211 31.531 13.047 1 80.56 26 VAL B CA 1
ATOM 2773 C C . VAL B 1 26 ? -14.5 32.312 12.844 1 80.56 26 VAL B C 1
ATOM 2775 O O . VAL B 1 26 ? -14.719 33.344 13.5 1 80.56 26 VAL B O 1
ATOM 2778 N N . GLN B 1 27 ? -15.211 31.766 11.891 1 74.19 27 GLN B N 1
ATOM 2779 C CA . GLN B 1 27 ? -16.516 32.406 11.68 1 74.19 27 GLN B CA 1
ATOM 2780 C C . GLN B 1 27 ? -17.453 32.125 12.836 1 74.19 27 GLN B C 1
ATOM 2782 O O . GLN B 1 27 ? -17.641 30.969 13.227 1 74.19 27 GLN B O 1
ATOM 2787 N N . PRO B 1 28 ? -17.938 33.25 13.398 1 71.75 28 PRO B N 1
ATOM 2788 C CA . PRO B 1 28 ? -18.844 33.031 14.523 1 71.75 28 PRO B CA 1
ATOM 2789 C C . PRO B 1 28 ? -20.094 32.25 14.133 1 71.75 28 PRO B C 1
ATOM 2791 O O . PRO B 1 28 ? -20.609 32.375 13.023 1 71.75 28 PRO B O 1
ATOM 2794 N N . LEU B 1 29 ? -20.406 31.297 14.992 1 72.38 29 LEU B N 1
ATOM 2795 C CA . LEU B 1 29 ? -21.609 30.5 14.805 1 72.38 29 LEU B CA 1
ATOM 2796 C C . LEU B 1 29 ? -22.828 31.234 15.367 1 72.38 29 LEU B C 1
ATOM 2798 O O . LEU B 1 29 ? -22.703 32.031 16.297 1 72.38 29 LEU B O 1
ATOM 2802 N N . PRO B 1 30 ? -23.953 30.938 14.492 1 67.5 30 PRO B N 1
ATOM 2803 C CA . PRO B 1 30 ? -25.188 31.438 15.117 1 67.5 30 PRO B CA 1
ATOM 2804 C C . PRO B 1 30 ? -25.344 30.969 16.562 1 67.5 30 PRO B C 1
ATOM 2806 O O . PRO B 1 30 ? -24.719 29.984 16.969 1 67.5 30 PRO B O 1
ATOM 2809 N N . LEU B 1 31 ? -26.234 31.703 17.266 1 70.5 31 LEU B N 1
ATOM 2810 C CA . LEU B 1 31 ? -26.484 31.406 18.672 1 70.5 31 LEU B CA 1
ATOM 2811 C C . LEU B 1 31 ? -26.984 29.969 18.844 1 70.5 31 LEU B C 1
ATOM 2813 O O . LEU B 1 31 ? -27.781 29.484 18.047 1 70.5 31 LEU B O 1
ATOM 2817 N N . ASN B 1 32 ? -26.484 29.094 19.766 1 70.44 32 ASN B N 1
ATOM 2818 C CA . ASN B 1 32 ? -26.859 27.75 20.172 1 70.44 32 ASN B CA 1
ATOM 2819 C C . ASN B 1 32 ? -26.359 26.703 19.188 1 70.44 32 ASN B C 1
ATOM 2821 O O . ASN B 1 32 ? -26.938 25.625 19.078 1 70.44 32 ASN B O 1
ATOM 2825 N N . ARG B 1 33 ? -25.5 27.172 18.297 1 73.75 33 ARG B N 1
ATOM 2826 C CA . ARG B 1 33 ? -24.938 26.172 17.406 1 73.75 33 ARG B CA 1
ATOM 2827 C C . ARG B 1 33 ? -23.484 25.875 17.766 1 73.75 33 ARG B C 1
ATOM 2829 O O . ARG B 1 33 ? -22.797 26.703 18.375 1 73.75 33 ARG B O 1
ATOM 2836 N N . SER B 1 34 ? -23.062 24.703 17.562 1 74.5 34 SER B N 1
ATOM 2837 C CA . SER B 1 34 ? -21.688 24.266 17.797 1 74.5 34 SER B CA 1
ATOM 2838 C C . SER B 1 34 ? -21.078 23.656 16.531 1 74.5 34 SER B C 1
ATOM 2840 O O . SER B 1 34 ? -21.797 23.234 15.633 1 74.5 34 SER B O 1
ATOM 2842 N N . PHE B 1 35 ? -19.812 23.797 16.469 1 76.12 35 PHE B N 1
ATOM 2843 C CA . PHE B 1 35 ? -19.141 23.109 15.375 1 76.12 35 PHE B CA 1
ATOM 2844 C C . PHE B 1 35 ? -19.156 21.609 15.586 1 76.12 35 PHE B C 1
ATOM 2846 O O . PHE B 1 35 ? -18.859 21.125 16.688 1 76.12 35 PHE B O 1
ATOM 2853 N N . ASP B 1 36 ? -19.547 20.922 14.555 1 70.19 36 ASP B N 1
ATOM 2854 C CA . ASP B 1 36 ? -19.578 19.469 14.656 1 70.19 36 ASP B CA 1
ATOM 2855 C C . ASP B 1 36 ? -18.266 18.859 14.18 1 70.19 36 ASP B C 1
ATOM 2857 O O . ASP B 1 36 ? -17.859 17.797 14.656 1 70.19 36 ASP B O 1
ATOM 2861 N N . LEU B 1 37 ? -17.672 19.469 13.211 1 72.81 37 LEU B N 1
ATOM 2862 C CA . LEU B 1 37 ? -16.469 18.938 12.609 1 72.81 37 LEU B CA 1
ATOM 2863 C C . LEU B 1 37 ? -15.57 20.047 12.094 1 72.81 37 LEU B C 1
ATOM 2865 O O . LEU B 1 37 ? -16.062 21.016 11.508 1 72.81 37 LEU B O 1
ATOM 2869 N N . VAL B 1 38 ? -14.391 20.062 12.547 1 71.38 38 VAL B N 1
ATOM 2870 C CA . VAL B 1 38 ? -13.383 20.938 11.953 1 71.38 38 VAL B CA 1
ATOM 2871 C C . VAL B 1 38 ? -12.383 20.109 11.148 1 71.38 38 VAL B C 1
ATOM 2873 O O . VAL B 1 38 ? -11.742 19.219 11.688 1 71.38 38 VAL B O 1
ATOM 2876 N N . CYS B 1 39 ? -12.414 20.375 9.836 1 67.38 39 CYS B N 1
ATOM 2877 C CA . CYS B 1 39 ? -11.539 19.578 8.984 1 67.38 39 CYS B CA 1
ATOM 2878 C C . CYS B 1 39 ? -10.633 20.469 8.148 1 67.38 39 CYS B C 1
ATOM 2880 O O . CYS B 1 39 ? -10.117 20.047 7.117 1 67.38 39 CYS B O 1
ATOM 2882 N N . PHE B 1 40 ? -10.195 21.641 8.578 1 67.38 40 PHE B N 1
ATOM 2883 C CA . PHE B 1 40 ? -9.406 22.562 7.781 1 67.38 40 PHE B CA 1
ATOM 2884 C C . PHE B 1 40 ? -7.957 22.578 8.25 1 67.38 40 PHE B C 1
ATOM 2886 O O . PHE B 1 40 ? -7.641 22.062 9.328 1 67.38 40 PHE B O 1
ATOM 2893 N N . HIS B 1 41 ? -7.191 23.062 7.34 1 77.38 41 HIS B N 1
ATOM 2894 C CA . HIS B 1 41 ? -5.781 23.25 7.676 1 77.38 41 HIS B CA 1
ATOM 2895 C C . HIS B 1 41 ? -5.59 24.406 8.641 1 77.38 41 HIS B C 1
ATOM 2897 O O . HIS B 1 41 ? -5.91 25.562 8.312 1 77.38 41 HIS B O 1
ATOM 2903 N N . VAL B 1 42 ? -5.164 24.141 9.773 1 82.44 42 VAL B N 1
ATOM 2904 C CA . VAL B 1 42 ? -4.883 25.125 10.82 1 82.44 42 VAL B CA 1
ATOM 2905 C C . VAL B 1 42 ? -3.871 24.547 11.805 1 82.44 42 VAL B C 1
ATOM 2907 O O . VAL B 1 42 ? -3.775 23.328 11.969 1 82.44 42 VAL B O 1
ATOM 2910 N N . LEU B 1 43 ? -3.174 25.453 12.359 1 88.44 43 LEU B N 1
ATOM 2911 C CA . LEU B 1 43 ? -2.219 25 13.367 1 88.44 43 LEU B CA 1
ATOM 2912 C C . LEU B 1 43 ? -2.939 24.469 14.602 1 88.44 43 LEU B C 1
ATOM 2914 O O . LEU B 1 43 ? -3.889 25.094 15.086 1 88.44 43 LEU B O 1
ATOM 2918 N N . TYR B 1 44 ? -2.457 23.422 15.117 1 93.12 44 TYR B N 1
ATOM 2919 C CA . TYR B 1 44 ? -3.131 22.781 16.234 1 93.12 44 TYR B CA 1
ATOM 2920 C C . TYR B 1 44 ? -2.725 23.438 17.562 1 93.12 44 TYR B C 1
ATOM 2922 O O . TYR B 1 44 ? -1.547 23.734 17.781 1 93.12 44 TYR B O 1
ATOM 2930 N N . ASN B 1 45 ? -3.645 23.672 18.281 1 93.44 45 ASN B N 1
ATOM 2931 C CA . ASN B 1 45 ? -3.549 24.109 19.672 1 93.44 45 ASN B CA 1
ATOM 2932 C C . ASN B 1 45 ? -4.773 23.688 20.484 1 93.44 45 ASN B C 1
ATOM 2934 O O . ASN B 1 45 ? -5.879 24.188 20.25 1 93.44 45 ASN B O 1
ATOM 2938 N N . ARG B 1 46 ? -4.539 22.844 21.438 1 93.5 46 ARG B N 1
ATOM 2939 C CA . ARG B 1 46 ? -5.656 22.25 22.172 1 93.5 46 ARG B CA 1
ATOM 2940 C C . ARG B 1 46 ? -6.492 23.312 22.859 1 93.5 46 ARG B C 1
ATOM 2942 O O . ARG B 1 46 ? -7.719 23.312 22.766 1 93.5 46 ARG B O 1
ATOM 2949 N N . ALA B 1 47 ? -5.828 24.156 23.578 1 93 47 ALA B N 1
ATOM 2950 C CA . ALA B 1 47 ? -6.535 25.188 24.344 1 93 47 ALA B CA 1
ATOM 2951 C C . ALA B 1 47 ? -7.359 26.078 23.422 1 93 47 ALA B C 1
ATOM 2953 O O . ALA B 1 47 ? -8.5 26.438 23.734 1 93 47 ALA B O 1
ATOM 2954 N N . ALA B 1 48 ? -6.789 26.438 22.312 1 91.75 48 ALA B N 1
ATOM 2955 C CA . ALA B 1 48 ? -7.496 27.281 21.344 1 91.75 48 ALA B CA 1
ATOM 2956 C C . ALA B 1 48 ? -8.703 26.547 20.766 1 91.75 48 ALA B C 1
ATOM 2958 O O . ALA B 1 48 ? -9.789 27.125 20.656 1 91.75 48 ALA B O 1
ATOM 2959 N N . PHE B 1 49 ? -8.547 25.297 20.422 1 91.5 49 PHE B N 1
ATOM 2960 C CA . PHE B 1 49 ? -9.625 24.5 19.828 1 91.5 49 PHE B CA 1
ATOM 2961 C C . PHE B 1 49 ? -10.773 24.328 20.812 1 91.5 49 PHE B C 1
ATOM 2963 O O . PHE B 1 49 ? -11.945 24.375 20.438 1 91.5 49 PHE B O 1
ATOM 2970 N N . GLU B 1 50 ? -10.453 24.203 22.094 1 91.12 50 GLU B N 1
ATOM 2971 C CA . GLU B 1 50 ? -11.461 23.953 23.125 1 91.12 50 GLU B CA 1
ATOM 2972 C C . GLU B 1 50 ? -12.352 25.172 23.328 1 91.12 50 GLU B C 1
ATOM 2974 O O . GLU B 1 50 ? -13.445 25.062 23.891 1 91.12 50 GLU B O 1
ATOM 2979 N N . LYS B 1 51 ? -11.852 26.312 22.922 1 88.19 51 LYS B N 1
ATOM 2980 C CA . LYS B 1 51 ? -12.656 27.531 23.016 1 88.19 51 LYS B CA 1
ATOM 2981 C C . LYS B 1 51 ? -13.797 27.516 22 1 88.19 51 LYS B C 1
ATOM 2983 O O . LYS B 1 51 ? -14.82 28.172 22.203 1 88.19 51 LYS B O 1
ATOM 2988 N N . TYR B 1 52 ? -13.641 26.75 20.969 1 86.06 52 TYR B N 1
ATOM 2989 C CA . TYR B 1 52 ? -14.602 26.844 19.875 1 86.06 52 TYR B CA 1
ATOM 2990 C C . TYR B 1 52 ? -15.344 25.516 19.672 1 86.06 52 TYR B C 1
ATOM 2992 O O . TYR B 1 52 ? -16.406 25.484 19.031 1 86.06 52 TYR B O 1
ATOM 3000 N N . LEU B 1 53 ? -14.797 24.438 20.172 1 88.62 53 LEU B N 1
ATOM 3001 C CA . LEU B 1 53 ? -15.391 23.125 19.969 1 88.62 53 LEU B CA 1
ATOM 3002 C C . LEU B 1 53 ? -15.961 22.578 21.281 1 88.62 53 LEU B C 1
ATOM 3004 O O . LEU B 1 53 ? -15.516 22.953 22.359 1 88.62 53 LEU B O 1
ATOM 3008 N N . PRO B 1 54 ? -16.891 21.656 21.141 1 88.88 54 PRO B N 1
ATOM 3009 C CA . PRO B 1 54 ? -17.438 21.047 22.344 1 88.88 54 PRO B CA 1
ATOM 3010 C C . PRO B 1 54 ? -16.391 20.297 23.172 1 88.88 54 PRO B C 1
ATOM 3012 O O . PRO B 1 54 ? -15.367 19.875 22.625 1 88.88 54 PRO B O 1
ATOM 3015 N N . LYS B 1 55 ? -16.672 20.125 24.391 1 88 55 LYS B N 1
ATOM 3016 C CA . LYS B 1 55 ? -15.742 19.5 25.328 1 88 55 LYS B CA 1
ATOM 3017 C C . LYS B 1 55 ? -15.523 18.031 24.984 1 88 55 LYS B C 1
ATOM 3019 O O . LYS B 1 55 ? -14.461 17.469 25.266 1 88 55 LYS B O 1
ATOM 3024 N N . ASP B 1 56 ? -16.453 17.422 24.359 1 89.25 56 ASP B N 1
ATOM 3025 C CA . ASP B 1 56 ? -16.359 16 24.062 1 89.25 56 ASP B CA 1
ATOM 3026 C C . ASP B 1 56 ? -15.844 15.766 22.641 1 89.25 56 ASP B C 1
ATOM 3028 O O . ASP B 1 56 ? -16.062 14.695 22.062 1 89.25 56 ASP B O 1
ATOM 3032 N N . THR B 1 57 ? -15.172 16.781 22.141 1 92.69 57 THR B N 1
ATOM 3033 C CA . THR B 1 57 ? -14.633 16.656 20.797 1 92.69 57 THR B CA 1
ATOM 3034 C C . THR B 1 57 ? -13.547 15.594 20.734 1 92.69 57 THR B C 1
ATOM 3036 O O . THR B 1 57 ? -12.68 15.531 21.609 1 92.69 57 THR B O 1
ATOM 3039 N N . THR B 1 58 ? -13.711 14.703 19.719 1 94 58 THR B N 1
ATOM 3040 C CA . THR B 1 58 ? -12.656 13.734 19.438 1 94 58 THR B CA 1
ATOM 3041 C C . THR B 1 58 ? -11.672 14.281 18.406 1 94 58 THR B C 1
ATOM 3043 O O . THR B 1 58 ? -12.078 14.828 17.391 1 94 58 THR B O 1
ATOM 3046 N N . TYR B 1 59 ? -10.398 14.211 18.75 1 94.75 59 TYR B N 1
ATOM 3047 C CA . TYR B 1 59 ? -9.359 14.711 17.859 1 94.75 59 TYR B CA 1
ATOM 3048 C C . TYR B 1 59 ? -8.688 13.562 17.109 1 94.75 59 TYR B C 1
ATOM 3050 O O . TYR B 1 59 ? -8.227 12.594 17.719 1 94.75 59 TYR B O 1
ATOM 3058 N N . ILE B 1 60 ? -8.719 13.688 15.82 1 95.5 60 ILE B N 1
ATOM 3059 C CA . ILE B 1 60 ? -8.047 12.75 14.922 1 95.5 60 ILE B CA 1
ATOM 3060 C C . ILE B 1 60 ? -7.074 13.5 14.023 1 95.5 60 ILE B C 1
ATOM 3062 O O . ILE B 1 60 ? -7.445 14.5 13.398 1 95.5 60 ILE B O 1
ATOM 3066 N N . GLY B 1 61 ? -5.832 13.141 14.062 1 95 61 GLY B N 1
ATOM 3067 C CA . GLY B 1 61 ? -4.836 13.75 13.203 1 95 61 GLY B CA 1
ATOM 3068 C C . GLY B 1 61 ? -4.391 12.852 12.062 1 95 61 GLY B C 1
ATOM 3069 O O . GLY B 1 61 ? -4.805 11.688 11.992 1 95 61 GLY B O 1
ATOM 3070 N N . ILE B 1 62 ? -3.627 13.391 11.141 1 95.5 62 ILE B N 1
ATOM 3071 C CA . ILE B 1 62 ? -3.037 12.617 10.055 1 95.5 62 ILE B CA 1
ATOM 3072 C C . ILE B 1 62 ? -1.566 12.992 9.891 1 95.5 62 ILE B C 1
ATOM 3074 O O . ILE B 1 62 ? -1.206 14.172 9.984 1 95.5 62 ILE B O 1
ATOM 3078 N N . MET B 1 63 ? -0.773 12.023 9.734 1 95.81 63 MET B N 1
ATOM 3079 C CA . MET B 1 63 ? 0.654 12.234 9.508 1 95.81 63 MET B CA 1
ATOM 3080 C C . MET B 1 63 ? 1.13 11.461 8.281 1 95.81 63 MET B C 1
ATOM 3082 O O . MET B 1 63 ? 0.59 10.406 7.961 1 95.81 63 MET B O 1
ATOM 3086 N N . ARG B 1 64 ? 2.066 12.008 7.668 1 93.62 64 ARG B N 1
ATOM 3087 C CA . ARG B 1 64 ? 2.787 11.383 6.559 1 93.62 64 ARG B CA 1
ATOM 3088 C C . ARG B 1 64 ? 4.285 11.328 6.844 1 93.62 64 ARG B C 1
ATOM 3090 O O . ARG B 1 64 ? 4.82 12.188 7.547 1 93.62 64 ARG B O 1
ATOM 3097 N N . ASP B 1 65 ? 4.922 10.305 6.246 1 95.12 65 ASP B N 1
ATOM 3098 C CA . ASP B 1 65 ? 6.379 10.258 6.332 1 95.12 65 ASP B CA 1
ATOM 3099 C C . ASP B 1 65 ? 7 11.555 5.82 1 95.12 65 ASP B C 1
ATOM 3101 O O . ASP B 1 65 ? 6.562 12.094 4.805 1 95.12 65 ASP B O 1
ATOM 3105 N N . PRO B 1 66 ? 7.992 12 6.512 1 93.62 66 PRO B N 1
ATOM 3106 C CA . PRO B 1 66 ? 8.547 13.312 6.168 1 93.62 66 PRO B CA 1
ATOM 3107 C C . PRO B 1 66 ? 8.938 13.422 4.695 1 93.62 66 PRO B C 1
ATOM 3109 O O . PRO B 1 66 ? 8.695 14.453 4.062 1 93.62 66 PRO B O 1
ATOM 3112 N N . TYR B 1 67 ? 9.57 12.445 4.164 1 92.69 67 TYR B N 1
ATOM 3113 C CA . TYR B 1 67 ? 9.922 12.516 2.75 1 92.69 67 TYR B CA 1
ATOM 3114 C C . TYR B 1 67 ? 8.672 12.438 1.879 1 92.69 67 TYR B C 1
ATOM 3116 O O . TYR B 1 67 ? 8.594 13.078 0.83 1 92.69 67 TYR B O 1
ATOM 3124 N N . GLY B 1 68 ? 7.762 11.594 2.281 1 89.25 68 GLY B N 1
ATOM 3125 C CA . GLY B 1 68 ? 6.484 11.562 1.589 1 89.25 68 GLY B CA 1
ATOM 3126 C C . GLY B 1 68 ? 5.801 12.914 1.544 1 89.25 68 GLY B C 1
ATOM 3127 O O . GLY B 1 68 ? 5.215 13.289 0.525 1 89.25 68 GLY B O 1
ATOM 3128 N N . MET B 1 69 ? 5.852 13.578 2.621 1 87.81 69 MET B N 1
ATOM 3129 C CA . MET B 1 69 ? 5.281 14.914 2.695 1 87.81 69 MET B CA 1
ATOM 3130 C C . MET B 1 69 ? 5.992 15.867 1.736 1 87.81 69 MET B C 1
ATOM 3132 O O . MET B 1 69 ? 5.348 16.625 1.007 1 87.81 69 MET B O 1
ATOM 3136 N N . PHE B 1 70 ? 7.234 15.805 1.731 1 86.88 70 PHE B N 1
ATOM 3137 C CA . PHE B 1 70 ? 8.055 16.609 0.835 1 86.88 70 PHE B CA 1
ATOM 3138 C C . PHE B 1 70 ? 7.668 16.375 -0.619 1 86.88 70 PHE B C 1
ATOM 3140 O O . PHE B 1 70 ? 7.414 17.312 -1.366 1 86.88 70 PHE B O 1
ATOM 3147 N N . ARG B 1 71 ? 7.527 15.148 -0.958 1 83.94 71 ARG B N 1
ATOM 3148 C CA . ARG B 1 71 ? 7.172 14.773 -2.324 1 83.94 71 ARG B CA 1
ATOM 3149 C C . ARG B 1 71 ? 5.762 15.242 -2.67 1 83.94 71 ARG B C 1
ATOM 3151 O O . ARG B 1 71 ? 5.516 15.711 -3.785 1 83.94 71 ARG B O 1
ATOM 3158 N N . SER B 1 72 ? 4.941 15.016 -1.77 1 78.94 72 SER B N 1
ATOM 3159 C CA . SER B 1 72 ? 3.551 15.398 -1.983 1 78.94 72 SER B CA 1
ATOM 3160 C C . SER B 1 72 ? 3.428 16.906 -2.24 1 78.94 72 SER B C 1
ATOM 3162 O O . SER B 1 72 ? 2.682 17.328 -3.125 1 78.94 72 SER B O 1
ATOM 3164 N N . ILE B 1 73 ? 4.086 17.641 -1.482 1 76.06 73 ILE B N 1
ATOM 3165 C CA . ILE B 1 73 ? 4.035 19.094 -1.63 1 76.06 73 ILE B CA 1
ATOM 3166 C C . ILE B 1 73 ? 4.605 19.5 -2.988 1 76.06 73 ILE B C 1
ATOM 3168 O O . ILE B 1 73 ? 4.047 20.359 -3.676 1 76.06 73 ILE B O 1
ATOM 3172 N N . LEU B 1 74 ? 5.711 18.859 -3.348 1 76 74 LEU B N 1
ATOM 3173 C CA . LEU B 1 74 ? 6.336 19.156 -4.629 1 76 74 LEU B CA 1
ATOM 3174 C C . LEU B 1 74 ? 5.418 18.781 -5.785 1 76 74 LEU B C 1
ATOM 3176 O O . LEU B 1 74 ? 5.422 19.438 -6.828 1 76 74 LEU B O 1
ATOM 3180 N N . SER B 1 75 ? 4.734 17.734 -5.605 1 72.81 75 SER B N 1
ATOM 3181 C CA . SER B 1 75 ? 3.84 17.281 -6.664 1 72.81 75 SER B CA 1
ATOM 3182 C C . SER B 1 75 ? 2.609 18.172 -6.777 1 72.81 75 SER B C 1
ATOM 3184 O O . SER B 1 75 ? 2.062 18.359 -7.867 1 72.81 75 SER B O 1
ATOM 3186 N N . TYR B 1 76 ? 2.24 18.594 -5.668 1 63.56 76 TYR B N 1
ATOM 3187 C CA . TYR B 1 76 ? 1.029 19.406 -5.629 1 63.56 76 TYR B CA 1
ATOM 3188 C C . TYR B 1 76 ? 1.315 20.844 -6.078 1 63.56 76 TYR B C 1
ATOM 3190 O O . TYR B 1 76 ? 0.524 21.438 -6.812 1 63.56 76 TYR B O 1
ATOM 3198 N N . PHE B 1 77 ? 2.391 21.234 -5.555 1 61.12 77 PHE B N 1
ATOM 3199 C CA . PHE B 1 77 ? 2.766 22.609 -5.914 1 61.12 77 PHE B CA 1
ATOM 3200 C C . PHE B 1 77 ? 3.938 22.609 -6.891 1 61.12 77 PHE B C 1
ATOM 3202 O O . PHE B 1 77 ? 4.797 21.719 -6.84 1 61.12 77 PHE B O 1
ATOM 3209 N N . ARG B 1 78 ? 3.904 23.281 -7.938 1 59.72 78 ARG B N 1
ATOM 3210 C CA . ARG B 1 78 ? 5.055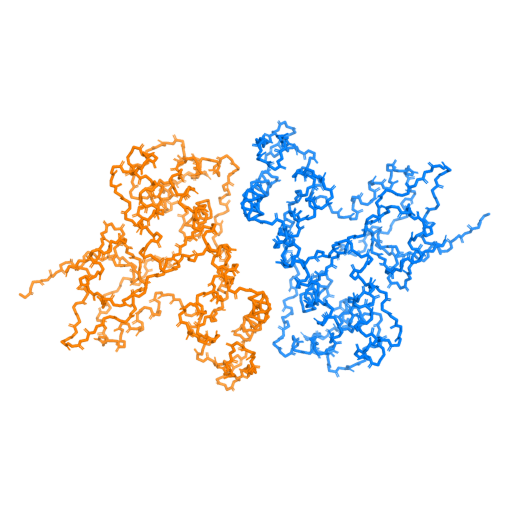 23.406 -8.828 1 59.72 78 ARG B CA 1
ATOM 3211 C C . ARG B 1 78 ? 6.309 23.797 -8.047 1 59.72 78 ARG B C 1
ATOM 3213 O O . ARG B 1 78 ? 6.293 24.75 -7.273 1 59.72 78 ARG B O 1
ATOM 3220 N N . PRO B 1 79 ? 7.27 22.859 -8.148 1 54.81 79 PRO B N 1
ATOM 3221 C CA . PRO B 1 79 ? 8.477 23.078 -7.348 1 54.81 79 PRO B CA 1
ATOM 3222 C C . PRO B 1 79 ? 8.984 24.516 -7.438 1 54.81 79 PRO B C 1
ATOM 3224 O O . PRO B 1 79 ? 9.438 25.078 -6.441 1 54.81 79 PRO B O 1
ATOM 3227 N N . ARG B 1 80 ? 8.867 24.969 -8.531 1 57.28 80 ARG B N 1
ATOM 3228 C CA . ARG B 1 80 ? 9.336 26.344 -8.711 1 57.28 80 ARG B CA 1
ATOM 3229 C C . ARG B 1 80 ? 8.531 27.312 -7.852 1 57.28 80 ARG B C 1
ATOM 3231 O O . ARG B 1 80 ? 9.086 28.266 -7.316 1 57.28 80 ARG B O 1
ATOM 3238 N N . GLN B 1 81 ? 7.316 26.984 -7.75 1 58.88 81 GLN B N 1
ATOM 3239 C CA . GLN B 1 81 ? 6.434 27.859 -6.973 1 58.88 81 GLN B CA 1
ATOM 3240 C C . GLN B 1 81 ? 6.672 27.688 -5.477 1 58.88 81 GLN B C 1
ATOM 3242 O O . GLN B 1 81 ? 6.684 28.672 -4.727 1 58.88 81 GLN B O 1
ATOM 3247 N N . VAL B 1 82 ? 6.996 26.5 -5.246 1 59.41 82 VAL B N 1
ATOM 3248 C CA . VAL B 1 82 ? 7.113 26.234 -3.818 1 59.41 82 VAL B CA 1
ATOM 3249 C C . VAL B 1 82 ? 8.539 26.531 -3.35 1 59.41 82 VAL B C 1
ATOM 3251 O O . VAL B 1 82 ? 8.742 27.062 -2.258 1 59.41 82 VAL B O 1
ATOM 3254 N N . LEU B 1 83 ? 9.438 26.219 -4.289 1 62.31 83 LEU B N 1
ATOM 3255 C CA . LEU B 1 83 ? 10.828 26.359 -3.887 1 62.31 83 LEU B CA 1
ATOM 3256 C C . LEU B 1 83 ? 11.367 27.75 -4.238 1 62.31 83 LEU B C 1
ATOM 3258 O O . LEU B 1 83 ? 12.32 28.219 -3.621 1 62.31 83 LEU B O 1
ATOM 3262 N N . GLY B 1 84 ? 10.641 28.359 -5.141 1 61.28 84 GLY B N 1
ATOM 3263 C CA . GLY B 1 84 ? 11.023 29.688 -5.566 1 61.28 84 GLY B CA 1
ATOM 3264 C C . GLY B 1 84 ? 12.258 29.719 -6.453 1 61.28 84 GLY B C 1
ATOM 3265 O O . GLY B 1 84 ? 12.898 30.75 -6.613 1 61.28 84 GLY B O 1
ATOM 3266 N N . TYR B 1 85 ? 12.703 28.5 -6.77 1 62.41 85 TYR B N 1
ATOM 3267 C CA . TYR B 1 85 ? 13.914 28.453 -7.582 1 62.41 85 TYR B CA 1
ATOM 3268 C C . TYR B 1 85 ? 13.578 28.141 -9.039 1 62.41 85 TYR B C 1
ATOM 3270 O O . TYR B 1 85 ? 12.719 27.312 -9.32 1 62.41 85 TYR B O 1
ATOM 3278 N N . LYS B 1 86 ? 14.148 28.938 -9.852 1 63.44 86 LYS B N 1
ATOM 3279 C CA . LYS B 1 86 ? 13.789 28.859 -11.266 1 63.44 86 LYS B CA 1
ATOM 3280 C C . LYS B 1 86 ? 14.852 28.109 -12.07 1 63.44 86 LYS B C 1
ATOM 3282 O O . LYS B 1 86 ? 14.711 27.938 -13.281 1 63.44 86 LYS B O 1
ATOM 3287 N N . GLY B 1 87 ? 15.766 27.672 -11.43 1 64.44 87 GLY B N 1
ATOM 3288 C CA . GLY B 1 87 ? 16.844 27.016 -12.172 1 64.44 87 GLY B CA 1
ATOM 3289 C C . GLY B 1 87 ? 16.453 25.656 -12.695 1 64.44 87 GLY B C 1
ATOM 3290 O O . GLY B 1 87 ? 15.289 25.266 -12.664 1 64.44 87 GLY B O 1
ATOM 3291 N N . LYS B 1 88 ? 17.438 24.875 -13.281 1 69.62 88 LYS B N 1
ATOM 3292 C CA . LYS B 1 88 ? 17.25 23.562 -13.914 1 69.62 88 LYS B CA 1
ATOM 3293 C C . LYS B 1 88 ? 16.953 22.484 -12.875 1 69.62 88 LYS B C 1
ATOM 3295 O O . LYS B 1 88 ? 16.25 21.531 -13.156 1 69.62 88 LYS B O 1
ATOM 3300 N N . ASP B 1 89 ? 17.531 22.734 -11.68 1 78.25 89 ASP B N 1
ATOM 3301 C CA . ASP B 1 89 ? 17.328 21.797 -10.578 1 78.25 89 ASP B CA 1
ATOM 3302 C C . ASP B 1 89 ? 16.922 22.531 -9.297 1 78.25 89 ASP B C 1
ATOM 3304 O O . ASP B 1 89 ? 17.734 22.703 -8.391 1 78.25 89 ASP B O 1
ATOM 3308 N N . P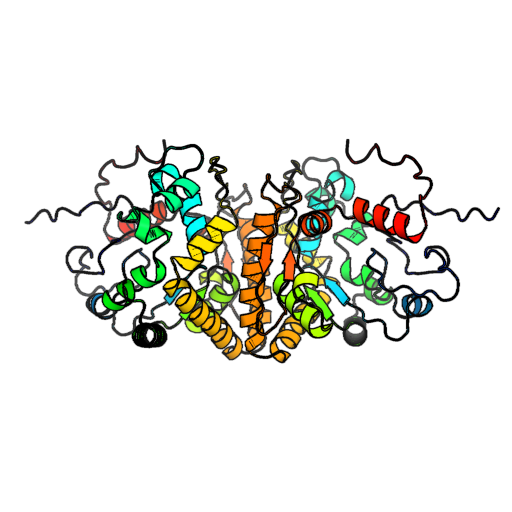RO B 1 90 ? 15.75 22.828 -9.305 1 77.62 90 PRO B N 1
ATOM 3309 C CA . PRO B 1 90 ? 15.281 23.641 -8.18 1 77.62 90 PRO B CA 1
ATOM 3310 C C . PRO B 1 90 ? 15.453 22.953 -6.832 1 77.62 90 PRO B C 1
ATOM 3312 O O . PRO B 1 90 ? 15.664 23.609 -5.816 1 77.62 90 PRO B O 1
ATOM 3315 N N . ILE B 1 91 ? 15.406 21.672 -6.805 1 81.31 91 ILE B N 1
ATOM 3316 C CA . ILE B 1 91 ? 15.523 20.969 -5.543 1 81.31 91 ILE B CA 1
ATOM 3317 C C . ILE B 1 91 ? 16.953 21.078 -5.016 1 81.31 91 ILE B C 1
ATOM 3319 O O . ILE B 1 91 ? 17.172 21.375 -3.836 1 81.31 91 ILE B O 1
ATOM 3323 N N . THR B 1 92 ? 17.859 20.844 -5.879 1 82 92 THR B N 1
ATOM 3324 C CA . THR B 1 92 ? 19.266 20.969 -5.496 1 82 92 THR B CA 1
ATOM 3325 C C . THR B 1 92 ? 19.562 22.406 -5.055 1 82 92 THR B C 1
ATOM 3327 O O . THR B 1 92 ? 20.25 22.625 -4.059 1 82 92 THR B O 1
ATOM 3330 N N . GLU B 1 93 ? 19.078 23.25 -5.758 1 80.75 93 GLU B N 1
ATOM 3331 C CA . GLU B 1 93 ? 19.281 24.656 -5.422 1 80.75 93 GLU B CA 1
ATOM 3332 C C . GLU B 1 93 ? 18.703 25 -4.051 1 80.75 93 GLU B C 1
ATOM 3334 O O . GLU B 1 93 ? 19.297 25.75 -3.281 1 80.75 93 GLU B O 1
ATOM 3339 N N . PHE B 1 94 ? 17.625 24.438 -3.836 1 80.19 94 PHE B N 1
ATOM 3340 C CA . PHE B 1 94 ? 16.953 24.625 -2.551 1 80.19 94 PHE B CA 1
ATOM 3341 C C . PHE B 1 94 ? 17.844 24.156 -1.406 1 80.19 94 PHE B C 1
ATOM 3343 O O . PHE B 1 94 ? 18.031 24.875 -0.418 1 80.19 94 PHE B O 1
ATOM 3350 N N . PHE B 1 95 ? 18.484 23.078 -1.532 1 83.19 95 PHE B N 1
ATOM 3351 C CA . PHE B 1 95 ? 19.25 22.484 -0.444 1 83.19 95 PHE B CA 1
ATOM 3352 C C . PHE B 1 95 ? 20.641 23.125 -0.367 1 83.19 95 PHE B C 1
ATOM 3354 O O . PHE B 1 95 ? 21.25 23.188 0.706 1 83.19 95 PHE B O 1
ATOM 3361 N N . GLU B 1 96 ? 21.125 23.641 -1.424 1 79.25 96 GLU B N 1
ATOM 3362 C CA . GLU B 1 96 ? 22.438 24.25 -1.454 1 79.25 96 GLU B CA 1
ATOM 3363 C C . GLU B 1 96 ? 22.391 25.688 -0.909 1 79.25 96 GLU B C 1
ATOM 3365 O O . GLU B 1 96 ? 23.328 26.125 -0.243 1 79.25 96 GLU B O 1
ATOM 3370 N N . LYS B 1 97 ? 21.5 26.422 -1.342 1 71.31 97 LYS B N 1
ATOM 3371 C CA . LYS B 1 97 ? 21.422 27.828 -0.95 1 71.31 97 LYS B CA 1
ATOM 3372 C C . LYS B 1 97 ? 21.094 27.969 0.533 1 71.31 97 LYS B C 1
ATOM 3374 O O . LYS B 1 97 ? 21.469 28.953 1.168 1 71.31 97 LYS B O 1
ATOM 3379 N N . GLY B 1 98 ? 20.594 27.047 1.136 1 61.03 98 GLY B N 1
ATOM 3380 C CA . GLY B 1 98 ? 20.469 27.016 2.582 1 61.03 98 GLY B CA 1
ATOM 3381 C C . GLY B 1 98 ? 19.516 28.062 3.125 1 61.03 98 GLY B C 1
ATOM 3382 O O . GLY B 1 98 ? 19.375 28.219 4.34 1 61.03 98 GLY B O 1
ATOM 3383 N N . ASN B 1 99 ? 19.234 29.172 2.438 1 52.69 99 ASN B N 1
ATOM 3384 C CA . ASN B 1 99 ? 18.438 30.25 2.977 1 52.69 99 ASN B CA 1
ATOM 3385 C C . ASN B 1 99 ? 17 29.812 3.24 1 52.69 99 ASN B C 1
ATOM 3387 O O . ASN B 1 99 ? 16.094 30.078 2.443 1 52.69 99 ASN B O 1
ATOM 3391 N N . TYR B 1 100 ? 16.922 28.953 4.168 1 53.31 100 TYR B N 1
ATOM 3392 C CA . TYR B 1 100 ? 15.711 28.266 4.594 1 53.31 100 TYR B CA 1
ATOM 3393 C C . TYR B 1 100 ? 14.742 29.234 5.254 1 53.31 100 TYR B C 1
ATOM 3395 O O . TYR B 1 100 ? 13.875 28.828 6.031 1 53.31 100 TYR B O 1
ATOM 3403 N N . MET B 1 101 ? 14.906 30.562 4.996 1 49.03 101 MET B N 1
ATOM 3404 C CA . MET B 1 101 ? 14.25 31.547 5.855 1 49.03 101 MET B CA 1
ATOM 3405 C C . MET B 1 101 ? 12.805 31.766 5.426 1 49.03 101 MET B C 1
ATOM 3407 O O . MET B 1 101 ? 12.039 32.406 6.141 1 49.03 101 MET B O 1
ATOM 3411 N N . GLY B 1 102 ? 12.312 31.188 4.395 1 50.81 102 GLY B N 1
ATOM 3412 C CA . GLY B 1 102 ? 10.953 31.594 4.09 1 50.81 102 GLY B CA 1
ATOM 3413 C C . GLY B 1 102 ? 9.922 30.531 4.453 1 50.81 102 GLY B C 1
ATOM 3414 O O . GLY B 1 102 ? 10.273 29.422 4.828 1 50.81 102 GLY B O 1
ATOM 3415 N N . MET B 1 103 ? 8.664 31.078 4.77 1 52.75 103 MET B N 1
ATOM 3416 C CA . MET B 1 103 ? 7.504 30.25 5.113 1 52.75 103 MET B CA 1
ATOM 3417 C C . MET B 1 103 ? 7.504 28.953 4.316 1 52.75 103 MET B C 1
ATOM 3419 O O . MET B 1 103 ? 7.117 27.906 4.832 1 52.75 103 MET B O 1
ATOM 3423 N N . GLY B 1 104 ? 8.047 29.094 3.188 1 55.06 104 GLY B N 1
ATOM 3424 C CA . GLY B 1 104 ? 8.109 27.938 2.309 1 55.06 104 GLY B CA 1
ATOM 3425 C C . GLY B 1 104 ? 9.047 26.859 2.812 1 55.06 104 GLY B C 1
ATOM 3426 O O . GLY B 1 104 ? 8.758 25.672 2.68 1 55.06 104 GLY B O 1
ATOM 3427 N N . ASP B 1 105 ? 10.094 27.312 3.453 1 58.16 105 ASP B N 1
ATOM 3428 C CA . ASP B 1 105 ? 11.109 26.375 3.914 1 58.16 105 ASP B CA 1
ATOM 3429 C C . ASP B 1 105 ? 10.602 25.562 5.102 1 58.16 105 ASP B C 1
ATOM 3431 O O . ASP B 1 105 ? 10.82 24.344 5.172 1 58.16 105 ASP B O 1
ATOM 3435 N N . ILE B 1 106 ? 9.914 26.266 5.879 1 59.09 106 ILE B N 1
ATOM 3436 C CA . ILE B 1 106 ? 9.391 25.609 7.066 1 59.09 106 ILE B CA 1
ATOM 3437 C C . ILE B 1 106 ? 8.414 24.516 6.652 1 59.09 106 ILE B C 1
ATOM 3439 O O . ILE B 1 106 ? 8.477 23.391 7.164 1 59.09 106 ILE B O 1
ATOM 3443 N N . PHE B 1 107 ? 7.781 24.797 5.648 1 64.88 107 PHE B N 1
ATOM 3444 C CA . PHE B 1 107 ? 6.676 23.906 5.312 1 64.88 107 PHE B CA 1
ATOM 3445 C C . PHE B 1 107 ? 7.168 22.719 4.5 1 64.88 107 PHE B C 1
ATOM 3447 O O . PHE B 1 107 ? 6.492 21.688 4.426 1 64.88 107 PHE B O 1
ATOM 3454 N N . LEU B 1 108 ? 8.398 22.859 4.176 1 72 108 LEU B N 1
ATOM 3455 C CA . LEU B 1 108 ? 8.812 21.797 3.27 1 72 108 LEU B CA 1
ATOM 3456 C C . LEU B 1 108 ? 9.719 20.797 3.982 1 72 108 LEU B C 1
ATOM 3458 O O . LEU B 1 108 ? 9.547 19.594 3.838 1 72 108 LEU B O 1
ATOM 3462 N N . THR B 1 109 ? 10.695 21.391 4.758 1 80.88 109 THR B N 1
ATOM 3463 C CA . THR B 1 109 ? 11.688 20.422 5.211 1 80.88 109 THR B CA 1
ATOM 3464 C C . THR B 1 109 ? 12.047 20.672 6.676 1 80.88 109 THR B C 1
ATOM 3466 O O . THR B 1 109 ? 12.75 19.859 7.289 1 80.88 109 THR B O 1
ATOM 3469 N N . ALA B 1 110 ? 11.555 21.75 7.238 1 85.81 110 ALA B N 1
ATOM 3470 C CA . ALA B 1 110 ? 11.984 22.078 8.594 1 85.81 110 ALA B CA 1
ATOM 3471 C C . ALA B 1 110 ? 10.906 21.719 9.617 1 85.81 110 ALA B C 1
ATOM 3473 O O . ALA B 1 110 ? 10.406 22.578 10.336 1 85.81 110 ALA B O 1
ATOM 3474 N N . ASN B 1 111 ? 10.578 20.469 9.68 1 91 111 ASN B N 1
ATOM 3475 C CA . ASN B 1 111 ? 9.703 19.859 10.664 1 91 111 ASN B CA 1
ATOM 3476 C C . ASN B 1 111 ? 8.281 20.406 10.562 1 91 111 ASN B C 1
ATOM 3478 O O . ASN B 1 111 ? 7.715 20.875 11.562 1 91 111 ASN B O 1
ATOM 3482 N N . PRO B 1 112 ? 7.746 20.266 9.359 1 89.62 112 PRO B N 1
ATOM 3483 C CA . PRO B 1 112 ? 6.387 20.781 9.164 1 89.62 112 PRO B CA 1
ATOM 3484 C C . PRO B 1 112 ? 5.363 20.078 10.055 1 89.62 112 PRO B C 1
ATOM 3486 O O . PRO B 1 112 ? 4.402 20.703 10.508 1 89.62 112 PRO B O 1
ATOM 3489 N N . LEU B 1 113 ? 5.508 18.859 10.281 1 92.38 113 LEU B N 1
ATOM 3490 C CA . LEU B 1 113 ? 4.582 18.109 11.125 1 92.38 113 LEU B CA 1
ATOM 3491 C C . LEU B 1 113 ? 4.57 18.672 12.547 1 92.38 113 LEU B C 1
ATOM 3493 O O . LEU B 1 113 ? 3.506 18.953 13.102 1 92.38 113 LEU B O 1
ATOM 3497 N N . ALA B 1 114 ? 5.777 18.797 13.117 1 93.69 114 ALA B N 1
ATOM 3498 C CA . ALA B 1 114 ? 5.879 19.359 14.461 1 93.69 114 ALA B CA 1
ATOM 3499 C C . ALA B 1 114 ? 5.25 20.75 14.523 1 93.69 114 ALA B C 1
ATOM 3501 O O . ALA B 1 114 ? 4.516 21.062 15.461 1 93.69 114 ALA B O 1
ATOM 3502 N N . TYR B 1 115 ? 5.523 21.469 13.539 1 90.81 115 TYR B N 1
ATOM 3503 C CA . TYR B 1 115 ? 5.004 22.828 13.477 1 90.81 115 TYR B CA 1
ATOM 3504 C C . TYR B 1 115 ? 3.48 22.828 13.43 1 90.81 115 TYR B C 1
ATOM 3506 O O . TYR B 1 115 ? 2.832 23.516 14.227 1 90.81 115 TYR B O 1
ATOM 3514 N N . GLU B 1 116 ? 2.908 22.062 12.578 1 90.5 116 GLU B N 1
ATOM 3515 C CA . GLU B 1 116 ? 1.464 22.062 12.367 1 90.5 116 GLU B CA 1
ATOM 3516 C C . GLU B 1 116 ? 0.733 21.5 13.586 1 90.5 116 GLU B C 1
ATOM 3518 O O . GLU B 1 116 ? -0.398 21.906 13.875 1 90.5 116 GLU B O 1
ATOM 3523 N N . TYR B 1 117 ? 1.399 20.656 14.297 1 94.38 117 TYR B N 1
ATOM 3524 C CA . TYR B 1 117 ? 0.772 20.062 15.469 1 94.38 117 TYR B CA 1
ATOM 3525 C C . TYR B 1 117 ? 0.998 20.922 16.703 1 94.38 117 TYR B C 1
ATOM 3527 O O . TYR B 1 117 ? 0.608 20.547 17.812 1 94.38 117 TYR B O 1
ATOM 3535 N N . GLY B 1 118 ? 1.703 22.031 16.547 1 93 118 GLY B N 1
ATOM 3536 C CA . GLY B 1 118 ? 1.776 23.016 17.594 1 93 118 GLY B CA 1
ATOM 3537 C C . GLY B 1 118 ? 2.965 22.828 18.516 1 93 118 GLY B C 1
ATOM 3538 O O . GLY B 1 118 ? 2.885 23.125 19.719 1 93 118 GLY B O 1
ATOM 3539 N N . ALA B 1 119 ? 4.055 22.312 18.031 1 94.44 119 ALA B N 1
ATOM 3540 C CA . ALA B 1 119 ? 5.254 22.156 18.859 1 94.44 119 ALA B CA 1
ATOM 3541 C C . ALA B 1 119 ? 5.707 23.484 19.422 1 94.44 119 ALA B C 1
ATOM 3543 O O . ALA B 1 119 ? 5.684 24.516 18.734 1 94.44 119 ALA B O 1
ATOM 3544 N N . PRO B 1 120 ? 6.184 23.469 20.703 1 92.94 120 PRO B N 1
ATOM 3545 C CA . PRO B 1 120 ? 6.707 24.703 21.297 1 92.94 120 PRO B CA 1
ATOM 3546 C C . PRO B 1 120 ? 7.906 25.25 20.531 1 92.94 120 PRO B C 1
ATOM 3548 O O . PRO B 1 120 ? 8.688 24.484 19.969 1 92.94 120 PRO B O 1
ATOM 3551 N N . ILE B 1 121 ? 7.992 26.5 20.562 1 89.81 121 ILE B N 1
ATOM 3552 C CA . ILE B 1 121 ? 9.055 27.188 19.844 1 89.81 121 ILE B CA 1
ATOM 3553 C C . ILE B 1 121 ? 10.414 26.688 20.297 1 89.81 121 ILE B C 1
ATOM 3555 O O . ILE B 1 121 ? 11.336 26.516 19.5 1 89.81 121 ILE B O 1
ATOM 3559 N N . GLU B 1 122 ? 10.539 26.453 21.531 1 92.5 122 GLU B N 1
ATOM 3560 C CA . GLU B 1 122 ? 11.797 25.969 22.078 1 92.5 122 GLU B CA 1
ATOM 3561 C C . GLU B 1 122 ? 12.195 24.625 21.469 1 92.5 122 GLU B C 1
ATOM 3563 O O . GLU B 1 122 ? 13.375 24.391 21.188 1 92.5 122 GLU B O 1
ATOM 3568 N N . LEU B 1 123 ? 11.203 23.781 21.281 1 93.19 123 LEU B N 1
ATOM 3569 C CA . LEU B 1 123 ? 11.461 22.469 20.656 1 93.19 123 LEU B CA 1
ATOM 3570 C C . LEU B 1 123 ? 11.859 22.641 19.203 1 93.19 123 LEU B C 1
ATOM 3572 O O . LEU B 1 123 ? 12.773 21.953 18.719 1 93.19 123 LEU B O 1
ATOM 3576 N N . GLN B 1 124 ? 11.258 23.516 18.531 1 87.12 124 GLN B N 1
ATOM 3577 C CA . GLN B 1 124 ? 11.531 23.734 17.125 1 87.12 124 GLN B CA 1
ATOM 3578 C C . GLN B 1 124 ? 12.938 24.297 16.906 1 87.12 124 GLN B C 1
ATOM 3580 O O . GLN B 1 124 ? 13.586 23.984 15.914 1 87.12 124 GLN B O 1
ATOM 3585 N N . GLN B 1 125 ? 13.445 24.984 17.891 1 86.88 125 GLN B N 1
ATOM 3586 C CA . GLN B 1 125 ? 14.734 25.656 17.766 1 86.88 125 GLN B CA 1
ATOM 3587 C C . GLN B 1 125 ? 15.867 24.75 18.25 1 86.88 125 GLN B C 1
ATOM 3589 O O . GLN B 1 125 ? 16.938 24.719 17.641 1 86.88 125 GLN B O 1
ATOM 3594 N N . ASN B 1 126 ? 15.703 24.016 19.406 1 87 126 ASN B N 1
ATOM 3595 C CA . ASN B 1 126 ? 16.828 23.344 20.031 1 87 126 ASN B CA 1
ATOM 3596 C C . ASN B 1 126 ? 16.688 21.828 19.953 1 87 126 ASN B C 1
ATOM 3598 O O . ASN B 1 126 ? 17.609 21.078 20.312 1 87 126 ASN B O 1
ATOM 3602 N N . HIS B 1 127 ? 15.609 21.297 19.438 1 88.44 127 HIS B N 1
ATOM 3603 C CA . HIS B 1 127 ? 15.328 19.875 19.25 1 88.44 127 HIS B CA 1
ATOM 3604 C C . HIS B 1 127 ? 15.68 19.078 20.516 1 88.44 127 HIS B C 1
ATOM 3606 O O . HIS B 1 127 ? 16.297 18.016 20.422 1 88.44 127 HIS B O 1
ATOM 3612 N N . ASN B 1 128 ? 15.406 19.562 21.688 1 92.25 128 ASN B N 1
ATOM 3613 C CA . ASN B 1 128 ? 15.641 18.938 22.984 1 92.25 128 ASN B CA 1
ATOM 3614 C C . ASN B 1 128 ? 14.844 17.656 23.125 1 92.25 128 ASN B C 1
ATOM 3616 O O . ASN B 1 128 ? 13.617 17.641 22.969 1 92.25 128 ASN B O 1
ATOM 3620 N N . THR B 1 129 ? 15.523 16.594 23.484 1 94.69 129 THR B N 1
ATOM 3621 C CA . THR B 1 129 ? 14.914 15.273 23.547 1 94.69 129 THR B CA 1
ATOM 3622 C C . THR B 1 129 ? 13.836 15.227 24.625 1 94.69 129 THR B C 1
ATOM 3624 O O . THR B 1 129 ? 12.781 14.609 24.438 1 94.69 129 THR B O 1
ATOM 3627 N N . THR B 1 130 ? 14.141 15.844 25.766 1 96.31 130 THR B N 1
ATOM 3628 C CA . THR B 1 130 ? 13.172 15.859 26.844 1 96.31 130 THR B CA 1
ATOM 3629 C C . THR B 1 130 ? 11.891 16.578 26.422 1 96.31 130 THR B C 1
ATOM 3631 O O . THR B 1 130 ? 10.789 16.078 26.656 1 96.31 130 THR B O 1
ATOM 3634 N N . LEU B 1 131 ? 12.062 17.703 25.812 1 96.62 131 LEU B N 1
ATOM 3635 C CA . LEU B 1 131 ? 10.914 18.469 25.328 1 96.62 131 LEU B CA 1
ATOM 3636 C C . LEU B 1 131 ? 10.172 17.688 24.234 1 96.62 131 LEU B C 1
ATOM 3638 O O . LEU B 1 131 ? 8.938 17.719 24.188 1 96.62 131 LEU B O 1
ATOM 3642 N N . LEU B 1 132 ? 10.906 17.047 23.391 1 97.44 132 LEU B N 1
ATOM 3643 C CA . LEU B 1 132 ? 10.305 16.25 22.328 1 97.44 132 LEU B CA 1
ATOM 3644 C C . LEU B 1 132 ? 9.453 15.125 22.906 1 97.44 132 LEU B C 1
ATOM 3646 O O . LEU B 1 132 ? 8.312 14.922 22.484 1 97.44 132 LEU B O 1
ATOM 3650 N N . ASN B 1 133 ? 9.992 14.438 23.844 1 97.75 133 ASN B N 1
ATOM 3651 C CA . ASN B 1 133 ? 9.25 13.352 24.484 1 97.75 133 ASN B CA 1
ATOM 3652 C C . ASN B 1 133 ? 7.984 13.867 25.156 1 97.75 133 ASN B C 1
ATOM 3654 O O . ASN B 1 133 ? 6.938 13.227 25.094 1 97.75 133 ASN B O 1
ATOM 3658 N N . ALA B 1 134 ? 8.102 14.961 25.844 1 97.56 134 ALA B N 1
ATOM 3659 C CA . ALA B 1 134 ? 6.938 15.57 26.484 1 97.56 134 ALA B CA 1
ATOM 3660 C C . ALA B 1 134 ? 5.879 15.945 25.438 1 97.56 134 ALA B C 1
ATOM 3662 O O . ALA B 1 134 ? 4.684 15.75 25.672 1 97.56 134 ALA B O 1
ATOM 3663 N N . PHE B 1 135 ? 6.324 16.516 24.344 1 97.62 135 PHE B N 1
ATOM 3664 C CA . PHE B 1 135 ? 5.426 16.906 23.266 1 97.62 135 PHE B CA 1
ATOM 3665 C C . PHE B 1 135 ? 4.707 15.695 22.688 1 97.62 135 PHE B C 1
ATOM 3667 O O . PHE B 1 135 ? 3.494 15.734 22.469 1 97.62 135 PHE B O 1
ATOM 3674 N N . ILE B 1 136 ? 5.363 14.609 22.453 1 98.19 136 ILE B N 1
ATOM 3675 C CA . ILE B 1 136 ? 4.801 13.375 21.922 1 98.19 136 ILE B CA 1
ATOM 3676 C C . ILE B 1 136 ? 3.762 12.828 22.906 1 98.19 136 ILE B C 1
ATOM 3678 O O . ILE B 1 136 ? 2.672 12.414 22.5 1 98.19 136 ILE B O 1
ATOM 3682 N N . LYS B 1 137 ? 4.086 12.828 24.172 1 98 137 LYS B N 1
ATOM 3683 C CA . LYS B 1 137 ? 3.154 12.359 25.188 1 98 137 LYS B CA 1
ATOM 3684 C C . LYS B 1 137 ? 1.886 13.211 25.203 1 98 137 LYS B C 1
ATOM 3686 O O . LYS B 1 137 ? 0.783 12.68 25.359 1 98 137 LYS B O 1
ATOM 3691 N N . GLN B 1 138 ? 2.092 14.477 25.094 1 97.62 138 GLN B N 1
ATOM 3692 C CA . GLN B 1 138 ? 0.953 15.383 25.016 1 97.62 138 GLN B CA 1
ATOM 3693 C C . GLN B 1 138 ? 0.037 15.023 23.859 1 97.62 138 GLN B C 1
ATOM 3695 O O . GLN B 1 138 ? -1.178 14.906 24.031 1 97.62 138 GLN B O 1
ATOM 3700 N N . LEU B 1 139 ? 0.61 14.836 22.672 1 97.56 139 LEU B N 1
ATOM 3701 C CA . LEU B 1 139 ? -0.174 14.484 21.484 1 97.56 139 LEU B CA 1
ATOM 3702 C C . LEU B 1 139 ? -0.888 13.156 21.688 1 97.56 139 LEU B C 1
ATOM 3704 O O . LEU B 1 139 ? -2.039 12.992 21.266 1 97.56 139 LEU B O 1
ATOM 3708 N N . GLU B 1 140 ? -0.212 12.234 22.297 1 97.19 140 GLU B N 1
ATOM 3709 C CA . GLU B 1 140 ? -0.794 10.922 22.547 1 97.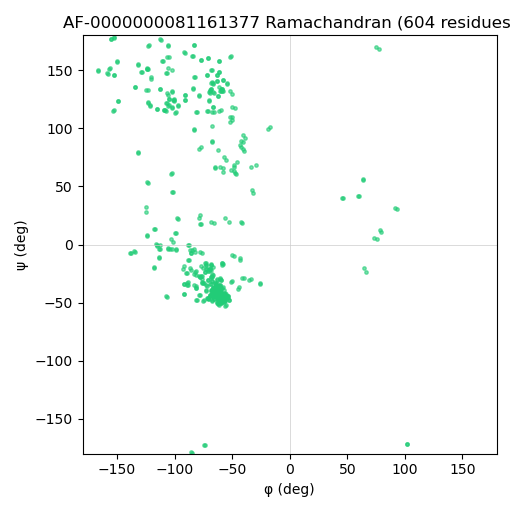19 140 GLU B CA 1
ATOM 3710 C C . GLU B 1 140 ? -2.039 11.031 23.422 1 97.19 140 GLU B C 1
ATOM 3712 O O . GLU B 1 140 ? -3.002 10.281 23.234 1 97.19 140 GLU B O 1
ATOM 3717 N N . GLN B 1 141 ? -2.004 11.906 24.344 1 96.56 141 GLN B N 1
ATOM 3718 C CA . GLN B 1 141 ? -3.121 12.094 25.266 1 96.56 141 GLN B CA 1
ATOM 3719 C C . GLN B 1 141 ? -4.262 12.852 24.594 1 96.56 141 GLN B C 1
ATOM 3721 O O . GLN B 1 141 ? -5.434 12.609 24.891 1 96.56 141 GLN B O 1
ATOM 3726 N N . GLU B 1 142 ? -3.914 13.695 23.75 1 96.44 142 GLU B N 1
ATOM 3727 C CA . GLU B 1 142 ? -4.906 14.617 23.203 1 96.44 142 GLU B CA 1
ATOM 3728 C C . GLU B 1 142 ? -5.586 14.023 21.969 1 96.44 142 GLU B C 1
ATOM 3730 O O . GLU B 1 142 ? -6.754 14.312 21.688 1 96.44 142 GLU B O 1
ATOM 3735 N N . PHE B 1 143 ? -4.875 13.234 21.203 1 97.06 143 PHE B N 1
ATOM 3736 C CA . PHE B 1 143 ? -5.426 12.664 19.969 1 97.06 143 PHE B CA 1
ATOM 3737 C C . PHE B 1 143 ? -5.859 11.219 20.188 1 97.06 143 PHE B C 1
ATOM 3739 O O . PHE B 1 143 ? -5.051 10.375 20.578 1 97.06 143 PHE B O 1
ATOM 3746 N N . ARG B 1 144 ? -7.102 11 19.875 1 96.56 144 ARG B N 1
ATOM 3747 C CA . ARG B 1 144 ? -7.625 9.641 19.969 1 96.56 144 ARG B CA 1
ATOM 3748 C C . ARG B 1 144 ? -6.914 8.711 19 1 96.56 144 ARG B C 1
ATOM 3750 O O . ARG B 1 144 ? -6.711 7.527 19.297 1 96.56 144 ARG B O 1
ATOM 3757 N N . MET B 1 145 ? -6.586 9.258 17.875 1 97.06 145 MET B N 1
ATOM 3758 C CA . MET B 1 145 ? -5.883 8.5 16.844 1 97.06 145 MET B CA 1
ATOM 3759 C C . MET B 1 145 ? -5.152 9.438 15.891 1 97.06 145 MET B C 1
ATOM 3761 O O . MET B 1 145 ? -5.598 10.562 15.648 1 97.06 145 MET B O 1
ATOM 3765 N N . ILE B 1 146 ? -4.062 8.977 15.422 1 97.69 146 ILE B N 1
ATOM 3766 C CA . ILE B 1 146 ? -3.342 9.633 14.328 1 97.69 146 ILE B CA 1
ATOM 3767 C C . ILE B 1 146 ? -3.32 8.719 13.109 1 97.69 146 ILE B C 1
ATOM 3769 O O . ILE B 1 146 ? -2.77 7.613 13.156 1 97.69 146 ILE B O 1
ATOM 3773 N N . ILE B 1 147 ? -3.934 9.172 12.055 1 97.75 147 ILE B N 1
ATOM 3774 C CA . ILE B 1 147 ? -3.934 8.461 10.781 1 97.75 147 ILE B CA 1
ATOM 3775 C C . ILE B 1 147 ? -2.535 8.5 10.172 1 97.75 147 ILE B C 1
ATOM 3777 O O . ILE B 1 147 ? -1.873 9.539 10.18 1 97.75 147 ILE B O 1
ATOM 3781 N N . ILE B 1 148 ? -2.088 7.352 9.734 1 97.56 148 ILE B N 1
ATOM 3782 C CA . ILE B 1 148 ? -0.842 7.266 8.984 1 97.56 148 ILE B CA 1
ATOM 3783 C C . ILE B 1 148 ? -1.149 7.109 7.496 1 97.56 148 ILE B C 1
ATOM 3785 O O . ILE B 1 148 ? -1.705 6.09 7.074 1 97.56 148 ILE B O 1
ATOM 3789 N N . SER B 1 149 ? -0.731 8.062 6.688 1 94.56 149 SER B N 1
ATOM 3790 C CA . SER B 1 149 ? -1.115 8.141 5.281 1 94.56 149 SER B CA 1
ATOM 3791 C C . SER B 1 149 ? -0.662 6.906 4.512 1 94.56 149 SER B C 1
ATOM 3793 O O . SER B 1 149 ? -1.359 6.438 3.609 1 94.56 149 SER B O 1
ATOM 3795 N N . ASP B 1 150 ? 0.482 6.324 4.84 1 92.31 150 ASP B N 1
ATOM 3796 C CA . ASP B 1 150 ? 1.009 5.145 4.16 1 92.31 150 ASP B CA 1
ATOM 3797 C C . ASP B 1 150 ? 0.21 3.896 4.527 1 92.31 150 ASP B C 1
ATOM 3799 O O . ASP B 1 150 ? 0.341 2.855 3.879 1 92.31 150 ASP B O 1
ATOM 3803 N N . PHE B 1 151 ? -0.494 3.953 5.531 1 95.69 151 PHE B N 1
ATOM 3804 C CA . PHE B 1 151 ? -1.396 2.902 5.988 1 95.69 151 PHE B CA 1
ATOM 3805 C C . PHE B 1 151 ? -2.816 3.432 6.129 1 95.69 151 PHE B C 1
ATOM 3807 O O . PHE B 1 151 ? -3.453 3.25 7.172 1 95.69 151 PHE B O 1
ATOM 3814 N N . PHE B 1 152 ? -3.227 4.023 5.004 1 96.38 152 PHE B N 1
ATOM 3815 C CA . PHE B 1 152 ? -4.473 4.781 5.012 1 96.38 152 PHE B CA 1
ATOM 3816 C C . PHE B 1 152 ? -5.668 3.848 5.172 1 96.38 152 PHE B C 1
ATOM 3818 O O . PHE B 1 152 ? -6.59 4.137 5.941 1 96.38 152 PHE B O 1
ATOM 3825 N N . GLU B 1 153 ? -5.699 2.707 4.461 1 97.31 153 GLU B N 1
ATOM 3826 C CA . GLU B 1 153 ? -6.82 1.778 4.566 1 97.31 153 GLU B CA 1
ATOM 3827 C C . GLU B 1 153 ? -6.914 1.183 5.969 1 97.31 153 GLU B C 1
ATOM 3829 O O . GLU B 1 153 ? -8 1.073 6.535 1 97.31 153 GLU B O 1
ATOM 3834 N N . GLU B 1 154 ? -5.781 0.814 6.504 1 97.5 154 GLU B N 1
ATOM 3835 C CA . GLU B 1 154 ? -5.738 0.344 7.887 1 97.5 154 GLU B CA 1
ATOM 3836 C C . GLU B 1 154 ? -6.262 1.406 8.844 1 97.5 154 GLU B C 1
ATOM 3838 O O . GLU B 1 154 ? -7.035 1.1 9.758 1 97.5 154 GLU B O 1
ATOM 3843 N N . SER B 1 155 ? -5.844 2.625 8.57 1 98.31 155 SER B N 1
ATOM 3844 C CA . SER B 1 155 ? -6.246 3.738 9.422 1 98.31 155 SER B CA 1
ATOM 3845 C C . SER B 1 155 ? -7.746 3.996 9.32 1 98.31 155 SER B C 1
ATOM 3847 O O . SER B 1 155 ? -8.398 4.305 10.32 1 98.31 155 SER B O 1
ATOM 3849 N N . MET B 1 156 ? -8.32 3.854 8.164 1 98 156 MET B N 1
ATOM 3850 C CA . MET B 1 156 ? -9.75 4.086 7.961 1 98 156 MET B CA 1
ATOM 3851 C C . MET B 1 156 ? -10.578 3.057 8.719 1 98 156 MET B C 1
ATOM 3853 O O . MET B 1 156 ? -11.562 3.408 9.383 1 98 156 MET B O 1
ATOM 3857 N N . VAL B 1 157 ? -10.141 1.847 8.602 1 98.44 157 VAL B N 1
ATOM 3858 C CA . VAL B 1 157 ? -10.867 0.792 9.305 1 98.44 157 VAL B CA 1
ATOM 3859 C C . VAL B 1 157 ? -10.781 1.019 10.812 1 98.44 157 VAL B C 1
ATOM 3861 O O . VAL B 1 157 ? -11.781 0.893 11.523 1 98.44 157 VAL B O 1
ATOM 3864 N N . LEU B 1 158 ? -9.609 1.347 11.289 1 98.5 158 LEU B N 1
ATOM 3865 C CA . LEU B 1 158 ? -9.445 1.622 12.711 1 98.5 158 LEU B CA 1
ATOM 3866 C C . LEU B 1 158 ? -10.305 2.812 13.133 1 98.5 158 LEU B C 1
ATOM 3868 O O . LEU B 1 158 ? -10.961 2.766 14.172 1 98.5 158 LEU B O 1
ATOM 3872 N N . MET B 1 159 ? -10.234 3.883 12.352 1 97.94 159 MET B N 1
ATOM 3873 C CA . MET B 1 159 ? -11.023 5.074 12.656 1 97.94 159 MET B CA 1
ATOM 3874 C C . MET B 1 159 ? -12.508 4.734 12.734 1 97.94 159 MET B C 1
ATOM 3876 O O . MET B 1 159 ? -13.203 5.184 13.648 1 97.94 159 MET B O 1
ATOM 3880 N N . ARG B 1 160 ? -12.977 3.963 11.773 1 97.56 160 ARG B N 1
ATOM 3881 C CA . ARG B 1 160 ? -14.367 3.523 11.766 1 97.56 160 ARG B CA 1
ATOM 3882 C C . ARG B 1 160 ? -14.742 2.865 13.094 1 97.56 160 ARG B C 1
ATOM 3884 O O . ARG B 1 160 ? -15.781 3.176 13.68 1 97.56 160 ARG B O 1
ATOM 3891 N N . ARG B 1 161 ? -13.938 1.994 13.555 1 97.69 161 ARG B N 1
ATOM 3892 C CA . ARG B 1 161 ? -14.195 1.267 14.797 1 97.69 161 ARG B CA 1
ATOM 3893 C C . ARG B 1 161 ? -14.172 2.205 16 1 97.69 161 ARG B C 1
ATOM 3895 O O . ARG B 1 161 ? -15.07 2.166 16.844 1 97.69 161 ARG B O 1
ATOM 3902 N N . LEU B 1 162 ? -13.141 3.051 16.047 1 96.56 162 LEU B N 1
ATOM 3903 C CA . LEU B 1 162 ? -12.945 3.928 17.203 1 96.56 162 LEU B CA 1
ATOM 3904 C C . LEU B 1 162 ? -14.094 4.926 17.312 1 96.56 162 LEU B C 1
ATOM 3906 O O . LEU B 1 162 ? -14.469 5.309 18.422 1 96.56 162 LEU B O 1
ATOM 3910 N N . LEU B 1 163 ? -14.633 5.328 16.172 1 95.44 163 LEU B N 1
ATOM 3911 C CA . LEU B 1 163 ? -15.672 6.348 16.188 1 95.44 163 LEU B CA 1
ATOM 3912 C C . LEU B 1 163 ? -17.062 5.719 16.094 1 95.44 163 LEU B C 1
ATOM 3914 O O . LEU B 1 163 ? -18.062 6.426 16.078 1 95.44 163 LEU B O 1
ATOM 3918 N N . ASN B 1 164 ? -17.094 4.41 15.938 1 95.19 164 ASN B N 1
ATOM 3919 C CA . ASN B 1 164 ? -18.344 3.672 15.789 1 95.19 164 ASN B CA 1
ATOM 3920 C C . ASN B 1 164 ? -19.125 4.145 14.562 1 95.19 164 ASN B C 1
ATOM 3922 O O . ASN B 1 164 ? -20.328 4.402 14.656 1 95.19 164 ASN B O 1
ATOM 3926 N N . TRP B 1 165 ? -18.453 4.371 13.516 1 95 165 TRP B N 1
ATOM 3927 C CA . TRP B 1 165 ? -19.047 4.758 12.242 1 95 165 TRP B CA 1
ATOM 3928 C C . TRP B 1 165 ? -19.344 3.533 11.383 1 95 165 TRP B C 1
ATOM 3930 O O . TRP B 1 165 ? -18.922 2.42 11.711 1 95 165 TRP B O 1
ATOM 3940 N N . GLY B 1 166 ? -20.156 3.732 10.328 1 95.56 166 GLY B N 1
ATOM 3941 C CA . GLY B 1 166 ? -20.375 2.678 9.352 1 95.56 166 GLY B CA 1
ATOM 3942 C C . GLY B 1 166 ? -19.312 2.627 8.273 1 95.56 166 GLY B C 1
ATOM 3943 O O . GLY B 1 166 ? -18.562 3.588 8.086 1 95.56 166 GLY B O 1
ATOM 3944 N N . THR B 1 167 ? -19.266 1.494 7.594 1 97.69 167 THR B N 1
ATOM 3945 C CA . THR B 1 167 ? -18.297 1.319 6.531 1 97.69 167 THR B CA 1
ATOM 3946 C C . THR B 1 167 ? -18.469 2.379 5.449 1 97.69 167 THR B C 1
ATOM 3948 O O . THR B 1 167 ? -17.5 2.873 4.887 1 97.69 167 THR B O 1
ATOM 3951 N N . LYS B 1 168 ? -19.688 2.74 5.164 1 97 168 LYS B N 1
ATOM 3952 C CA . LYS B 1 168 ? -19.969 3.74 4.141 1 97 168 LYS B CA 1
ATOM 3953 C C . LYS B 1 168 ? -19.312 5.074 4.477 1 97 168 LYS B C 1
ATOM 3955 O O . LYS B 1 168 ? -18.875 5.805 3.584 1 97 168 LYS B O 1
ATOM 3960 N N . ASP B 1 169 ? -19.188 5.328 5.758 1 95.25 169 ASP B N 1
ATOM 3961 C CA . ASP B 1 169 ? -18.703 6.621 6.227 1 95.25 169 ASP B CA 1
ATOM 3962 C C . ASP B 1 169 ? -17.203 6.766 5.984 1 95.25 169 ASP B C 1
ATOM 3964 O O . ASP B 1 169 ? -16.656 7.875 6.035 1 95.25 169 ASP B O 1
ATOM 3968 N N . VAL B 1 170 ? -16.531 5.719 5.727 1 96.81 170 VAL B N 1
ATOM 3969 C CA . VAL B 1 170 ? -15.078 5.809 5.59 1 96.81 170 VAL B CA 1
ATOM 3970 C C . VAL B 1 170 ? -14.664 5.414 4.176 1 96.81 170 VAL B C 1
ATOM 3972 O O . VAL B 1 170 ? -13.492 5.137 3.916 1 96.81 170 VAL B O 1
ATOM 3975 N N . LEU B 1 171 ? -15.617 5.332 3.279 1 96.75 171 LEU B N 1
ATOM 3976 C CA . LEU B 1 171 ? -15.297 5.07 1.882 1 96.75 171 LEU B CA 1
ATOM 3977 C C . LEU B 1 171 ? -14.656 6.297 1.235 1 96.75 171 LEU B C 1
ATOM 3979 O O . LEU B 1 171 ? -14.977 7.434 1.598 1 96.75 171 LEU B O 1
ATOM 3983 N N . TYR B 1 172 ? -13.781 6.055 0.359 1 94.75 172 TYR B N 1
ATOM 3984 C CA . TYR B 1 172 ? -13.188 7.105 -0.459 1 94.75 172 TYR B CA 1
ATOM 3985 C C . TYR B 1 172 ? -12.781 6.566 -1.825 1 94.75 172 TYR B C 1
ATOM 3987 O O . TYR B 1 172 ? -12.688 5.352 -2.02 1 94.75 172 TYR B O 1
ATOM 3995 N N . VAL B 1 173 ? -12.664 7.43 -2.777 1 92.56 173 VAL B N 1
ATOM 3996 C CA . VAL B 1 173 ? -12.219 7.105 -4.129 1 92.56 173 VAL B CA 1
ATOM 3997 C C . VAL B 1 173 ? -10.859 7.758 -4.395 1 92.56 173 VAL B C 1
ATOM 3999 O O . VAL B 1 173 ? -10.617 8.891 -3.979 1 92.56 173 VAL B O 1
ATOM 4002 N N . ASP B 1 174 ? -10 6.918 -4.961 1 86.75 174 ASP B N 1
ATOM 4003 C CA . ASP B 1 174 ? -8.711 7.48 -5.355 1 86.75 174 ASP B CA 1
ATOM 4004 C C . ASP B 1 174 ? -8.883 8.492 -6.488 1 86.75 174 ASP B C 1
ATOM 4006 O O . ASP B 1 174 ? -9.461 8.172 -7.531 1 86.75 174 ASP B O 1
ATOM 4010 N N . LEU B 1 175 ? -8.508 9.68 -6.184 1 74.69 175 LEU B N 1
ATOM 4011 C CA . LEU B 1 175 ? -8.57 10.688 -7.234 1 74.69 175 LEU B CA 1
ATOM 4012 C C . LEU B 1 175 ? -7.324 10.633 -8.117 1 74.69 175 LEU B C 1
ATOM 4014 O O . LEU B 1 175 ? -6.219 10.406 -7.625 1 74.69 175 LEU B O 1
ATOM 4018 N N . ASN B 1 176 ? -7.488 9.914 -9.406 1 53.44 176 ASN B N 1
ATOM 4019 C CA . ASN B 1 176 ? -6.367 9.867 -10.344 1 53.44 176 ASN B CA 1
ATOM 4020 C C . ASN B 1 176 ? -5.742 11.242 -10.547 1 53.44 176 ASN B C 1
ATOM 4022 O O . ASN B 1 176 ? -6.215 12.031 -11.375 1 53.44 176 ASN B O 1
ATOM 4026 N N . VAL B 1 177 ? -5.25 11.836 -9.656 1 50.22 177 VAL B N 1
ATOM 4027 C CA . VAL B 1 177 ? -4.602 13.109 -9.953 1 50.22 177 VAL B CA 1
ATOM 4028 C C . VAL B 1 177 ? -3.457 12.883 -10.938 1 50.22 177 VAL B C 1
ATOM 4030 O O . VAL B 1 177 ? -2.504 12.164 -10.641 1 50.22 177 VAL B O 1
ATOM 4033 N N . SER B 1 178 ? -3.816 12.5 -12.141 1 46.25 178 SER B N 1
ATOM 4034 C CA . SER B 1 178 ? -2.773 12.492 -13.164 1 46.25 178 SER B CA 1
ATOM 4035 C C . SER B 1 178 ? -1.591 13.359 -12.75 1 46.25 178 SER B C 1
ATOM 4037 O O . SER B 1 178 ? -1.774 14.461 -12.227 1 46.25 178 SER B O 1
ATOM 4039 N N . ASN B 1 179 ? -0.653 12.727 -12.289 1 47.75 179 ASN B N 1
ATOM 4040 C CA . ASN B 1 179 ? 0.596 13.469 -12.156 1 47.75 179 ASN B CA 1
ATOM 4041 C C . ASN B 1 179 ? 0.743 14.516 -13.258 1 47.75 179 ASN B C 1
ATOM 4043 O O . ASN B 1 179 ? 1.305 14.234 -14.32 1 47.75 179 ASN B O 1
ATOM 4047 N N . LYS B 1 180 ? -0.249 15.211 -13.453 1 43.41 180 LYS B N 1
ATOM 4048 C CA . LYS B 1 180 ? -0.022 16.25 -14.453 1 43.41 180 LYS B CA 1
ATOM 4049 C C . LYS B 1 180 ? 1.361 16.875 -14.305 1 43.41 180 LYS B C 1
ATOM 4051 O O . LYS B 1 180 ? 1.74 17.75 -15.078 1 43.41 180 LYS B O 1
ATOM 4056 N N . SER B 1 181 ? 1.883 16.906 -13.18 1 44.06 181 SER B N 1
ATOM 4057 C CA . SER B 1 181 ? 3.006 17.844 -13.242 1 44.06 181 SER B CA 1
ATOM 4058 C C . SER B 1 181 ? 4.121 17.297 -14.133 1 44.06 181 SER B C 1
ATOM 4060 O O . SER B 1 181 ? 4.637 16.203 -13.891 1 44.06 181 SER B O 1
ATOM 4062 N N . ASN B 1 182 ? 4.039 17.578 -15.266 1 44.34 182 ASN B N 1
ATOM 4063 C CA . ASN B 1 182 ? 5.113 17.594 -16.25 1 44.34 182 ASN B CA 1
ATOM 4064 C C . ASN B 1 182 ? 6.473 17.812 -15.602 1 44.34 182 ASN B C 1
ATOM 4066 O O . ASN B 1 182 ? 7.496 17.844 -16.281 1 44.34 182 ASN B O 1
ATOM 4070 N N . PHE B 1 183 ? 6.488 18.531 -14.594 1 44.53 183 PHE B N 1
ATOM 4071 C CA . PHE B 1 183 ? 7.812 18.906 -14.117 1 44.53 183 PHE B CA 1
ATOM 4072 C C . PHE B 1 183 ? 8.469 17.75 -13.375 1 44.53 183 PHE B C 1
ATOM 4074 O O . PHE B 1 183 ? 8.102 17.453 -12.234 1 44.53 183 PHE B O 1
ATOM 4081 N N . LYS B 1 184 ? 9.039 16.922 -14.094 1 54.41 184 LYS B N 1
ATOM 4082 C CA . LYS B 1 184 ? 9.828 15.727 -13.828 1 54.41 184 LYS B CA 1
ATOM 4083 C C . LYS B 1 184 ? 10.969 16.016 -12.867 1 54.41 184 LYS B C 1
ATOM 4085 O O . LYS B 1 184 ? 12.094 15.531 -13.062 1 54.41 184 LYS B O 1
ATOM 4090 N N . VAL B 1 185 ? 10.953 17.125 -12.062 1 58.53 185 VAL B N 1
ATOM 4091 C CA . VAL B 1 185 ? 12.109 17.219 -11.18 1 58.53 185 VAL B CA 1
ATOM 4092 C C . VAL B 1 185 ? 12.062 16.094 -10.148 1 58.53 185 VAL B C 1
ATOM 4094 O O . VAL B 1 185 ? 11.078 15.961 -9.414 1 58.53 185 VAL B O 1
ATOM 4097 N N . VAL B 1 186 ? 13.031 15.211 -10.258 1 67.38 186 VAL B N 1
ATOM 4098 C CA . VAL B 1 186 ? 13.117 13.992 -9.461 1 67.38 186 VAL B CA 1
ATOM 4099 C C . VAL B 1 186 ? 14.109 14.195 -8.312 1 67.38 186 VAL B C 1
ATOM 4101 O O . VAL B 1 186 ? 15.258 14.594 -8.539 1 67.38 186 VAL B O 1
ATOM 4104 N N . ALA B 1 187 ? 13.594 14.188 -7.074 1 78.19 187 ALA B N 1
ATOM 4105 C CA . ALA B 1 187 ? 14.469 14.203 -5.906 1 78.19 187 ALA B CA 1
ATOM 4106 C C . ALA B 1 187 ? 15.406 12.992 -5.902 1 78.19 187 ALA B C 1
ATOM 4108 O O . ALA B 1 187 ? 14.984 11.875 -6.211 1 78.19 187 ALA B O 1
ATOM 4109 N N . THR B 1 188 ? 16.719 13.281 -5.633 1 83.25 188 THR B N 1
ATOM 4110 C CA . THR B 1 188 ? 17.719 12.219 -5.559 1 83.25 188 THR B CA 1
ATOM 4111 C C . THR B 1 188 ? 17.719 11.57 -4.176 1 83.25 188 THR B C 1
ATOM 4113 O O . THR B 1 188 ? 17.047 12.055 -3.262 1 83.25 188 THR B O 1
ATOM 4116 N N . SER B 1 189 ? 18.484 10.516 -4.148 1 87.81 189 SER B N 1
ATOM 4117 C CA . SER B 1 189 ? 18.625 9.859 -2.854 1 87.81 189 SER B CA 1
ATOM 4118 C C . SER B 1 189 ? 19.297 10.781 -1.836 1 87.81 189 SER B C 1
ATOM 4120 O O . SER B 1 189 ? 18.984 10.727 -0.644 1 87.81 189 SER B O 1
ATOM 4122 N N . LYS B 1 190 ? 20.109 11.617 -2.348 1 86.88 190 LYS B N 1
ATOM 4123 C CA . LYS B 1 190 ? 20.75 12.594 -1.471 1 86.88 190 LYS B CA 1
ATOM 4124 C C . LYS B 1 190 ? 19.734 13.609 -0.946 1 86.88 190 LYS B C 1
ATOM 4126 O O . LYS B 1 190 ? 19.766 13.969 0.231 1 86.88 190 LYS B O 1
ATOM 4131 N N . HIS B 1 191 ? 18.922 14.062 -1.811 1 88.12 191 HIS B N 1
ATOM 4132 C CA . HIS B 1 191 ? 17.859 14.977 -1.396 1 88.12 191 HIS B CA 1
ATOM 4133 C C . HIS B 1 191 ? 16.984 14.359 -0.304 1 88.12 191 HIS B C 1
ATOM 4135 O O . HIS B 1 191 ? 16.656 15.023 0.679 1 88.12 191 HIS B O 1
ATOM 4141 N N . ARG B 1 192 ? 16.656 13.164 -0.518 1 91.5 192 ARG B N 1
ATOM 4142 C CA . ARG B 1 192 ? 15.859 12.43 0.465 1 91.5 192 ARG B CA 1
ATOM 4143 C C . ARG B 1 192 ? 16.547 12.422 1.826 1 91.5 192 ARG B C 1
ATOM 4145 O O . ARG B 1 192 ? 15.914 12.695 2.848 1 91.5 192 ARG B O 1
ATOM 4152 N N . ASP B 1 193 ? 17.812 12.109 1.841 1 92.69 193 ASP B N 1
ATOM 4153 C CA . ASP B 1 193 ? 18.562 12.086 3.09 1 92.69 193 ASP B CA 1
ATOM 4154 C C . ASP B 1 193 ? 18.562 13.461 3.756 1 92.69 193 ASP B C 1
ATOM 4156 O O . ASP B 1 193 ? 18.469 13.562 4.98 1 92.69 193 ASP B O 1
ATOM 4160 N N . LEU B 1 194 ? 18.688 14.445 2.928 1 90.75 194 LEU B N 1
ATOM 4161 C CA . LEU B 1 194 ? 18.688 15.805 3.445 1 90.75 194 LEU B CA 1
ATOM 4162 C C . LEU B 1 194 ? 17.328 16.156 4.055 1 90.75 194 LEU B C 1
ATOM 4164 O O . LEU B 1 194 ? 17.266 16.828 5.086 1 90.75 194 LEU B O 1
ATOM 4168 N N . VAL B 1 195 ? 16.266 15.719 3.461 1 91.56 195 VAL B N 1
ATOM 4169 C CA . VAL B 1 195 ? 14.93 15.961 3.984 1 91.56 195 VAL B CA 1
ATOM 4170 C C . VAL B 1 195 ? 14.789 15.328 5.367 1 91.56 195 VAL B C 1
ATOM 4172 O O . VAL B 1 195 ? 14.328 15.977 6.309 1 91.56 195 VAL B O 1
ATOM 4175 N N . TYR B 1 196 ? 15.266 14.109 5.496 1 94.19 196 TYR B N 1
ATOM 4176 C CA . TYR B 1 196 ? 15.156 13.422 6.773 1 94.19 196 TYR B CA 1
ATOM 4177 C C . TYR B 1 196 ? 16 14.102 7.84 1 94.19 196 TYR B C 1
ATOM 4179 O O . TYR B 1 196 ? 15.594 14.188 9 1 94.19 196 TYR B O 1
ATOM 4187 N N . LYS B 1 197 ? 17.109 14.547 7.441 1 92.31 197 LYS B N 1
ATOM 4188 C CA . LYS B 1 197 ? 18 15.242 8.383 1 92.31 197 LYS B CA 1
ATOM 4189 C C . LYS B 1 197 ? 17.359 16.547 8.867 1 92.31 197 LYS B C 1
ATOM 4191 O O . LYS B 1 197 ? 17.406 16.844 10.062 1 92.31 197 LYS B O 1
ATOM 4196 N N . ARG B 1 198 ? 16.766 17.234 8 1 90.38 198 ARG B N 1
ATOM 4197 C CA . ARG B 1 198 ? 16.188 18.531 8.32 1 90.38 198 ARG B CA 1
ATOM 4198 C C . ARG B 1 198 ? 14.875 18.375 9.086 1 90.38 198 ARG B C 1
ATOM 4200 O O . ARG B 1 198 ? 14.508 19.25 9.883 1 90.38 198 ARG B O 1
ATOM 4207 N N . ALA B 1 199 ? 14.234 17.312 8.812 1 93.56 199 ALA B N 1
ATOM 4208 C CA . ALA B 1 199 ? 12.961 17.047 9.484 1 93.56 199 ALA B CA 1
ATOM 4209 C C . ALA B 1 199 ? 13.125 16.047 10.617 1 93.56 199 ALA B C 1
ATOM 4211 O O . ALA B 1 199 ? 12.32 15.125 10.773 1 93.56 199 ALA B O 1
ATOM 4212 N N . SER B 1 200 ? 14.133 16.234 11.406 1 94.25 200 SER B N 1
ATOM 4213 C CA . SER B 1 200 ? 14.523 15.242 12.406 1 94.25 200 SER B CA 1
ATOM 4214 C C . SER B 1 200 ? 13.453 15.086 13.484 1 94.25 200 SER B C 1
ATOM 4216 O O . SER B 1 200 ? 13.211 13.977 13.969 1 94.25 200 SER B O 1
ATOM 4218 N N . LEU B 1 201 ? 12.789 16.188 13.898 1 95.81 201 LEU B N 1
ATOM 4219 C CA . LEU B 1 201 ? 11.703 16.078 14.867 1 95.81 201 LEU B CA 1
ATOM 4220 C C . LEU B 1 201 ? 10.547 15.266 14.297 1 95.81 201 LEU B C 1
ATOM 4222 O O . LEU B 1 201 ? 10.023 14.375 14.969 1 95.81 201 LEU B O 1
ATOM 4226 N N . ASP B 1 202 ? 10.242 15.594 13.055 1 96.44 202 ASP B N 1
ATOM 4227 C CA . ASP B 1 202 ? 9.125 14.914 12.391 1 96.44 202 ASP B CA 1
ATOM 4228 C C . ASP B 1 202 ? 9.391 13.414 12.266 1 96.44 202 ASP B C 1
ATOM 4230 O O . ASP B 1 202 ? 8.461 12.609 12.367 1 96.44 202 ASP B O 1
ATOM 4234 N N . VAL B 1 203 ? 10.633 13.055 12.047 1 96.62 203 VAL B N 1
ATOM 4235 C CA . VAL B 1 203 ? 11 11.648 11.914 1 96.62 203 VAL B CA 1
ATOM 4236 C C . VAL B 1 203 ? 10.656 10.898 13.203 1 96.62 203 VAL B C 1
ATOM 4238 O O . VAL B 1 203 ? 10.055 9.828 13.156 1 96.62 203 VAL B O 1
ATOM 4241 N N . VAL B 1 204 ? 10.977 11.461 14.32 1 97.19 204 VAL B N 1
ATOM 4242 C CA . VAL B 1 204 ? 10.758 10.828 15.617 1 97.19 204 VAL B CA 1
ATOM 4243 C C . VAL B 1 204 ? 9.266 10.805 15.938 1 97.19 204 VAL B C 1
ATOM 4245 O O . VAL B 1 204 ? 8.734 9.781 16.359 1 97.19 204 VAL B O 1
ATOM 4248 N N . ILE B 1 205 ? 8.602 11.938 15.719 1 97.94 205 ILE B N 1
ATOM 4249 C CA . ILE B 1 205 ? 7.176 12.031 16 1 97.94 205 ILE B CA 1
ATOM 4250 C C . ILE B 1 205 ? 6.41 11.023 15.141 1 97.94 205 ILE B C 1
ATOM 4252 O O . ILE B 1 205 ? 5.57 10.281 15.641 1 97.94 205 ILE B O 1
ATOM 4256 N N . TYR B 1 206 ? 6.734 11 13.883 1 97.88 206 TYR B N 1
ATOM 4257 C CA . TYR B 1 206 ? 6.086 10.086 12.945 1 97.88 206 TYR B CA 1
ATOM 4258 C C . TYR B 1 206 ? 6.277 8.633 13.375 1 97.88 206 TYR B C 1
ATOM 4260 O O . TYR B 1 206 ? 5.32 7.855 13.391 1 97.88 206 TYR B O 1
ATOM 4268 N N . LYS B 1 207 ? 7.48 8.281 13.672 1 97.12 207 LYS B N 1
ATOM 4269 C CA . LYS B 1 207 ? 7.781 6.918 14.086 1 97.12 207 LYS B CA 1
ATOM 4270 C C . LYS B 1 207 ? 6.957 6.516 15.305 1 97.12 207 LYS B C 1
ATOM 4272 O O . LYS B 1 207 ? 6.453 5.395 15.383 1 97.12 207 LYS B O 1
ATOM 4277 N N . HIS B 1 208 ? 6.844 7.375 16.234 1 97.75 208 HIS B N 1
ATOM 4278 C CA . HIS B 1 208 ? 6.062 7.09 17.438 1 97.75 208 HIS B CA 1
ATOM 4279 C C . HIS B 1 208 ? 4.609 6.789 17.078 1 97.75 208 HIS B C 1
ATOM 4281 O O . HIS B 1 208 ? 4.051 5.789 17.547 1 97.75 208 HIS B O 1
ATOM 4287 N N . PHE B 1 209 ? 4.086 7.605 16.328 1 98.19 209 PHE B N 1
ATOM 4288 C CA . PHE B 1 209 ? 2.658 7.453 16.062 1 98.19 209 PHE B CA 1
ATOM 4289 C C . PHE B 1 209 ? 2.408 6.344 15.047 1 98.19 209 PHE B C 1
ATOM 4291 O O . PHE B 1 209 ? 1.332 5.742 15.031 1 98.19 209 PHE B O 1
ATOM 4298 N N . TYR B 1 210 ? 3.371 6.133 14.211 1 97.38 210 TYR B N 1
ATOM 4299 C CA . TYR B 1 210 ? 3.344 4.91 13.422 1 97.38 210 TYR B CA 1
ATOM 4300 C C . TYR B 1 210 ? 3.221 3.684 14.32 1 97.38 210 TYR B C 1
ATOM 4302 O O . TYR B 1 210 ? 2.365 2.824 14.094 1 97.38 210 TYR B O 1
ATOM 4310 N N . ARG B 1 211 ? 3.98 3.656 15.352 1 96.5 211 ARG B N 1
ATOM 4311 C CA . ARG B 1 211 ? 3.938 2.562 16.312 1 96.5 211 ARG B CA 1
ATOM 4312 C C . ARG B 1 211 ? 2.592 2.52 17.031 1 96.5 211 ARG B C 1
ATOM 4314 O O . ARG B 1 211 ? 2.023 1.443 17.234 1 96.5 211 ARG B O 1
ATOM 4321 N N . ARG B 1 212 ? 2.23 3.646 17.359 1 97.12 212 ARG B N 1
ATOM 4322 C CA . ARG B 1 212 ? 0.966 3.729 18.094 1 97.12 212 ARG B CA 1
ATOM 4323 C C . ARG B 1 212 ? -0.184 3.197 17.234 1 97.12 212 ARG B C 1
ATOM 4325 O O . ARG B 1 212 ? -1.086 2.533 17.75 1 97.12 212 ARG B O 1
ATOM 4332 N N . LEU B 1 213 ? -0.179 3.502 15.961 1 97.44 213 LEU B N 1
ATOM 4333 C CA . LEU B 1 213 ? -1.199 2.973 15.062 1 97.44 213 LEU B CA 1
ATOM 4334 C C . LEU B 1 213 ? -1.235 1.449 15.117 1 97.44 213 LEU B C 1
ATOM 4336 O O . LEU B 1 213 ? -2.299 0.856 15.312 1 97.44 213 LEU B O 1
ATOM 4340 N N . TRP B 1 214 ? -0.144 0.836 14.938 1 95.88 214 TRP B N 1
ATOM 4341 C CA . TRP B 1 214 ? -0.089 -0.622 14.883 1 95.88 214 TRP B CA 1
ATOM 4342 C C . TRP B 1 214 ? -0.42 -1.229 16.25 1 95.88 214 TRP B C 1
ATOM 4344 O O . TRP B 1 214 ? -1.013 -2.307 16.328 1 95.88 214 TRP B O 1
ATOM 4354 N N . GLN B 1 215 ? -0.064 -0.505 17.359 1 95.31 215 GLN B N 1
ATOM 4355 C CA . GLN B 1 215 ? -0.491 -0.932 18.688 1 95.31 215 GLN B CA 1
ATOM 4356 C C . GLN B 1 215 ? -2.012 -0.923 18.812 1 95.31 215 GLN B C 1
ATOM 4358 O O . GLN B 1 215 ? -2.605 -1.876 19.312 1 95.31 215 GLN B O 1
ATOM 4363 N N . GLN B 1 216 ? -2.584 0.136 18.375 1 96.81 216 GLN B N 1
ATOM 4364 C CA . GLN B 1 216 ? -4.039 0.243 18.422 1 96.81 216 GLN B CA 1
ATOM 4365 C C . GLN B 1 216 ? -4.703 -0.829 17.562 1 96.81 216 GLN B C 1
ATOM 4367 O O . GLN B 1 216 ? -5.727 -1.396 17.953 1 96.81 216 GLN B O 1
ATOM 4372 N N . ILE B 1 217 ? -4.16 -1.121 16.422 1 96.19 217 ILE B N 1
ATOM 4373 C CA . ILE B 1 217 ? -4.691 -2.152 15.531 1 96.19 217 ILE B CA 1
ATOM 4374 C C . ILE B 1 217 ? -4.605 -3.514 16.219 1 96.19 217 ILE B C 1
ATOM 4376 O O . ILE B 1 217 ? -5.551 -4.305 16.172 1 96.19 217 ILE B O 1
ATOM 4380 N N . ARG B 1 218 ? -3.504 -3.748 16.859 1 92.38 218 ARG B N 1
ATOM 4381 C CA . ARG B 1 218 ? -3.338 -5.004 17.578 1 92.38 218 ARG B CA 1
ATOM 4382 C C . ARG B 1 218 ? -4.391 -5.145 18.672 1 92.38 218 ARG B C 1
ATOM 4384 O O . ARG B 1 218 ? -4.902 -6.242 18.906 1 92.38 218 ARG B O 1
ATOM 4391 N N . GLU B 1 219 ? -4.711 -4.09 19.25 1 94.38 219 GLU B N 1
ATOM 4392 C CA . GLU B 1 219 ? -5.672 -4.094 20.359 1 94.38 219 GLU B CA 1
ATOM 4393 C C . GLU B 1 219 ? -7.078 -4.41 19.859 1 94.38 219 GLU B C 1
ATOM 4395 O O . GLU B 1 219 ? -7.949 -4.789 20.641 1 94.38 219 GLU B O 1
ATOM 4400 N N . GLU B 1 220 ? -7.363 -4.23 18.594 1 94.69 220 GLU B N 1
ATOM 4401 C CA . GLU B 1 220 ? -8.68 -4.477 18.016 1 94.69 220 GLU B CA 1
ATOM 4402 C C . GLU B 1 220 ? -8.961 -5.973 17.891 1 94.69 220 GLU B C 1
ATOM 4404 O O . GLU B 1 220 ? -10.109 -6.387 17.766 1 94.69 220 GLU B O 1
ATOM 4409 N N . GLY B 1 221 ? -7.852 -6.758 17.828 1 88.38 221 GLY B N 1
ATOM 4410 C CA . GLY B 1 221 ? -8.023 -8.195 17.75 1 88.38 221 GLY B CA 1
ATOM 4411 C C . GLY B 1 221 ? -7.828 -8.742 16.344 1 88.38 221 GLY B C 1
ATOM 4412 O O . GLY B 1 221 ? -7.5 -7.988 15.414 1 88.38 221 GLY B O 1
ATOM 4413 N N . ASP B 1 222 ? -8.125 -10 16.172 1 83.31 222 ASP B N 1
ATOM 4414 C CA . ASP B 1 222 ? -7.734 -10.719 14.969 1 83.31 222 ASP B CA 1
ATOM 4415 C C . ASP B 1 222 ? -8.719 -10.453 13.828 1 83.31 222 ASP B C 1
ATOM 4417 O O . ASP B 1 222 ? -8.359 -10.57 12.656 1 83.31 222 ASP B O 1
ATOM 4421 N N . ASP B 1 223 ? -9.859 -10.102 14.203 1 93.69 223 ASP B N 1
ATOM 4422 C CA . ASP B 1 223 ? -10.844 -9.938 13.141 1 93.69 223 ASP B CA 1
ATOM 4423 C C . ASP B 1 223 ? -10.617 -8.633 12.383 1 93.69 223 ASP B C 1
ATOM 4425 O O . ASP B 1 223 ? -11.266 -8.383 11.359 1 93.69 223 ASP B O 1
ATOM 4429 N N . PHE B 1 224 ? -9.68 -7.824 12.914 1 96.62 224 PHE B N 1
ATOM 4430 C CA . PHE B 1 224 ? -9.383 -6.559 12.258 1 96.62 224 PHE B CA 1
ATOM 4431 C C . PHE B 1 224 ? -8.93 -6.789 10.812 1 96.62 224 PHE B C 1
ATOM 4433 O O . PHE B 1 224 ? -9.398 -6.109 9.898 1 96.62 224 PHE B O 1
ATOM 4440 N N . PHE B 1 225 ? -8.125 -7.734 10.633 1 95.44 225 PHE B N 1
ATOM 4441 C CA . PHE B 1 225 ? -7.531 -7.934 9.32 1 95.44 225 PHE B CA 1
ATOM 4442 C C . PHE B 1 225 ? -8.531 -8.586 8.367 1 95.44 225 PHE B C 1
ATOM 4444 O O . PHE B 1 225 ? -8.477 -8.367 7.156 1 95.44 225 PHE B O 1
ATOM 4451 N N . ASP B 1 226 ? -9.477 -9.336 8.875 1 95.81 226 ASP B N 1
ATOM 4452 C CA . ASP B 1 226 ? -10.586 -9.805 8.055 1 95.81 226 ASP B CA 1
ATOM 4453 C C . ASP B 1 226 ? -11.43 -8.641 7.543 1 95.81 226 ASP B C 1
ATOM 4455 O O . ASP B 1 226 ? -11.781 -8.594 6.367 1 95.81 226 ASP B O 1
ATOM 4459 N N . GLU B 1 227 ? -11.68 -7.77 8.461 1 97.69 227 GLU B N 1
ATOM 4460 C CA . GLU B 1 227 ? -12.438 -6.578 8.078 1 97.69 227 GLU B CA 1
ATOM 4461 C C . GLU B 1 227 ? -11.672 -5.738 7.066 1 97.69 227 GLU B C 1
ATOM 4463 O O . GLU B 1 227 ? -12.258 -5.211 6.117 1 97.69 227 GLU B O 1
ATOM 4468 N N . LEU B 1 228 ? -10.391 -5.617 7.336 1 97.62 228 LEU B N 1
ATOM 4469 C CA . LEU B 1 228 ? -9.547 -4.852 6.422 1 97.62 228 LEU B CA 1
ATOM 4470 C C . LEU B 1 228 ? -9.609 -5.434 5.012 1 97.62 228 LEU B C 1
ATOM 4472 O O . LEU B 1 228 ? -9.703 -4.688 4.035 1 97.62 228 LEU B O 1
ATOM 4476 N N . LEU B 1 229 ? -9.547 -6.734 4.871 1 96.38 229 LEU B N 1
ATOM 4477 C CA . LEU B 1 229 ? -9.625 -7.395 3.57 1 96.38 229 LEU B CA 1
ATOM 4478 C C . LEU B 1 229 ? -10.945 -7.07 2.877 1 96.38 229 LEU B C 1
ATOM 4480 O O . LEU B 1 229 ? -10.961 -6.719 1.696 1 96.38 229 LEU B O 1
ATOM 4484 N N . GLU B 1 230 ? -12 -7.191 3.662 1 96.06 230 GLU B N 1
ATOM 4485 C CA . GLU B 1 230 ? -13.32 -6.883 3.119 1 96.06 230 GLU B CA 1
ATOM 4486 C C . GLU B 1 230 ? -13.414 -5.418 2.699 1 96.06 230 GLU B C 1
ATOM 4488 O O . GLU B 1 230 ? -13.992 -5.102 1.656 1 96.06 230 GLU B O 1
ATOM 4493 N N . TYR B 1 231 ? -12.938 -4.555 3.51 1 97.69 231 TYR B N 1
ATOM 4494 C CA . TYR B 1 231 ? -12.945 -3.123 3.232 1 97.69 231 TYR B CA 1
ATOM 4495 C C . TYR B 1 231 ? -12.18 -2.811 1.955 1 97.69 231 TYR B C 1
ATOM 4497 O O . TYR B 1 231 ? -12.648 -2.047 1.11 1 97.69 231 TYR B O 1
ATOM 4505 N N . ARG B 1 232 ? -11.008 -3.367 1.836 1 96.38 232 ARG B N 1
ATOM 4506 C CA . ARG B 1 232 ? -10.172 -3.152 0.658 1 96.38 232 ARG B CA 1
ATOM 4507 C C . ARG B 1 232 ? -10.891 -3.602 -0.611 1 96.38 232 ARG B C 1
ATOM 4509 O O . ARG B 1 232 ? -10.867 -2.902 -1.626 1 96.38 232 ARG B O 1
ATOM 4516 N N . ARG B 1 233 ? -11.461 -4.77 -0.601 1 95.25 233 ARG B N 1
ATOM 4517 C CA . ARG B 1 233 ? -12.211 -5.277 -1.746 1 95.25 233 ARG B CA 1
ATOM 4518 C C . ARG B 1 233 ? -13.359 -4.34 -2.111 1 95.25 233 ARG B C 1
ATOM 4520 O O . ARG B 1 233 ? -13.547 -4.016 -3.285 1 95.25 233 ARG B O 1
ATOM 4527 N N . LEU B 1 234 ? -14.062 -3.939 -1.08 1 96.25 234 LEU B N 1
ATOM 4528 C CA . LEU B 1 234 ? -15.188 -3.033 -1.3 1 96.25 234 LEU B CA 1
ATOM 4529 C C . LEU B 1 234 ? -14.711 -1.709 -1.884 1 96.25 234 LEU B C 1
ATOM 4531 O O . LEU B 1 234 ? -15.297 -1.203 -2.846 1 96.25 234 LEU B O 1
ATOM 4535 N N . ARG B 1 235 ? -13.719 -1.14 -1.259 1 95.81 235 ARG B N 1
ATOM 4536 C CA . ARG B 1 235 ? -13.188 0.143 -1.713 1 95.81 235 ARG B CA 1
ATOM 4537 C C . ARG B 1 235 ? -12.789 0.08 -3.182 1 95.81 235 ARG B C 1
ATOM 4539 O O . ARG B 1 235 ? -13.047 1.015 -3.943 1 95.81 235 ARG B O 1
ATOM 4546 N N . ARG B 1 236 ? -12.109 -0.965 -3.57 1 92.88 236 ARG B N 1
ATOM 4547 C CA . ARG B 1 236 ? -11.719 -1.144 -4.965 1 92.88 236 ARG B CA 1
ATOM 4548 C C . ARG B 1 236 ? -12.938 -1.22 -5.875 1 92.88 236 ARG B C 1
ATOM 4550 O O . ARG B 1 236 ? -12.938 -0.66 -6.973 1 92.88 236 ARG B O 1
ATOM 4557 N N . LYS B 1 237 ? -13.922 -1.942 -5.441 1 93.44 237 LYS B N 1
ATOM 4558 C CA . LYS B 1 237 ? -15.172 -2.004 -6.203 1 93.44 237 LYS B CA 1
ATOM 4559 C C . LYS B 1 237 ? -15.781 -0.615 -6.367 1 93.44 237 LYS B C 1
ATOM 4561 O O . LYS B 1 237 ? -16.234 -0.257 -7.457 1 93.44 237 LYS B O 1
ATOM 4566 N N . VAL B 1 238 ? -15.805 0.119 -5.301 1 94.19 238 VAL B N 1
ATOM 4567 C CA . VAL B 1 238 ? -16.359 1.467 -5.316 1 94.19 238 VAL B CA 1
ATOM 4568 C C . VAL B 1 238 ? -15.555 2.348 -6.27 1 94.19 238 VAL B C 1
ATOM 4570 O O . VAL B 1 238 ? -16.125 3.143 -7.02 1 94.19 238 VAL B O 1
ATOM 4573 N N . ASN B 1 239 ? -14.234 2.219 -6.195 1 92.62 239 ASN B N 1
ATOM 4574 C CA . ASN B 1 239 ? -13.383 2.957 -7.125 1 92.62 239 ASN B CA 1
ATOM 4575 C C . ASN B 1 239 ? -13.781 2.689 -8.578 1 92.62 239 ASN B C 1
ATOM 4577 O O . ASN B 1 239 ? -13.875 3.619 -9.375 1 92.62 239 ASN B O 1
ATOM 4581 N N . ILE B 1 240 ? -13.992 1.449 -8.891 1 88.88 240 ILE B N 1
ATOM 4582 C CA . ILE B 1 240 ? -14.367 1.06 -10.242 1 88.88 240 ILE B CA 1
ATOM 4583 C C . ILE B 1 240 ? -15.766 1.591 -10.562 1 88.88 240 ILE B C 1
ATOM 4585 O O . ILE B 1 240 ? -15.977 2.209 -11.609 1 88.88 240 ILE B O 1
ATOM 4589 N N . PHE B 1 241 ? -16.656 1.386 -9.695 1 90.38 241 PHE B N 1
ATOM 4590 C CA . PHE B 1 241 ? -18.047 1.802 -9.875 1 90.38 241 PHE B CA 1
ATOM 4591 C C . PHE B 1 241 ? -18.141 3.301 -10.141 1 90.38 241 PHE B C 1
ATOM 4593 O O . PHE B 1 241 ? -18.812 3.736 -11.078 1 90.38 241 PHE B O 1
ATOM 4600 N N . CYS B 1 242 ? -17.438 4.047 -9.391 1 90.44 242 CYS B N 1
ATOM 4601 C CA . CYS B 1 242 ? -17.531 5.5 -9.484 1 90.44 242 CYS B CA 1
ATOM 4602 C C . CYS B 1 242 ? -16.766 6.008 -10.711 1 90.44 242 CYS B C 1
ATOM 4604 O O . CYS B 1 242 ? -16.953 7.148 -11.133 1 90.44 242 CYS B O 1
ATOM 4606 N N . SER B 1 243 ? -15.898 5.254 -11.25 1 85.69 243 SER B N 1
ATOM 4607 C CA . SER B 1 243 ? -15.148 5.656 -12.438 1 85.69 243 SER B CA 1
ATOM 4608 C C . SER B 1 243 ? -15.906 5.316 -13.711 1 85.69 243 SER B C 1
ATOM 4610 O O . SER B 1 243 ? -15.57 5.812 -14.789 1 85.69 243 SER B O 1
ATOM 4612 N N . GLU B 1 244 ? -16.828 4.414 -13.625 1 82.69 244 GLU B N 1
ATOM 4613 C CA . GLU B 1 244 ? -17.594 3.98 -14.789 1 82.69 244 GLU B CA 1
ATOM 4614 C C . GLU B 1 244 ? -18.375 5.141 -15.391 1 82.69 244 GLU B C 1
ATOM 4616 O O . GLU B 1 244 ? -18.922 5.969 -14.664 1 82.69 244 GLU B O 1
ATOM 4621 N N . LYS B 1 245 ? -18 5.484 -16.609 1 64.75 245 LYS B N 1
ATOM 4622 C CA . LYS B 1 245 ? -18.516 6.633 -17.344 1 64.75 245 LYS B CA 1
ATOM 4623 C C . LYS B 1 245 ? -20.047 6.652 -17.328 1 64.75 245 LYS B C 1
ATOM 4625 O O . LYS B 1 245 ? -20.656 7.707 -17.484 1 64.75 245 LYS B O 1
ATOM 4630 N N . GLU B 1 246 ? -20.531 5.504 -17.297 1 60.16 246 GLU B N 1
ATOM 4631 C CA . GLU B 1 246 ? -21.984 5.461 -17.469 1 60.16 246 GLU B CA 1
ATOM 4632 C C . GLU B 1 246 ? -22.703 5.844 -16.188 1 60.16 246 GLU B C 1
ATOM 4634 O O . GLU B 1 246 ? -23.906 5.605 -16.047 1 60.16 246 GLU B O 1
ATOM 4639 N N . TYR B 1 247 ? -22.016 6.477 -15.281 1 57.06 247 TYR B N 1
ATOM 4640 C CA . TYR B 1 247 ? -22.797 6.719 -14.078 1 57.06 247 TYR B CA 1
ATOM 4641 C C . TYR B 1 247 ? -24.062 7.488 -14.398 1 57.06 247 TYR B C 1
ATOM 4643 O O . TYR B 1 247 ? -24.016 8.688 -14.68 1 57.06 247 TYR B O 1
ATOM 4651 N N . GLN B 1 248 ? -24.953 6.637 -14.984 1 61.16 248 GLN B N 1
ATOM 4652 C CA . GLN B 1 248 ? -26.312 7.164 -15.055 1 61.16 248 GLN B CA 1
ATOM 4653 C C . GLN B 1 248 ? -26.906 7.309 -13.664 1 61.16 248 GLN B C 1
ATOM 4655 O O . GLN B 1 248 ? -26.594 6.535 -12.758 1 61.16 248 GLN B O 1
ATOM 4660 N N . THR B 1 249 ? -27.609 8.367 -13.383 1 64.62 249 THR B N 1
ATOM 4661 C CA . THR B 1 249 ? -28.25 8.812 -12.148 1 64.62 249 THR B CA 1
ATOM 4662 C C . THR B 1 249 ? -28.953 7.652 -11.453 1 64.62 249 THR B C 1
ATOM 4664 O O . THR B 1 249 ? -29.047 7.633 -10.227 1 64.62 249 THR B O 1
ATOM 4667 N N . ASP B 1 250 ? -29.078 6.5 -12.203 1 72.25 250 ASP B N 1
ATOM 4668 C CA . ASP B 1 250 ? -29.938 5.516 -11.562 1 72.25 250 ASP B CA 1
ATOM 4669 C C . ASP B 1 250 ? -29.156 4.262 -11.18 1 72.25 250 ASP B C 1
ATOM 4671 O O . ASP B 1 250 ? -29.688 3.363 -10.523 1 72.25 250 ASP B O 1
ATOM 4675 N N . ASN B 1 251 ? -27.875 4.234 -11.484 1 81.5 251 ASN B N 1
ATOM 4676 C CA . ASN B 1 251 ? -27.109 3.047 -11.125 1 81.5 251 ASN B CA 1
ATOM 4677 C C . ASN B 1 251 ? -26.734 3.037 -9.648 1 81.5 251 ASN B C 1
ATOM 4679 O O . ASN B 1 251 ? -26.328 4.062 -9.102 1 81.5 251 ASN B O 1
ATOM 4683 N N . VAL B 1 252 ? -27.094 1.864 -9.008 1 90.06 252 VAL B N 1
ATOM 4684 C CA . VAL B 1 252 ? -26.859 1.715 -7.574 1 90.06 252 VAL B CA 1
ATOM 4685 C C . VAL B 1 252 ? -26 0.477 -7.324 1 90.06 252 VAL B C 1
ATOM 4687 O O . VAL B 1 252 ? -26.203 -0.565 -7.949 1 90.06 252 VAL B O 1
ATOM 4690 N N . MET B 1 253 ? -25.031 0.621 -6.555 1 93.44 253 MET B N 1
ATOM 4691 C CA . MET B 1 253 ? -24.25 -0.518 -6.09 1 93.44 253 MET B CA 1
ATOM 4692 C C . MET B 1 253 ? -24.719 -0.972 -4.711 1 93.44 253 MET B C 1
ATOM 4694 O O . MET B 1 253 ? -24.641 -0.209 -3.744 1 93.44 253 MET B O 1
ATOM 4698 N N . VAL B 1 254 ? -25.141 -2.172 -4.668 1 94.56 254 VAL B N 1
ATOM 4699 C CA . VAL B 1 254 ? -25.625 -2.721 -3.404 1 94.56 254 VAL B CA 1
ATOM 4700 C C . VAL B 1 254 ? -24.484 -3.395 -2.658 1 94.56 254 VAL B C 1
ATOM 4702 O O . VAL B 1 254 ? -23.75 -4.215 -3.229 1 94.56 254 VAL B O 1
ATOM 4705 N N . VAL B 1 255 ? -24.25 -3.002 -1.465 1 95.81 255 VAL B N 1
ATOM 4706 C CA . VAL B 1 255 ? -23.266 -3.6 -0.577 1 95.81 255 VAL B CA 1
ATOM 4707 C C . VAL B 1 255 ? -23.969 -4.406 0.514 1 95.81 255 VAL B C 1
ATOM 4709 O O . VAL B 1 255 ? -24.766 -3.859 1.286 1 95.81 255 VAL B O 1
ATOM 4712 N N . GLU B 1 256 ? -23.672 -5.629 0.602 1 94.69 256 GLU B N 1
ATOM 4713 C CA . GLU B 1 256 ? -24.328 -6.531 1.544 1 94.69 256 GLU B CA 1
ATOM 4714 C C . GLU B 1 256 ? -23.797 -6.336 2.961 1 94.69 256 GLU B C 1
ATOM 4716 O O . GLU B 1 256 ? -22.688 -5.828 3.146 1 94.69 256 GLU B O 1
ATOM 4721 N N . LYS B 1 257 ? -24.641 -6.773 3.842 1 95.75 257 LYS B N 1
ATOM 4722 C CA . LYS B 1 257 ? -24.25 -6.738 5.25 1 95.75 257 LYS B CA 1
ATOM 4723 C C . LYS B 1 257 ? -23.047 -7.637 5.508 1 95.75 257 LYS B C 1
ATOM 4725 O O . LYS B 1 257 ? -22.922 -8.711 4.914 1 95.75 257 LYS B O 1
ATOM 4730 N N . THR B 1 258 ? -22.172 -7.16 6.336 1 94.5 258 THR B N 1
ATOM 4731 C CA . THR B 1 258 ? -21.047 -7.93 6.84 1 94.5 258 THR B CA 1
ATOM 4732 C C . THR B 1 258 ? -21.062 -7.988 8.367 1 94.5 258 THR B C 1
ATOM 4734 O O . THR B 1 258 ? -21.891 -7.336 9.008 1 94.5 258 THR B O 1
ATOM 4737 N N . PRO B 1 259 ? -20.219 -8.773 8.938 1 93.19 259 PRO B N 1
ATOM 4738 C CA . PRO B 1 259 ? -20.172 -8.781 10.406 1 93.19 259 PRO B CA 1
ATOM 4739 C C . PRO B 1 259 ? -19.859 -7.406 10.992 1 93.19 259 PRO B C 1
ATOM 4741 O O . PRO B 1 259 ? -20.188 -7.137 12.148 1 93.19 259 PRO B O 1
ATOM 4744 N N . TRP B 1 260 ? -19.359 -6.48 10.164 1 94.38 260 TRP B N 1
ATOM 4745 C CA . TRP B 1 260 ? -18.844 -5.219 10.695 1 94.38 260 TRP B CA 1
ATOM 4746 C C . TRP B 1 260 ? -19.719 -4.051 10.25 1 94.38 260 TRP B C 1
ATOM 4748 O O . TRP B 1 260 ? -19.531 -2.922 10.719 1 94.38 260 TRP B O 1
ATOM 4758 N N . SER B 1 261 ? -20.609 -4.328 9.305 1 93.25 261 SER B N 1
ATOM 4759 C CA . SER B 1 261 ? -21.391 -3.219 8.758 1 93.25 261 SER B CA 1
ATOM 4760 C C . SER B 1 261 ? -22.75 -3.689 8.242 1 93.25 261 SER B C 1
ATOM 4762 O O . SER B 1 261 ? -22.844 -4.762 7.645 1 93.25 261 SER B O 1
ATOM 4764 N N . GLU B 1 262 ? -23.688 -2.816 8.406 1 95 262 GLU B N 1
ATOM 4765 C CA . GLU B 1 262 ? -24.984 -3.051 7.758 1 95 262 GLU B CA 1
ATOM 4766 C C . GLU B 1 262 ? -24.875 -2.867 6.246 1 95 262 GLU B C 1
ATOM 4768 O O . GLU B 1 262 ? -23.938 -2.25 5.754 1 95 262 GLU B O 1
ATOM 4773 N N . GLY B 1 263 ? -25.812 -3.426 5.637 1 96.5 263 GLY B N 1
ATOM 4774 C CA . GLY B 1 263 ? -25.875 -3.205 4.203 1 96.5 263 GLY B CA 1
ATOM 4775 C C . GLY B 1 263 ? -26.219 -1.775 3.83 1 96.5 263 GLY B C 1
ATOM 4776 O O . GLY B 1 263 ? -26.906 -1.085 4.578 1 96.5 263 GLY B O 1
ATOM 4777 N N . PHE B 1 264 ? -25.75 -1.345 2.73 1 97.25 264 PHE B N 1
ATOM 4778 C CA . PHE B 1 264 ? -26.031 -0.001 2.248 1 97.25 264 PHE B CA 1
ATOM 4779 C C . PHE B 1 264 ? -25.891 0.072 0.732 1 97.25 264 PHE B C 1
ATOM 4781 O O . PHE B 1 264 ? -25.609 -0.935 0.08 1 97.25 264 PHE B O 1
ATOM 4788 N N . GLU B 1 265 ? -26.188 1.2 0.199 1 96.06 265 GLU B N 1
ATOM 4789 C CA . GLU B 1 265 ? -26.078 1.431 -1.238 1 96.06 265 GLU B CA 1
ATOM 4790 C C . GLU B 1 265 ? -25.109 2.574 -1.537 1 96.06 265 GLU B C 1
ATOM 4792 O O . GLU B 1 265 ? -25.016 3.531 -0.767 1 96.06 265 GLU B O 1
ATOM 4797 N N . VAL B 1 266 ? -24.391 2.428 -2.564 1 94.75 266 VAL B N 1
ATOM 4798 C CA . VAL B 1 266 ? -23.594 3.521 -3.117 1 94.75 266 VAL B CA 1
ATOM 4799 C C . VAL B 1 266 ? -24.266 4.047 -4.387 1 94.75 266 VAL B C 1
ATOM 4801 O O . VAL B 1 266 ? -24.469 3.299 -5.344 1 94.75 266 VAL B O 1
ATOM 4804 N N . LYS B 1 267 ? -24.594 5.262 -4.332 1 92.5 267 LYS B N 1
ATOM 4805 C CA . LYS B 1 267 ? -25.312 5.898 -5.43 1 92.5 267 LYS B CA 1
ATOM 4806 C C . LYS B 1 267 ? -24.438 6.945 -6.125 1 92.5 267 LYS B C 1
ATOM 4808 O O . LYS B 1 267 ? -23.328 7.227 -5.684 1 92.5 267 LYS B O 1
ATOM 4813 N N . TYR B 1 268 ? -25.016 7.465 -7.133 1 89.06 268 TYR B N 1
ATOM 4814 C CA . TYR B 1 268 ? -24.312 8.477 -7.914 1 89.06 268 TYR B CA 1
ATOM 4815 C C . TYR B 1 268 ? -23.875 9.641 -7.035 1 89.06 268 TYR B C 1
ATOM 4817 O O . TYR B 1 268 ? -22.734 10.117 -7.145 1 89.06 268 TYR B O 1
ATOM 4825 N N . MET B 1 269 ? -24.75 10.055 -6.203 1 89.38 269 MET B N 1
ATOM 4826 C CA . MET B 1 269 ? -24.453 11.203 -5.348 1 89.38 269 MET B CA 1
ATOM 4827 C C . MET B 1 269 ? -23.297 10.883 -4.41 1 89.38 269 MET B C 1
ATOM 4829 O O . MET B 1 269 ? -22.484 11.766 -4.102 1 89.38 269 MET B O 1
ATOM 4833 N N . ASP B 1 270 ? -23.234 9.672 -3.984 1 92.88 270 ASP B N 1
ATOM 4834 C CA . ASP B 1 270 ? -22.094 9.273 -3.154 1 92.88 270 ASP B CA 1
ATOM 4835 C C . ASP B 1 270 ? -20.781 9.406 -3.918 1 92.88 270 ASP B C 1
ATOM 4837 O O . ASP B 1 270 ? -19.797 9.938 -3.389 1 92.88 270 ASP B O 1
ATOM 4841 N N . CYS B 1 271 ? -20.797 8.898 -5.117 1 92.38 271 CYS B N 1
ATOM 4842 C CA . CYS B 1 271 ? -19.609 8.992 -5.957 1 92.38 271 CYS B CA 1
ATOM 4843 C C . CYS B 1 271 ? -19.219 10.445 -6.207 1 92.38 271 CYS B C 1
ATOM 4845 O O . CYS B 1 271 ? -18.047 10.805 -6.141 1 92.38 271 CYS B O 1
ATOM 4847 N N . LYS B 1 272 ? -20.188 11.25 -6.473 1 89.31 272 LYS B N 1
ATOM 4848 C CA . LYS B 1 272 ? -19.969 12.672 -6.719 1 89.31 272 LYS B CA 1
ATOM 4849 C C . LYS B 1 272 ? -19.312 13.344 -5.512 1 89.31 272 LYS B C 1
ATOM 4851 O O . LYS B 1 272 ? -18.344 14.102 -5.66 1 89.31 272 LYS B O 1
ATOM 4856 N N . LEU B 1 273 ? -19.781 13.055 -4.402 1 89.81 273 LEU B N 1
ATOM 4857 C CA . LEU B 1 273 ? -19.25 13.648 -3.18 1 89.81 273 LEU B CA 1
ATOM 4858 C C . LEU B 1 273 ? -17.828 13.164 -2.916 1 89.81 273 LEU B C 1
ATOM 4860 O O . LEU B 1 273 ? -16.969 13.945 -2.523 1 89.81 273 LEU B O 1
ATOM 4864 N N . MET B 1 274 ? -17.578 11.922 -3.17 1 91.44 274 MET B N 1
ATOM 4865 C CA . MET B 1 274 ? -16.266 11.352 -2.889 1 91.44 274 MET B CA 1
ATOM 4866 C C . MET B 1 274 ? -15.227 11.859 -3.887 1 91.44 274 MET B C 1
ATOM 4868 O O . MET B 1 274 ? -14.023 11.836 -3.609 1 91.44 274 MET B O 1
ATOM 4872 N N . THR B 1 275 ? -15.68 12.297 -4.969 1 89.06 275 THR B N 1
ATOM 4873 C CA . THR B 1 275 ? -14.734 12.695 -6.004 1 89.06 275 THR B CA 1
ATOM 4874 C C . THR B 1 275 ? -14.656 14.219 -6.113 1 89.06 275 THR B C 1
ATOM 4876 O O . THR B 1 275 ? -13.875 14.75 -6.902 1 89.06 275 THR B O 1
ATOM 4879 N N . MET B 1 276 ? -15.445 14.891 -5.383 1 86.69 276 MET B N 1
ATOM 4880 C CA . MET B 1 276 ? -15.469 16.359 -5.43 1 86.69 276 MET B CA 1
ATOM 4881 C C . MET B 1 276 ? -14.18 16.938 -4.859 1 86.69 276 MET B C 1
ATOM 4883 O O . MET B 1 276 ? -13.727 16.516 -3.791 1 86.69 276 MET B O 1
ATOM 4887 N N . PHE B 1 277 ? -13.672 17.844 -5.566 1 83.31 277 PHE B N 1
ATOM 4888 C CA . PHE B 1 277 ? -12.461 18.516 -5.105 1 83.31 277 PHE B CA 1
ATOM 4889 C C . PHE B 1 277 ? -12.719 19.266 -3.807 1 83.31 277 PHE B C 1
ATOM 4891 O O . PHE B 1 277 ? -13.781 19.859 -3.633 1 83.31 277 PHE B O 1
ATOM 4898 N N . GLU B 1 278 ? -11.758 19.281 -3.033 1 79.75 278 GLU B N 1
ATOM 4899 C CA . GLU B 1 278 ? -11.891 19.797 -1.676 1 79.75 278 GLU B CA 1
ATOM 4900 C C . GLU B 1 278 ? -12.359 21.25 -1.688 1 79.75 278 GLU B C 1
ATOM 4902 O O . GLU B 1 278 ? -13.219 21.641 -0.896 1 79.75 278 GLU B O 1
ATOM 4907 N N . MET B 1 279 ? -11.781 22 -2.52 1 77.12 279 MET B N 1
ATOM 4908 C CA . MET B 1 279 ? -12.125 23.422 -2.553 1 77.12 279 MET B CA 1
ATOM 4909 C C . MET B 1 279 ? -13.586 23.625 -2.957 1 77.12 279 MET B C 1
ATOM 4911 O O . MET B 1 279 ? -14.281 24.469 -2.395 1 77.12 279 MET B O 1
ATOM 4915 N N . HIS B 1 280 ? -13.984 22.828 -3.9 1 81.44 280 HIS B N 1
ATOM 4916 C CA . HIS B 1 280 ? -15.383 22.891 -4.328 1 81.44 280 HIS B CA 1
ATOM 4917 C C . HIS B 1 280 ? -16.312 22.406 -3.227 1 81.44 280 HIS B C 1
ATOM 4919 O O . HIS B 1 280 ? -17.359 23.016 -2.982 1 81.44 280 HIS B O 1
ATOM 4925 N N . PHE B 1 281 ? -15.922 21.422 -2.652 1 83.94 281 PHE B N 1
ATOM 4926 C CA . PHE B 1 281 ? -16.719 20.875 -1.568 1 83.94 281 PHE B CA 1
ATOM 4927 C C . PHE B 1 281 ? -16.844 21.875 -0.425 1 83.94 281 PHE B C 1
ATOM 4929 O O . PHE B 1 281 ? -17.938 22.047 0.128 1 83.94 281 PHE B O 1
ATOM 4936 N N . THR B 1 282 ? -15.742 22.484 -0.041 1 80.69 282 THR B N 1
ATOM 4937 C CA . THR B 1 282 ? -15.742 23.484 1.022 1 80.69 282 THR B CA 1
ATOM 4938 C C . THR B 1 282 ? -16.688 24.625 0.688 1 80.69 282 THR B C 1
ATOM 4940 O O . THR B 1 282 ? -17.469 25.062 1.54 1 80.69 282 THR B O 1
ATOM 4943 N N . LYS B 1 283 ? -16.625 25 -0.521 1 79.19 283 LYS B N 1
ATOM 4944 C CA . LYS B 1 283 ? -17.516 26.078 -0.964 1 79.19 283 LYS B CA 1
ATOM 4945 C C . LYS B 1 283 ? -18.969 25.656 -0.852 1 79.19 283 LYS B C 1
ATOM 4947 O O . LYS B 1 283 ? -19.812 26.422 -0.372 1 79.19 283 LYS B O 1
ATOM 4952 N N . MET B 1 284 ? -19.234 24.531 -1.274 1 82.94 284 MET B N 1
ATOM 4953 C CA . MET B 1 284 ? -20.594 24 -1.236 1 82.94 284 MET B CA 1
ATOM 4954 C C . MET B 1 284 ? -21.125 23.953 0.194 1 82.94 284 MET B C 1
ATOM 4956 O O . MET B 1 284 ? -22.266 24.344 0.451 1 82.94 284 MET B O 1
ATOM 4960 N N . ILE B 1 285 ? -20.312 23.453 1.094 1 81.44 285 ILE B N 1
ATOM 4961 C CA . ILE B 1 285 ? -20.734 23.328 2.482 1 81.44 285 ILE B CA 1
ATOM 4962 C C . ILE B 1 285 ? -20.953 24.703 3.088 1 81.44 285 ILE B C 1
ATOM 4964 O O . ILE B 1 285 ? -21.922 24.922 3.824 1 81.44 285 ILE B O 1
ATOM 4968 N N . ARG B 1 286 ? -20.062 25.594 2.805 1 77.62 286 ARG B N 1
ATOM 4969 C CA . ARG B 1 286 ? -20.203 26.953 3.314 1 77.62 286 ARG B CA 1
ATOM 4970 C C . ARG B 1 286 ? -21.484 27.609 2.809 1 77.62 286 ARG B C 1
ATOM 4972 O O . ARG B 1 286 ? -22.172 28.312 3.562 1 77.62 286 ARG B O 1
ATOM 4979 N N . GLU B 1 287 ? -21.688 27.375 1.577 1 80.5 287 GLU B N 1
ATOM 4980 C CA . GLU B 1 287 ? -22.922 27.922 0.995 1 80.5 287 GLU B CA 1
ATOM 4981 C C . GLU B 1 287 ? -24.156 27.328 1.659 1 80.5 287 GLU B C 1
ATOM 4983 O O . GLU B 1 287 ? -25.141 28.031 1.898 1 80.5 287 GLU B O 1
ATOM 4988 N N . LYS B 1 288 ? -24.078 26.156 1.884 1 80.56 288 LYS B N 1
ATOM 4989 C CA . LYS B 1 288 ? -25.188 25.5 2.545 1 80.56 288 LYS B CA 1
ATOM 4990 C C . LYS B 1 288 ? -25.375 26.016 3.971 1 80.56 288 LYS B C 1
ATOM 4992 O O . LYS B 1 288 ? -26.5 26.172 4.441 1 80.56 288 LYS B O 1
ATOM 4997 N N . GLN B 1 289 ? -24.266 26.234 4.633 1 76.56 289 GLN B N 1
ATOM 4998 C CA . GLN B 1 289 ? -24.312 26.594 6.047 1 76.56 289 GLN B CA 1
ATOM 4999 C C . GLN B 1 289 ? -24.594 28.078 6.223 1 76.56 289 GLN B C 1
ATOM 5001 O O . GLN B 1 289 ? -25.328 28.469 7.145 1 76.56 289 GLN B O 1
ATOM 5006 N N . TRP B 1 290 ? -24.062 28.953 5.371 1 75.56 290 TRP B N 1
ATOM 5007 C CA . TRP B 1 290 ? -24.125 30.391 5.609 1 75.56 290 TRP B CA 1
ATOM 5008 C C . TRP B 1 290 ? -24.781 31.109 4.438 1 75.56 290 TRP B C 1
ATOM 5010 O O . TRP B 1 290 ? -24.891 32.344 4.434 1 75.56 290 TRP B O 1
ATOM 5020 N N . GLY B 1 291 ? -25.297 30.328 3.529 1 71.56 291 GLY B N 1
ATOM 5021 C CA . GLY B 1 291 ? -25.875 30.969 2.35 1 71.56 291 GLY B CA 1
ATOM 5022 C C . GLY B 1 291 ? -24.828 31.438 1.364 1 71.56 291 GLY B C 1
ATOM 5023 O O . GLY B 1 291 ? -23.625 31.25 1.581 1 71.56 291 GLY B O 1
ATOM 5024 N N . PRO B 1 292 ? -25.297 31.844 0.081 1 66.12 292 PRO B N 1
ATOM 5025 C CA . PRO B 1 292 ? -24.359 32.281 -0.954 1 66.12 292 PRO B CA 1
ATOM 5026 C C . PRO B 1 292 ? -23.391 33.375 -0.453 1 66.12 292 PRO B C 1
ATOM 5028 O O . PRO B 1 292 ? -23.797 34.281 0.241 1 66.12 292 PRO B O 1
ATOM 5031 N N . GLN B 1 293 ? -22.172 33 -0.318 1 57.47 293 GLN B N 1
ATOM 5032 C CA . GLN B 1 293 ? -21.156 33.969 0.086 1 57.47 293 GLN B CA 1
ATOM 5033 C C . GLN B 1 293 ? -20.703 34.781 -1.101 1 57.47 293 GLN B C 1
ATOM 5035 O O . GLN B 1 293 ? -20.672 34.312 -2.234 1 57.47 293 GLN B O 1
ATOM 5040 N N . ILE B 1 294 ? -20.875 36 -1.275 1 46.12 294 ILE B N 1
ATOM 5041 C CA . ILE B 1 294 ? -20.391 36.875 -2.334 1 46.12 294 ILE B CA 1
ATOM 5042 C C . ILE B 1 294 ? -18.953 36.531 -2.699 1 46.12 294 ILE B C 1
ATOM 5044 O O . ILE B 1 294 ? -18.062 36.562 -1.844 1 46.12 294 ILE B O 1
ATOM 5048 N N . SER B 1 295 ? -18.812 35.5 -3.545 1 46.59 295 SER B N 1
ATOM 5049 C CA . SER B 1 295 ? -17.516 35.062 -4.082 1 46.59 295 SER B CA 1
ATOM 5050 C C . SER B 1 295 ? -16.672 36.281 -4.508 1 46.59 295 SER B C 1
ATOM 5052 O O . SER B 1 295 ? -17.109 37.062 -5.336 1 46.59 295 SER B O 1
ATOM 5054 N N . GLU B 1 296 ? -16 36.906 -3.85 1 38.31 296 GLU B N 1
ATOM 5055 C CA . GLU B 1 296 ? -15.008 37.688 -4.59 1 38.31 296 GLU B CA 1
ATOM 5056 C C . GLU B 1 296 ? -14.227 36.812 -5.559 1 38.31 296 GLU B C 1
ATOM 5058 O O . GLU B 1 296 ? -14.023 35.625 -5.289 1 38.31 296 GLU B O 1
ATOM 5063 N N . GLN B 1 297 ? -13.984 37.156 -6.973 1 34.84 297 GLN B N 1
ATOM 5064 C CA . GLN B 1 297 ? -13.422 36.719 -8.242 1 34.84 297 GLN B CA 1
ATOM 5065 C C . GLN B 1 297 ? -12.078 36.031 -8.039 1 34.84 297 GLN B C 1
ATOM 5067 O O . GLN B 1 297 ? -11.07 36.469 -8.617 1 34.84 297 GLN B O 1
ATOM 5072 N N . VAL B 1 298 ? -11.641 35.562 -7.051 1 36 298 VAL B N 1
ATOM 5073 C CA . VAL B 1 298 ? -10.234 35.219 -7.211 1 36 298 VAL B CA 1
ATOM 5074 C C . VAL B 1 298 ? -10.109 33.906 -7.977 1 36 298 VAL B C 1
ATOM 5076 O O . VAL B 1 298 ? -10.102 32.812 -7.379 1 36 298 VAL B O 1
ATOM 5079 N N . GLU B 1 299 ? -11.039 33.406 -8.797 1 35.78 299 GLU B N 1
ATOM 5080 C CA . GLU B 1 299 ? -10.992 32.125 -9.469 1 35.78 299 GLU B CA 1
ATOM 5081 C C . GLU B 1 299 ? -9.789 32.031 -10.398 1 35.78 299 GLU B C 1
ATOM 5083 O O . GLU B 1 299 ? -9.367 30.922 -10.773 1 35.78 299 GLU B O 1
ATOM 5088 N N . SER B 1 300 ? -9.438 33.062 -11.195 1 33.75 300 SER B N 1
ATOM 5089 C CA . SER B 1 300 ? -8.844 32.938 -12.523 1 33.75 300 SER B CA 1
ATOM 5090 C C . SER B 1 300 ? -7.418 32.406 -12.445 1 33.75 300 SER B C 1
ATOM 5092 O O . SER B 1 300 ? -6.938 31.75 -13.375 1 33.75 300 SER B O 1
ATOM 5094 N N . GLU B 1 301 ? -6.551 32.844 -11.57 1 31.48 301 GLU B N 1
ATOM 5095 C CA . GLU B 1 301 ? -5.145 32.875 -11.953 1 31.48 301 GLU B CA 1
ATOM 5096 C C . GLU B 1 301 ? -4.5 31.5 -11.75 1 31.48 301 GLU B C 1
ATOM 5098 O O . GLU B 1 301 ? -3.48 31.188 -12.367 1 31.48 301 GLU B O 1
ATOM 5103 N N . TYR B 1 302 ? -4.824 30.703 -10.773 1 31.39 302 TYR B N 1
ATOM 5104 C CA . TYR B 1 302 ? -3.867 29.641 -10.523 1 31.39 302 TYR B CA 1
ATOM 5105 C C . TYR B 1 302 ? -4.184 28.406 -11.383 1 31.39 302 TYR B C 1
ATOM 5107 O O . TYR B 1 302 ? -3.475 27.406 -11.32 1 31.39 302 TYR B O 1
ATOM 5115 N N . HIS B 1 303 ? -5.363 28.312 -12.016 1 30.5 303 HIS B N 1
ATOM 5116 C CA . HIS B 1 303 ? -5.551 27.203 -12.961 1 30.5 303 HIS B CA 1
ATOM 5117 C C . HIS B 1 303 ? -5.008 27.562 -14.336 1 30.5 303 HIS B C 1
ATOM 5119 O O . HIS B 1 303 ? -5.219 26.828 -15.305 1 30.5 303 HIS B O 1
ATOM 5125 N N . SER B 1 304 ? -4.512 28.828 -14.609 1 24.3 304 SER B N 1
ATOM 5126 C CA . SER B 1 304 ? -3.986 28.953 -15.969 1 24.3 304 SER B CA 1
ATOM 5127 C C . SER B 1 304 ? -2.611 28.312 -16.094 1 24.3 304 SER B C 1
ATOM 5129 O O . SER B 1 304 ? -1.784 28.422 -15.18 1 24.3 304 SER B O 1
#

InterPro domains:
  IPR009729 Galactose-3-O-sulfotransferase [PF06990] (24-248)
  IPR009729 Galactose-3-O-sulfotransferase [PTHR14647] (15-289)
  IPR027417 P-loop containing nucleoside triphosphate hydrolase [G3DSA:3.40.50.300] (5-253)

Organism: Pinctada imbricata (NCBI:txid66713)

Sequence (608 aa):
MGKFPRKWNPYSNVISTSETLNDQNVQPLPLNRSFDLVCFHVLYNRAAFEKYLPKDTTYIGIMRDPYGMFRSILSYFRPRQVLGYKGKDPITEFFEKGNYMGMGDIFLTANPLA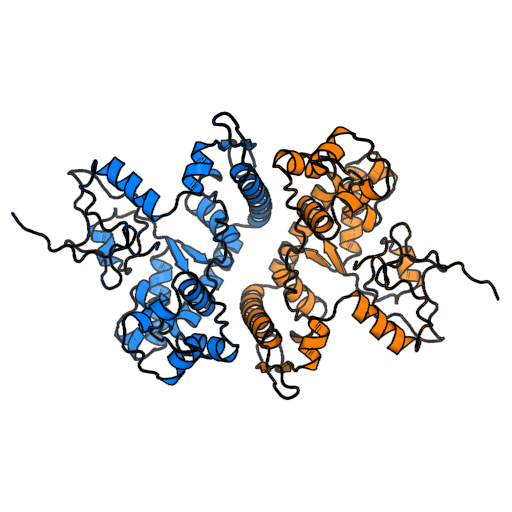YEYGAPIELQQNHNTTLLNAFIKQLEQEFRMIIISDFFEESMVLMRRLLNWGTKDVLYVDLNVSNKSNFKVVATSKHRDLVYKRASLDVVIYKHFYRRLWQQIREEGDDFFDELLEYRRLRRKVNIFCSEKEYQTDNVMVVEKTPWSEGFEVKYMDCKLMTMFEMHFTKMIREKQWGPQISEQVESEYHSMGKFPRKWNPYSNVISTSETLNDQNVQPLPLNRSFDLVCFHVLYNRAAFEKYLPKDTTYIGIMRDPYGMFRSILSYFRPRQVLGYKGKDPITEFFEKGNYMGMGDIFLTANPLAYEYGAPIELQQNHNTTLLNAFIKQLEQEFRMIIISDFFEESMVLMRRLLNWGTKDVLYVDLNVSNKSNFKVVATSKHRDLVYKRASLDVVIYKHFYRRLWQQIREEGDDFFDELLEYRRLRRKVNIFCSEKEYQTDNVMVVEKTPWSEGFEVKYMDCKLMTMFEMHFTKMIREKQWGPQISEQVESEYHS

pLDDT: mean 81.05, std 18.56, range [19.09, 98.5]

Foldseek 3Di:
DPPLVCPCPVFLQALDLQAADDPSSDDDDDPPDADDDDDGQGADDPVRVCVRHPPPDAAEAEDEDLVVQLVVCCLVDPLCVLQVDDDPASLVVSVVVPPCPDPSSCCRQQQNVCGRHPQDPVCSVPVDPVSLVVSLVVCPVRHPAYHYPVCNLLSLLLVCVSVVHALLVSAAADAPPPSPPPSPNDQDPVSSVSSCVNNVSSNVSNVVRVVVSVVSLVVVDDCSVVVSVVSVVVNVVLNVVLVPPPLDQPDKDWAPDDPSHHIDIDGNVSSCQRNDDPSVNSQVVCCVRPNDDPPDPPPPDPVD/DDPLPQPCPVFLQALDLQAADDPSSDDDDDDPDADPDRDGQGADDDVNVCVRHPPPDAAEAEDEDLVVQLVVCCLVDPLCVLQVDDDPASLVVSLVVPPCPDPSSCCRQQQNVCGRHPQDPVCSVPVDPVSLVVSLVVCPVRHPAYHYPVCNLLSLLLVCVSVVHALLVSAAADAPPPSPPPPPNDQDPVSSVSSCVNNVSSNVSNVVRVVVSVVSLVVVDDCSVVVSVVSVVVNVVLNVVLPPPPLDQPDKDWDPDDPSHHIDIDGNVSSCQRNDDPSVNSQVVCCVRPNDDPPDPPPPDPVD

Secondary structure (DSSP, 8-state):
---------S-TTBS-SS--S-TTTSPPPPTT-------SB----HHHHHTTS-TTPPPEEEE--HHHHHHHHHHHS-HHHHH---SS-HHHHHHHH--TTSHHHHHHTS-HHHHHTT--HHHHHH--HHHHHHHHHHHHHH-SEEEEGGGHHHHHHHHHHHHT--GGGG------------------HHHHHHHHHHTHHHHHHHHHHHHHHHHHHHHH-THHHHHHHHHHHHHHHHHHHHH-TT--TT--EEE--BTTB--EEE-HHHHHHHHS-HHHHHHHHHHHHH------S--SSTT-/---------S-TTBS-SS--S-TTTSPPPPTT-------SB----HHHHHHHS-TTPPPEEEE--HHHHHHHHHHHS-HHHHH---SS-HHHHHHHH--TTSHHHHHHTS-HHHHHTT--HHHHHH--HHHHHHHHHHHHHH-SEEEEGGGHHHHHHHHHHHHT--GGGG------------------HHHHHHHHHHTHHHHHHHHHHHHHHHHHHHHH-THHHHHHHHHHHHHHHHHHHHH-TT--TT--EEE--BTTB--EEE-HHHHHHHHS-HHHHHHHHHHHHH------S--SSTT-

Nearest PDB structures (foldseek):
  4ndz-assembly2_F  TM=4.139E-01  e=1.527E-02  Escherichia coli UMEA 3304-1
  4ndz-assembly1_A  TM=4.110E-01  e=3.879E-02  Escherichia coli UMEA 3304-1
  4ndz-assembly1_A  TM=4.147E-01  e=1.661E-02  Escherichia coli UMEA 3304-1
  4ndz-assembly2_F  TM=4.173E-01  e=1.578E-02  Escherichia coli UMEA 3304-1

Solvent-accessible surface area (backbone atoms only — not comparable to full-atom values): 35890 Å² total; per-residue (Å²): 131,86,71,70,80,67,80,74,58,91,42,84,55,38,69,30,91,87,39,51,67,44,85,86,65,46,80,82,66,63,90,96,56,75,61,88,74,85,88,58,44,46,28,40,44,68,74,44,46,56,74,64,35,59,90,83,63,82,40,72,47,76,44,58,57,62,58,57,44,36,48,49,50,42,64,72,34,56,49,43,72,56,63,67,31,83,61,97,50,35,67,59,48,54,68,67,67,56,76,57,79,44,78,51,32,37,61,49,34,52,22,37,61,41,52,42,64,44,54,54,68,65,40,74,72,66,66,39,65,69,56,46,53,51,51,53,52,50,48,58,72,61,31,82,42,55,36,39,59,93,45,43,70,62,33,39,54,49,48,28,61,77,69,68,50,50,63,77,76,61,62,63,47,82,74,81,68,65,76,62,61,76,71,77,80,72,76,46,47,64,51,49,52,51,36,50,62,51,16,47,65,28,50,55,54,47,52,52,45,53,48,50,42,56,52,54,48,58,71,68,41,78,62,47,61,57,49,46,54,53,48,51,55,48,41,51,41,49,38,37,49,59,62,41,81,72,70,42,84,77,54,68,46,80,42,72,62,50,101,82,28,76,55,51,73,48,40,47,67,54,40,50,60,50,66,47,51,65,59,58,47,48,50,51,51,46,29,70,74,70,38,86,64,86,71,76,84,78,73,67,70,84,83,105,139,78,77,69,77,67,80,73,58,90,43,83,56,40,69,30,92,85,39,52,65,44,85,87,66,46,80,82,66,63,91,97,56,74,63,88,75,87,86,57,45,46,28,39,44,69,74,45,46,54,75,64,35,57,90,84,64,82,39,71,47,75,46,60,56,61,58,57,46,36,51,50,50,42,64,72,34,55,48,43,73,56,66,68,31,82,61,98,50,35,67,60,48,54,67,66,66,58,76,59,78,43,77,52,33,36,62,47,35,52,21,39,60,40,52,41,63,44,55,54,68,65,39,75,73,67,64,41,64,70,55,46,51,52,50,52,52,51,48,58,72,61,31,81,42,56,35,39,60,93,43,43,69,63,33,40,54,50,48,27,62,77,68,69,51,50,62,78,75,62,62,63,47,82,75,80,67,65,76,64,62,75,70,75,80,73,78,46,48,65,51,50,52,50,37,50,62,50,16,46,65,28,51,53,54,47,52,52,45,52,49,48,43,56,50,54,49,58,72,66,40,77,63,47,59,57,48,47,53,52,49,51,54,48,38,52,41,48,38,37,48,59,61,42,82,69,72,42,83,76,55,67,45,81,42,74,62,51,101,82,27,76,55,51,72,48,38,47,68,53,41,51,60,50,66,48,50,65,58,58,46,47,49,51,52,45,29,70,74,72,38,86,64,86,72,75,83,77,70,68,70,83,81,105

Radius of gyration: 27.56 Å; Cα contacts (8 Å, |Δi|>4): 621; chains: 2; bounding box: 61×86×60 Å

=== Feature glossary ===
Feature key, reading from the visual/contextual features back to the raw sequence:

Rendered structure images. Structure images are PyMOL renders from six orthogonal camera directions. Cartoon representation draws helices as coils and strands as arrows; sticks shows the backbone as bonds; surface shows the solvent-excluded envelope. Rainbow coloring maps sequence position to hue (blue→red, N→C); chain coloring assigns a distinct color per polypeptide.

Contact-map, Ramachandran, and PAE plots. Three diagnostic plots accompany the record. The Cα contact map visualizes the tertiary structure as a 2D adjacency matrix (8 Å cutoff, sequence-local contacts suppressed). The Ramachandran plot shows the distribution of backbone (φ, ψ) torsions, with points in the α and β basins reflecting secondary structure content. The PAE plot shows AlphaFold's inter-residue confidence as a color matrix.

InterPro / GO / CATH / organism. The annotation block draws on four external resources. InterPro: which protein families and domains the sequence belongs to. GO: standardized terms for what the protein does, what process it participates in, and where in the cell it acts. CATH: which structural fold it has in the CATH hierarchy. Organism: the species of origin.

Nearest PDB structures. Structural nearest neighbors (via Foldseek easy-search vs the PDB). Reported per hit: target PDB id, E-value, and alignment TM-score. A TM-score above ~0.5 is the conventional threshold for 'same fold'.

Predicted aligned error. Predicted aligned error is AlphaFold's pairwise confidence. Unlike pLDDT (per-residue), PAE is per-residue-pair and captures whether two parts of the structure are correctly placed relative to each other. Units are ångströms of expected positional error.

Solvent-accessible surface area. SASA measures how much of the protein is reachable by solvent. It is computed by rolling a water-sized probe over the atomic surface and summing the exposed area (Å²). Per-residue SASA distinguishes core (buried, low SASA) from surface (exposed, high SASA) residues; total SASA is a whole-molecule size measure.

B-factor. Crystallographic B-factors measure how much each atom's electron density is smeared out, in Å². They rise in mobile loops and surface residues and fall in the buried interior. In AlphaFold models this column is repurposed to hold pLDDT instead.

pLDDT. For AlphaFold models, the B-factor field carries pLDDT — the model's own estimate of local accuracy on a 0–100 scale. Regions with pLDDT<50 should be treated as essentially unmodeled; they often correspond to intrinsically disordered segments.

Backbone torsions (φ/ψ). φ (phi) and ψ (psi) are the two rotatable backbone dihedrals per residue: φ is the C(i-1)–N–Cα–C torsion, ψ is the N–Cα–C–N(i+1) torsion, both in degrees on (−180°, 180°]. α-helical residues cluster near (−60°, −45°); β-strand residues near (−120°, +130°). A Ramachandran plot is simply a scatter of (φ, ψ) for every residue.

Radius of gyration, Cα contacts, bounding box. Radius of gyration (Rg) is the root-mean-square distance of Cα atoms from their centroid — a single number for overall size and compactness. A globular domain of N residues has Rg ≈ 2.2·N^0.38 Å; an extended or disordered chain has a much larger Rg. The Cα contact count is the number of residue pairs whose Cα atoms are within 8 Å and are more than four positions apart in sequence — a standard proxy for tertiary packing density. The bounding box is the smallest axis-aligned box enclosing all Cα atoms.

Secondary structure (3-state, P-SEA). Three-state secondary structure (P-SEA) collapses the eight DSSP classes into helix (a), strand (b), and coil (c). P-SEA assigns these from Cα geometry alone — distances and angles — without requiring backbone oxygens, so it works on any Cα trace.

Secondary structure (8-state, DSSP). Secondary structure is the local, repeating backbone conformation. DSSP classifies it into eight states by reading the hydrogen-bond network: three helix types (H, G, I), two β types (E, B), two non-regular types (T, S), and unstructured coil (-).

Foldseek 3Di. The Foldseek 3Di string encodes local tertiary geometry as a 20-letter alphabet — one character per residue — derived from the relative positions of nearby Cα atoms. Unlike the amino-acid sequence, 3Di is a direct function of the 3D structure, so two proteins with the same fold have similar 3Di strings even at low sequence identity.

mmCIF coordinates. Structure coordinates are given as an mmCIF _atom_site loop: one row per atom with element, residue name, chain id, sequence number, and x/y/z position in Å. Only the four main-chain atoms per residue are included here; side chains are omitted to keep the record compact.

Sequence. This is the polypeptide sequence — one letter per residue, N-terminus first. Length ranges from a few dozen residues for small domains to over a thousand for large multi-domain proteins.